Protein 5AWO (pdb70)

Solvent-accessible surface area: 20759 Å² total

Sequence (595 aa):
PVTAAPPLRLASRNSVFTRSGAGPRYWNIYGYSFPHNAPIPENEWKVNIDWLAGNNFADFGYDIACTDGWIEGSSRTTGNGYITSYNDSWQHDWAYWANNYLAARKMKLGVYYNPLWVHRAAVEDASKTVLGRPDVKIADLVVPGDFFARDIGGNQLYWLDVTKSGAKEYVQGYVRYFKDLGVPYLRIDFLSWYEDGRDANIGQVNAPHGRANYELALSWINEAAGEDMEVSLVPHMFQDGSAELANGDLVRINADADKGGWDRLSGMRQNWQDAWPNWANPFCGFTGWSHRNGRGQLILDGDFMRASSTFASDEERKTMMNLMVAAGSPLAIADTYQQIGNNAWVYTNKEVLQLNADGLVGKPLYRSATPFSKDPGSRDTERWAGQLPDGSWGVALFNRSDDTETVTKTIDFAKDLGLATGGNVRDLWEHRNLGMDSRATAALAPHASAIFRVTPPKMHGTTRYPAAFAAWGGGAGFNYNHPGYDGNGFVDGLQAGSGSADPLVTFAVQVPHRGSYAIRYRYANATGDTSTMTVTAEKKADRSTVDGPVHVSFPGLATWDTWGVADGTITLDAGLNLVTIGRGATDKGAINLNWIELDM

Radius of gyration: 24.17 Å; Cα contacts (8 Å, |Δi|>4): 1587; chains: 1; bounding box: 58×46×74 Å

Organism: Arthrobacter globiformis (NCBI:txid1665)

Foldseek 3Di:
DWDFDDDFFAQFLQFLLQQVFFAAAEAEQCLPCQVVVAFDDPVLLVVQLVVCLVFPVVLRHFEYEYEDNQLQQQDDDLAQAGQDRHPNDPHGLLVVQVVSVVSVHGYHYEDALQKGFVNQLVDQSRAFVVCNVGRSVQFADPQQFFQSVVPGDTIHGGQCVTPRNLSSSLVNLLVCLVSVHQEYAHAPLQCAAPQADPVPGRRGHHRHDVSSLVSLQSNQVSNHRRHAFHYNDLCPPLNRSCRHRHAEYEQAAECRLHEDCQAPNDDQAADNGPNRGHHVLNRLQQSVLQGARSGYHYARHEQQQLSYDDPQLLLLVLLLCLLQSYHHYYHQGPVRCPVPSVSRRLSLSVVSRVQRHHKHFQAQFFDRCNVPVVGGHSFWIKAAGQAQKMKIKGWAQDQADFDKDKDFCWAAVQDPFFFFKAWSVVRDTPGGDRMDMDRGDHSGMTMIITGGDDDLQKHKDFQQTFHKGQQKHWHAPAPDFTHNTFIFPQFEGPDSGWIKTKDKHAAAFWFKWKKKWKKAAQQVAKWWKFKFKADSNRHTSDHRIIFIDGHDNDRNDIDMGIDMTGDGHTIIMIMITHHPPIGGTMITTIMIIND

Nearest PDB structures (foldseek):
  5awq-assembly1_A  TM=1.001E+00  e=0.000E+00  Arthrobacter globiformis
  4kwu-assembly1_A  TM=3.418E-01  e=4.778E-23  Listeria monocytogenes EGD-e
  5f7u-assembly1_A  TM=3.257E-01  e=1.105E-23  Listeria monocytogenes EGD-e
  4xuo-assembly2_B  TM=6.019E-01  e=1.504E-04  Paenibacillus barcinonensis
  2wze-assembly1_A  TM=3.594E-01  e=2.998E-03  Acetivibrio thermocellus

Secondary structure (DSSP, 8-state):
--EE-PPPPP-S---HHHHH-SPPEEEETHHHHHHHTSPPPHHHHHHHHHHHHHTGGGGT--EEE--S--TT---B-TTS-B-SS-TT-SS-HHHHHHHHHHTT-EEEEE--TTEEEHHHHT-TT-EETTEEEEEGGGGEEEEEETTGGGT--SEEEE-TTSTTHHHHHHHHHHHHHHTT-SEEEE--HHHHHHSEETTTEE-S----HHHHHHHHHHHHHHHTTTSEEEE----HHHHHHHHHH-SEEE-SS--TT-HHHHHH-S--S--SSSSSSSSHHHHHHHHGGGBSTTSBEEE---B-GGGSSSHHHHHHHHHHHHHHT--EEE---TTT-TT-GGGG--HHHHHHHHHT---EEEE--SS-TTT-GGGEEEEEEEEE-TTS-EEEEEE---SS--EEEEEETTTTT--SS-EEEEETTTTEEEEEESEEEEEEPTT-EEEEEEE---GGGEEEEEGGGSEEETT-EEE--STT-STT-EEEEESS-SSSS--EEEEEEEESSSEEEEEEEEEE--SSS-EEEEEEEE-TT--EEEEEEEEEE---SSTT--EEEEEEEEE-SEEEEEEEE--TTS-S-EEEEEEEEE-

InterPro domains:
  IPR000111 Glycoside hydrolase family 27/36, conserved site [PS00512] (220-237)
  IPR002241 Glycoside hydrolase, family 27 [PTHR11452] (67-493)
  IPR005084 Carbohydrate binding module family 6 [PS51175] (500-635)
  IPR006311 Twin-arginine translocation pathway, signal sequence [PS51318] (1-33)
  IPR008979 Galactose-binding-like domain superfamily [SSF49785] (499-634)
  IPR013780 Glycosyl hydrolase, all-beta [G3DSA:2.60.40.1180] (415-498)
  IPR013785 Aldolase-type TIM barrel [G3DSA:3.20.20.70] (54-398)
  IPR017853 Glycoside hydrolase superfamily [SSF51445] (62-396)
  IPR041233 Alpha galactosidase, C-terminal domain [PF17801] (418-491)

B-factor: mean 22.02, std 8.96, range [10.94, 72.91]

Structure (mmCIF, N/CA/C/O backbone):
data_5AWO
#
_entry.id   5AWO
#
_cell.length_a   123.600
_cell.length_b   123.600
_cell.length_c   84.720
_cell.angle_alpha   90.00
_cell.angle_beta   90.00
_cell.angle_gamma   90.00
#
_symmetry.space_group_name_H-M   'I 41'
#
loop_
_entity.id
_entity.type
_entity.pdbx_description
1 polymer Isomaltodextranase
2 non-polymer 'PHOSPHATE ION'
3 non-polymer 'ACETATE ION'
4 water water
#
loop_
_atom_site.group_PDB
_atom_site.id
_atom_site.type_symbol
_atom_site.label_atom_id
_atom_site.label_alt_id
_atom_site.label_comp_id
_atom_site.label_asym_id
_atom_site.label_entity_id
_atom_site.label_seq_id
_atom_site.pdbx_PDB_ins_code
_atom_site.Cartn_x
_atom_site.Cartn_y
_atom_site.Cartn_z
_atom_site.occupancy
_atom_site.B_iso_or_equiv
_atom_site.auth_seq_id
_atom_site.auth_comp_id
_atom_site.auth_asym_id
_atom_site.auth_atom_id
_atom_site.pdbx_PDB_model_num
ATOM 1 N N . PRO A 1 15 ? 8.865 -3.702 -20.310 1.00 57.45 11 PRO A N 1
ATOM 2 C CA . PRO A 1 15 ? 8.650 -2.826 -19.157 1.00 56.64 11 PRO A CA 1
ATOM 3 C C . PRO A 1 15 ? 9.147 -3.454 -17.859 1.00 54.46 11 PRO A C 1
ATOM 4 O O . PRO A 1 15 ? 9.145 -4.678 -17.728 1.00 53.33 11 PRO A O 1
ATOM 8 N N . VAL A 1 16 ? 9.580 -2.624 -16.915 1.00 51.13 12 VAL A N 1
ATOM 9 C CA . VAL A 1 16 ? 10.084 -3.136 -15.642 1.00 49.14 12 VAL A CA 1
ATOM 10 C C . VAL A 1 16 ? 8.927 -3.649 -14.784 1.00 45.95 12 VAL A C 1
ATOM 11 O O . VAL A 1 16 ? 7.788 -3.210 -14.935 1.00 47.40 12 VAL A O 1
ATOM 15 N N . THR A 1 17 ? 9.239 -4.591 -13.899 1.00 43.82 13 THR A N 1
ATOM 16 C CA . THR A 1 17 ? 8.270 -5.206 -13.000 1.00 41.48 13 THR A CA 1
ATOM 17 C C . THR A 1 17 ? 8.787 -5.102 -11.571 1.00 41.40 13 THR A C 1
ATOM 18 O O . THR A 1 17 ? 9.995 -4.954 -11.355 1.00 39.26 13 THR A O 1
ATOM 22 N N . ALA A 1 18 ? 7.878 -5.168 -10.603 1.00 38.71 14 ALA A N 1
ATOM 23 C CA . ALA A 1 18 ? 8.240 -5.099 -9.196 1.00 37.31 14 ALA A CA 1
ATOM 24 C C . ALA A 1 18 ? 9.118 -6.293 -8.836 1.00 35.76 14 ALA A C 1
ATOM 25 O O . ALA A 1 18 ? 8.929 -7.395 -9.346 1.00 32.97 14 ALA A O 1
ATOM 27 N N . ALA A 1 19 ? 10.097 -6.057 -7.963 1.00 32.45 15 ALA A N 1
ATOM 28 C CA . ALA A 1 19 ? 11.010 -7.106 -7.531 1.00 31.63 15 ALA A CA 1
ATOM 29 C C . ALA A 1 19 ? 11.106 -7.092 -6.015 1.00 28.63 15 ALA A C 1
ATOM 30 O O . ALA A 1 19 ? 10.938 -6.047 -5.397 1.00 29.32 15 ALA A O 1
ATOM 32 N N . PRO A 1 20 ? 11.388 -8.248 -5.407 1.00 28.89 16 PRO A N 1
ATOM 33 C CA . PRO A 1 20 ? 11.674 -8.237 -3.980 1.00 28.10 16 PRO A CA 1
ATOM 34 C C . PRO A 1 20 ? 13.050 -7.612 -3.681 1.00 26.15 16 PRO A C 1
ATOM 35 O O . PRO A 1 20 ? 13.869 -7.486 -4.594 1.00 25.89 16 PRO A O 1
ATOM 39 N N . PRO A 1 21 ? 13.282 -7.217 -2.420 1.00 24.35 17 PRO A N 1
ATOM 40 C CA . PRO A 1 21 ? 14.609 -6.675 -2.076 1.00 24.34 17 PRO A CA 1
ATOM 41 C C . PRO A 1 21 ? 15.709 -7.712 -2.247 1.00 24.62 17 PRO A C 1
ATOM 42 O O . PRO A 1 21 ? 15.489 -8.910 -2.085 1.00 25.75 17 PRO A O 1
ATOM 46 N N . LEU A 1 22 ? 16.909 -7.240 -2.589 1.00 22.65 18 LEU A N 1
ATOM 47 C CA . LEU A 1 22 ? 18.097 -8.088 -2.588 1.00 22.99 18 LEU A CA 1
ATOM 48 C C . LEU A 1 22 ? 18.443 -8.477 -1.146 1.00 20.39 18 LEU A C 1
ATOM 49 O O . LEU A 1 22 ? 18.201 -7.700 -0.223 1.00 22.74 18 LEU A O 1
ATOM 54 N N . ARG A 1 23 ? 18.964 -9.680 -0.966 1.00 21.88 19 ARG A N 1
ATOM 55 C CA . ARG A 1 23 ? 19.509 -10.132 0.303 1.00 21.95 19 ARG A CA 1
ATOM 56 C C . ARG A 1 23 ? 20.923 -9.563 0.487 1.00 21.55 19 ARG A C 1
ATOM 57 O O . ARG A 1 23 ? 21.789 -9.772 -0.374 1.00 21.96 19 ARG A O 1
ATOM 65 N N . LEU A 1 24 ? 21.125 -8.898 1.614 1.00 20.92 20 LEU A N 1
ATOM 66 C CA . LEU A 1 24 ? 22.412 -8.243 1.909 1.00 20.43 20 LEU A CA 1
ATOM 67 C C . LEU A 1 24 ? 23.253 -9.034 2.893 1.00 21.43 20 LEU A C 1
ATOM 68 O O . LEU A 1 24 ? 22.735 -9.810 3.689 1.00 23.02 20 LEU A O 1
ATOM 73 N N . ALA A 1 25 ? 24.569 -8.803 2.838 1.00 20.13 21 ALA A N 1
ATOM 74 C CA . ALA A 1 25 ? 25.521 -9.422 3.733 1.00 19.98 21 ALA A CA 1
ATOM 75 C C . ALA A 1 25 ? 26.427 -8.387 4.433 1.00 17.95 21 ALA A C 1
ATOM 76 O O . ALA A 1 25 ? 27.458 -8.757 4.990 1.00 18.55 21 ALA A O 1
ATOM 78 N N . SER A 1 26 ? 26.041 -7.115 4.401 1.00 16.91 22 SER A N 1
ATOM 79 C CA . SER A 1 26 ? 26.790 -6.076 5.107 1.00 16.84 22 SER A CA 1
ATOM 80 C C . SER A 1 26 ? 25.904 -5.307 6.061 1.00 16.84 22 SER A C 1
ATOM 81 O O . SER A 1 26 ? 24.675 -5.270 5.897 1.00 17.48 22 SER A O 1
ATOM 84 N N . ARG A 1 27 ? 26.510 -4.704 7.074 1.00 16.01 23 ARG A N 1
ATOM 85 C CA . ARG A 1 27 ? 25.785 -3.857 8.009 1.00 16.20 23 ARG A CA 1
ATOM 86 C C . ARG A 1 27 ? 25.103 -2.701 7.312 1.00 17.08 23 ARG A C 1
ATOM 87 O O . ARG A 1 27 ? 24.018 -2.278 7.719 1.00 18.43 23 ARG A O 1
ATOM 95 N N . ASN A 1 28 ? 25.738 -2.155 6.275 1.00 16.47 24 ASN A N 1
ATOM 96 C CA . ASN A 1 28 ? 25.056 -1.219 5.375 1.00 16.28 24 ASN A CA 1
ATOM 97 C C . ASN A 1 28 ? 24.504 -0.008 6.095 1.00 16.45 24 ASN A C 1
ATOM 98 O O . ASN A 1 28 ? 23.360 0.452 5.826 1.00 16.74 24 ASN A O 1
ATOM 103 N N . SER A 1 29 ? 25.296 0.548 7.006 1.00 15.03 25 SER A N 1
ATOM 104 C CA . SER A 1 29 ? 24.863 1.677 7.816 1.00 15.08 25 SER A CA 1
ATOM 105 C C . SER A 1 29 ? 24.998 3.014 7.067 1.00 14.95 25 SER A C 1
ATOM 106 O O . SER A 1 29 ? 25.670 3.119 6.056 1.00 15.67 25 SER A O 1
ATOM 109 N N . VAL A 1 30 ? 24.383 4.056 7.634 1.00 15.92 26 VAL A N 1
ATOM 110 C CA . VAL A 1 30 ? 24.506 5.391 7.105 1.00 16.31 26 VAL A CA 1
ATOM 111 C C . VAL A 1 30 ? 25.984 5.821 7.032 1.00 15.60 26 VAL A C 1
ATOM 112 O O . VAL A 1 30 ? 26.361 6.614 6.171 1.00 16.44 26 VAL A O 1
ATOM 116 N N . PHE A 1 31 ? 26.816 5.310 7.941 1.00 14.71 27 PHE A N 1
ATOM 117 C CA . PHE A 1 31 ? 28.232 5.684 7.915 1.00 15.51 27 PHE A CA 1
ATOM 118 C C . PHE A 1 31 ? 28.936 5.207 6.653 1.00 14.84 27 PHE A C 1
ATOM 119 O O . PHE A 1 31 ? 29.596 6.009 5.963 1.00 14.55 27 PHE A O 1
ATOM 127 N N . THR A 1 32 ? 28.825 3.938 6.316 1.00 14.27 28 THR A N 1
ATOM 128 C CA . THR A 1 32 ? 29.507 3.458 5.131 1.00 14.87 28 THR A CA 1
ATOM 129 C C . THR A 1 32 ? 28.810 3.892 3.847 1.00 15.08 28 THR A C 1
ATOM 130 O O . THR A 1 32 ? 29.431 3.964 2.789 1.00 15.89 28 THR A O 1
ATOM 134 N N . ARG A 1 33 ? 27.499 4.146 3.915 1.00 15.26 29 ARG A N 1
ATOM 135 C CA . ARG A 1 33 ? 26.791 4.615 2.729 1.00 15.99 29 ARG A CA 1
ATOM 136 C C . ARG A 1 33 ? 27.026 6.070 2.389 1.00 15.74 29 ARG A C 1
ATOM 137 O O . ARG A 1 33 ? 26.892 6.465 1.232 1.00 15.95 29 ARG A O 1
ATOM 145 N N . SER A 1 34 ? 27.357 6.882 3.397 1.00 16.19 30 SER A N 1
ATOM 146 C CA . SER A 1 34 ? 27.431 8.334 3.221 1.00 17.17 30 SER A CA 1
ATOM 147 C C . SER A 1 34 ? 28.784 8.850 2.747 1.00 17.51 30 SER A C 1
ATOM 148 O O . SER A 1 34 ? 28.867 10.019 2.362 1.00 18.83 30 SER A O 1
ATOM 151 N N . GLY A 1 35 ? 29.816 8.024 2.756 1.00 16.65 31 GLY A N 1
ATOM 152 C CA . GLY A 1 35 ? 31.136 8.522 2.374 1.00 18.32 31 GLY A CA 1
ATOM 153 C C . GLY A 1 35 ? 32.276 7.745 2.964 1.00 16.58 31 GLY A C 1
ATOM 154 O O . GLY A 1 35 ? 32.196 6.539 3.232 1.00 16.99 31 GLY A O 1
ATOM 155 N N . ALA A 1 36 ? 33.339 8.516 3.201 1.00 16.16 32 ALA A N 1
ATOM 156 C CA . ALA A 1 36 ? 34.612 8.007 3.667 1.00 16.46 32 ALA A CA 1
ATOM 157 C C . ALA A 1 36 ? 34.684 8.005 5.184 1.00 15.51 32 ALA A C 1
ATOM 158 O O . ALA A 1 36 ? 33.736 8.358 5.897 1.00 15.58 32 ALA A O 1
ATOM 160 N N . GLY A 1 37 ? 35.813 7.540 5.709 1.00 14.29 33 GLY A N 1
ATOM 161 C CA . GLY A 1 37 ? 36.000 7.487 7.143 1.00 14.42 33 GLY A CA 1
ATOM 162 C C . GLY A 1 37 ? 35.993 8.863 7.799 1.00 13.73 33 GLY A C 1
ATOM 163 O O . GLY A 1 37 ? 36.144 9.894 7.137 1.00 14.05 33 GLY A O 1
ATOM 164 N N . PRO A 1 38 ? 35.847 8.886 9.103 1.00 13.95 34 PRO A N 1
ATOM 165 C CA . PRO A 1 38 ? 35.804 10.134 9.847 1.00 14.36 34 PRO A CA 1
ATOM 166 C C . PRO A 1 38 ? 37.185 10.757 10.102 1.00 14.71 34 PRO A C 1
ATOM 167 O O . PRO A 1 38 ? 38.208 10.065 10.086 1.00 14.24 34 PRO A O 1
ATOM 171 N N . ARG A 1 39 ? 37.181 12.043 10.398 1.00 14.20 35 ARG A N 1
ATOM 172 C CA . ARG A 1 39 ? 38.346 12.785 10.800 1.00 14.06 35 ARG A CA 1
ATOM 173 C C . ARG A 1 39 ? 38.381 12.802 12.295 1.00 14.45 35 ARG A C 1
ATOM 174 O O . ARG A 1 39 ? 37.416 13.223 12.943 1.00 14.62 35 ARG A O 1
ATOM 182 N N . TYR A 1 40 ? 39.507 12.429 12.889 1.00 13.24 36 TYR A N 1
ATOM 183 C CA . TYR A 1 40 ? 39.638 12.431 14.328 1.00 13.39 36 TYR A CA 1
ATOM 184 C C . TYR A 1 40 ? 41.062 12.526 14.811 1.00 12.77 36 TYR A C 1
ATOM 185 O O . TYR A 1 40 ? 42.005 12.453 13.987 1.00 13.47 36 TYR A O 1
ATOM 194 N N . TRP A 1 41 ? 41.228 12.707 16.114 1.00 13.02 37 TRP A N 1
ATOM 195 C CA . TRP A 1 41 ? 42.501 12.620 16.798 1.00 13.36 37 TRP A CA 1
ATOM 196 C C . TRP A 1 41 ? 42.445 11.519 17.808 1.00 13.48 37 TRP A C 1
ATOM 197 O O . TRP A 1 41 ? 41.376 11.253 18.402 1.00 13.62 37 TRP A O 1
ATOM 208 N N . ASN A 1 42 ? 43.562 10.842 17.989 1.00 13.56 38 ASN A N 1
ATOM 209 C CA . ASN A 1 42 ? 43.667 9.747 18.945 1.00 13.63 38 ASN A CA 1
ATOM 210 C C . ASN A 1 42 ? 44.887 9.901 19.835 1.00 13.76 38 ASN A C 1
ATOM 211 O O . ASN A 1 42 ? 45.911 10.396 19.391 1.00 13.69 38 ASN A O 1
ATOM 216 N N . ILE A 1 43 ? 44.767 9.461 21.085 1.00 12.73 39 ILE A N 1
ATOM 217 C CA . ILE A 1 43 ? 45.806 9.584 22.095 1.00 13.80 39 ILE A CA 1
ATOM 218 C C . ILE A 1 43 ? 47.033 8.692 21.859 1.00 13.91 39 ILE A C 1
ATOM 219 O O . ILE A 1 43 ? 47.960 8.732 22.635 1.00 14.17 39 ILE A O 1
ATOM 224 N N . TYR A 1 44 ? 47.048 7.894 20.790 1.00 13.44 40 TYR A N 1
ATOM 225 C CA . TYR A 1 44 ? 48.128 6.914 20.585 1.00 13.68 40 TYR A CA 1
ATOM 226 C C . TYR A 1 44 ? 49.515 7.557 20.505 1.00 13.58 40 TYR A C 1
ATOM 227 O O . TYR A 1 44 ? 50.475 6.946 20.933 1.00 14.33 40 TYR A O 1
ATOM 236 N N . GLY A 1 45 ? 49.623 8.787 19.992 1.00 14.75 41 GLY A N 1
ATOM 237 C CA . GLY A 1 45 ? 50.911 9.461 19.914 1.00 14.91 41 GLY A CA 1
ATOM 238 C C . GLY A 1 45 ? 51.499 9.753 21.268 1.00 15.27 41 GLY A C 1
ATOM 239 O O . GLY A 1 45 ? 52.717 9.873 21.399 1.00 15.51 41 GLY A O 1
ATOM 240 N N . TYR A 1 46 ? 50.644 9.883 22.278 1.00 14.80 42 TYR A N 1
ATOM 241 C CA . TYR A 1 46 ? 51.099 9.942 23.654 1.00 15.26 42 TYR A CA 1
ATOM 242 C C . TYR A 1 46 ? 51.339 8.541 24.201 1.00 15.41 42 TYR A C 1
ATOM 243 O O . TYR A 1 46 ? 52.421 8.212 24.692 1.00 15.83 42 TYR A O 1
ATOM 252 N N . SER A 1 47 ? 50.322 7.684 24.148 1.00 15.05 43 SER A N 1
ATOM 253 C CA . SER A 1 47 ? 50.352 6.490 24.952 1.00 15.09 43 SER A CA 1
ATOM 254 C C . SER A 1 47 ? 51.296 5.427 24.428 1.00 14.79 43 SER A C 1
ATOM 255 O O . SER A 1 47 ? 51.860 4.658 25.207 1.00 15.86 43 SER A O 1
ATOM 258 N N . PHE A 1 48 ? 51.429 5.320 23.105 1.00 14.73 44 PHE A N 1
ATOM 259 C CA . PHE A 1 48 ? 52.338 4.325 22.560 1.00 15.04 44 PHE A CA 1
ATOM 260 C C . PHE A 1 48 ? 53.824 4.582 22.953 1.00 15.51 44 PHE A C 1
ATOM 261 O O . PHE A 1 48 ? 54.470 3.695 23.527 1.00 15.67 44 PHE A O 1
ATOM 269 N N . PRO A 1 49 ? 54.367 5.775 22.667 1.00 16.09 45 PRO A N 1
ATOM 270 C CA . PRO A 1 49 ? 55.769 5.939 23.090 1.00 16.96 45 PRO A CA 1
ATOM 271 C C . PRO A 1 49 ? 55.968 5.936 24.618 1.00 18.34 45 PRO A C 1
ATOM 272 O O . PRO A 1 49 ? 57.037 5.514 25.094 1.00 20.43 45 PRO A O 1
ATOM 276 N N . HIS A 1 50 ? 54.955 6.383 25.366 1.00 18.05 46 HIS A N 1
ATOM 277 C CA . HIS A 1 50 ? 55.037 6.338 26.844 1.00 18.22 46 HIS A CA 1
ATOM 278 C C . HIS A 1 50 ? 54.744 4.961 27.413 1.00 18.29 46 HIS A C 1
ATOM 279 O O . HIS A 1 50 ? 55.020 4.699 28.583 1.00 19.00 46 HIS A O 1
ATOM 286 N N . ASN A 1 51 ? 54.181 4.074 26.607 1.00 17.62 47 ASN A N 1
ATOM 287 C CA . ASN A 1 51 ? 53.625 2.821 27.072 1.00 18.01 47 ASN A CA 1
ATOM 288 C C . ASN A 1 51 ? 52.810 3.024 28.345 1.00 17.63 47 ASN A C 1
ATOM 289 O O . ASN A 1 51 ? 53.012 2.331 29.338 1.00 17.97 47 ASN A O 1
ATOM 294 N N . ALA A 1 52 ? 51.900 3.990 28.303 1.00 16.06 48 ALA A N 1
ATOM 295 C CA . ALA A 1 52 ? 51.166 4.415 29.494 1.00 16.95 48 ALA A CA 1
ATOM 296 C C . ALA A 1 52 ? 49.854 5.050 29.109 1.00 16.84 48 ALA A C 1
ATOM 297 O O . ALA A 1 52 ? 49.767 5.673 28.056 1.00 16.16 48 ALA A O 1
ATOM 299 N N . PRO A 1 53 ? 48.831 4.966 29.991 1.00 16.39 49 PRO A N 1
ATOM 300 C CA . PRO A 1 53 ? 47.612 5.726 29.770 1.00 15.90 49 PRO A CA 1
ATOM 301 C C . PRO A 1 53 ? 47.852 7.235 29.758 1.00 15.97 49 PRO A C 1
ATOM 302 O O . PRO A 1 53 ? 48.716 7.764 30.481 1.00 17.08 49 PRO A O 1
ATOM 306 N N . ILE A 1 54 ? 47.120 7.950 28.923 1.00 16.21 50 ILE A N 1
ATOM 307 C CA . ILE A 1 54 ? 47.317 9.399 28.842 1.00 16.29 50 ILE A CA 1
ATOM 308 C C . ILE A 1 54 ? 46.831 10.046 30.150 1.00 16.51 50 ILE A C 1
ATOM 309 O O . ILE A 1 54 ? 45.696 9.804 30.579 1.00 17.15 50 ILE A O 1
ATOM 314 N N . PRO A 1 55 ? 47.682 10.873 30.780 1.00 17.17 51 PRO A N 1
ATOM 315 C CA . PRO A 1 55 ? 47.156 11.667 31.894 1.00 18.02 51 PRO A CA 1
ATOM 316 C C . PRO A 1 55 ? 46.032 12.603 31.508 1.00 18.81 51 PRO A C 1
ATOM 317 O O . PRO A 1 55 ? 45.980 13.114 30.397 1.00 18.43 51 PRO A O 1
ATOM 321 N N . GLU A 1 56 ? 45.125 12.858 32.450 1.00 18.68 52 GLU A N 1
ATOM 322 C CA . GLU A 1 56 ? 43.986 13.674 32.167 1.00 19.52 52 GLU A CA 1
ATOM 323 C C . GLU A 1 56 ? 44.381 15.075 31.710 1.00 17.94 52 GLU A C 1
ATOM 324 O O . GLU A 1 56 ? 43.729 15.623 30.845 1.00 18.52 52 GLU A O 1
ATOM 330 N N . ASN A 1 57 ? 45.415 15.674 32.325 1.00 19.39 53 ASN A N 1
ATOM 331 C CA . ASN A 1 57 ? 45.825 17.005 31.870 1.00 20.63 53 ASN A CA 1
ATOM 332 C C . ASN A 1 57 ? 46.392 17.017 30.454 1.00 19.88 53 ASN A C 1
ATOM 333 O O . ASN A 1 57 ? 46.185 17.992 29.711 1.00 20.55 53 ASN A O 1
ATOM 338 N N . GLU A 1 58 ? 47.074 15.936 30.075 1.00 18.67 54 GLU A N 1
ATOM 339 C CA . GLU A 1 58 ? 47.574 15.821 28.693 1.00 18.63 54 GLU A CA 1
ATOM 340 C C . GLU A 1 58 ? 46.432 15.662 27.704 1.00 17.86 54 GLU A C 1
ATOM 341 O O . GLU A 1 58 ? 46.444 16.257 26.627 1.00 17.72 54 GLU A O 1
ATOM 347 N N . TRP A 1 59 ? 45.408 14.900 28.085 1.00 18.05 55 TRP A N 1
ATOM 348 C CA . TRP A 1 59 ? 44.181 14.831 27.307 1.00 17.43 55 TRP A CA 1
ATOM 349 C C . TRP A 1 59 ? 43.545 16.217 27.118 1.00 17.66 55 TRP A C 1
ATOM 350 O O . TRP A 1 59 ? 43.176 16.602 26.011 1.00 17.89 55 TRP A O 1
ATOM 361 N N . LYS A 1 60 ? 43.451 16.978 28.222 1.00 18.29 56 LYS A N 1
ATOM 362 C CA . LYS A 1 60 ? 42.859 18.316 28.154 1.00 20.03 56 LYS A CA 1
ATOM 363 C C . LYS A 1 60 ? 43.660 19.247 27.233 1.00 17.67 56 LYS A C 1
ATOM 364 O O . LYS A 1 60 ? 43.084 19.926 26.392 1.00 19.35 56 LYS A O 1
ATOM 370 N N . VAL A 1 61 ? 44.975 19.267 27.399 1.00 18.92 57 VAL A N 1
ATOM 371 C CA . VAL A 1 61 ? 45.802 20.191 26.623 1.00 19.02 57 VAL A CA 1
ATOM 372 C C . VAL A 1 61 ? 45.737 19.820 25.133 1.00 19.47 57 VAL A C 1
ATOM 373 O O . VAL A 1 61 ? 45.617 20.687 24.272 1.00 19.89 57 VAL A O 1
ATOM 377 N N . ASN A 1 62 ? 45.746 18.528 24.829 1.00 19.52 58 ASN A N 1
ATOM 378 C CA . ASN A 1 62 ? 45.532 18.127 23.429 1.00 18.87 58 ASN A CA 1
ATOM 379 C C . ASN A 1 62 ? 44.186 18.551 22.878 1.00 18.18 58 ASN A C 1
ATOM 380 O O . ASN A 1 62 ? 44.096 19.061 21.756 1.00 19.73 58 ASN A O 1
ATOM 385 N N . ILE A 1 63 ? 43.116 18.376 23.666 1.00 17.91 59 ILE A N 1
ATOM 386 C CA . ILE A 1 63 ? 41.805 18.805 23.230 1.00 18.98 59 ILE A CA 1
ATOM 387 C C . ILE A 1 63 ? 41.784 20.325 22.940 1.00 18.42 59 ILE A C 1
ATOM 388 O O . ILE A 1 63 ? 41.217 20.763 21.940 1.00 19.12 59 ILE A O 1
ATOM 393 N N . ASP A 1 64 ? 42.367 21.101 23.848 1.00 20.21 60 ASP A N 1
ATOM 394 C CA . ASP A 1 64 ? 42.372 22.563 23.680 1.00 21.47 60 ASP A CA 1
ATOM 395 C C . ASP A 1 64 ? 43.151 22.961 22.420 1.00 20.69 60 ASP A C 1
ATOM 396 O O . ASP A 1 64 ? 42.733 23.847 21.680 1.00 23.08 60 ASP A O 1
ATOM 401 N N . TRP A 1 65 ? 44.241 22.251 22.161 1.00 19.90 61 TRP A N 1
ATOM 402 C CA . TRP A 1 65 ? 45.027 22.444 20.942 1.00 19.95 61 TRP A CA 1
ATOM 403 C C . TRP A 1 65 ? 44.206 22.070 19.710 1.00 19.14 61 TRP A C 1
ATOM 404 O O . TRP A 1 65 ? 44.162 22.818 18.751 1.00 19.47 61 TRP A O 1
ATOM 415 N N . LEU A 1 66 ? 43.500 20.938 19.748 1.00 18.79 62 LEU A N 1
ATOM 416 C CA . LEU A 1 66 ? 42.664 20.558 18.632 1.00 19.24 62 LEU A CA 1
ATOM 417 C C . LEU A 1 66 ? 41.574 21.583 18.398 1.00 19.11 62 LEU A C 1
ATOM 418 O O . LEU A 1 66 ? 41.269 21.944 17.270 1.00 19.18 62 LEU A O 1
ATOM 423 N N . ALA A 1 67 ? 40.944 22.054 19.478 1.00 20.35 63 ALA A N 1
ATOM 424 C CA . ALA A 1 67 ? 39.825 22.951 19.310 1.00 21.51 63 ALA A CA 1
ATOM 425 C C . ALA A 1 67 ? 40.238 24.256 18.602 1.00 22.03 63 ALA A C 1
ATOM 426 O O . ALA A 1 67 ? 39.425 24.837 17.901 1.00 24.79 63 ALA A O 1
ATOM 428 N N . GLY A 1 68 ? 41.484 24.680 18.809 1.00 22.02 64 GLY A N 1
ATOM 429 C CA . GLY A 1 68 ? 41.992 25.911 18.204 1.00 22.46 64 GLY A CA 1
ATOM 430 C C . GLY A 1 68 ? 42.639 25.786 16.838 1.00 24.46 64 GLY A C 1
ATOM 431 O O . GLY A 1 68 ? 42.867 26.791 16.168 1.00 26.68 64 GLY A O 1
ATOM 432 N N A ASN A 1 69 ? 42.939 24.574 16.418 0.50 22.12 65 ASN A N 1
ATOM 433 N N B ASN A 1 69 ? 42.937 24.551 16.409 0.50 23.12 65 ASN A N 1
ATOM 434 C CA A ASN A 1 69 ? 43.573 24.405 15.140 0.50 22.03 65 ASN A CA 1
ATOM 435 C CA B ASN A 1 69 ? 43.810 24.321 15.236 0.50 23.50 65 ASN A CA 1
ATOM 436 C C A ASN A 1 69 ? 42.676 23.429 14.341 0.50 21.55 65 ASN A C 1
ATOM 437 C C B ASN A 1 69 ? 43.384 23.217 14.240 0.50 21.25 65 ASN A C 1
ATOM 438 O O A ASN A 1 69 ? 41.832 23.836 13.532 0.50 22.00 65 ASN A O 1
ATOM 439 O O B ASN A 1 69 ? 43.763 23.286 13.075 0.50 19.54 65 ASN A O 1
ATOM 448 N N . PHE A 1 70 ? 42.695 22.164 14.688 1.00 19.75 66 PHE A N 1
ATOM 449 C CA . PHE A 1 70 ? 42.170 21.152 13.768 1.00 19.31 66 PHE A CA 1
ATOM 450 C C . PHE A 1 70 ? 40.671 20.922 13.722 1.00 19.57 66 PHE A C 1
ATOM 451 O O . PHE A 1 70 ? 40.161 20.430 12.733 1.00 18.27 66 PHE A O 1
ATOM 459 N N . ALA A 1 71 ? 39.956 21.260 14.792 1.00 19.55 67 ALA A N 1
ATOM 460 C CA . ALA A 1 71 ? 38.504 21.100 14.777 1.00 20.41 67 ALA A CA 1
ATOM 461 C C . ALA A 1 71 ? 37.862 21.892 13.660 1.00 20.50 67 ALA A C 1
ATOM 462 O O . ALA A 1 71 ? 36.905 21.441 13.054 1.00 20.51 67 ALA A O 1
ATOM 464 N N . ASP A 1 72 ? 38.446 23.047 13.332 1.00 21.92 68 ASP A N 1
ATOM 465 C CA . ASP A 1 72 ? 37.902 23.866 12.244 1.00 24.66 68 ASP A CA 1
ATOM 466 C C . ASP A 1 72 ? 38.094 23.238 10.858 1.00 22.40 68 ASP A C 1
ATOM 467 O O . ASP A 1 72 ? 37.397 23.604 9.912 1.00 24.45 68 ASP A O 1
ATOM 472 N N . PHE A 1 73 ? 39.004 22.254 10.756 1.00 18.61 69 PHE A N 1
ATOM 473 C CA . PHE A 1 73 ? 39.212 21.475 9.546 1.00 18.33 69 PHE A CA 1
ATOM 474 C C . PHE A 1 73 ? 38.512 20.124 9.603 1.00 17.37 69 PHE A C 1
ATOM 475 O O . PHE A 1 73 ? 38.753 19.264 8.789 1.00 16.98 69 PHE A O 1
ATOM 483 N N . GLY A 1 74 ? 37.606 19.965 10.553 1.00 16.75 70 GLY A N 1
ATOM 484 C CA . GLY A 1 74 ? 36.760 18.789 10.614 1.00 16.46 70 GLY A CA 1
ATOM 485 C C . GLY A 1 74 ? 37.258 17.700 11.534 1.00 15.88 70 GLY A C 1
ATOM 486 O O . GLY A 1 74 ? 36.568 16.697 11.711 1.00 16.32 70 GLY A O 1
ATOM 487 N N . TYR A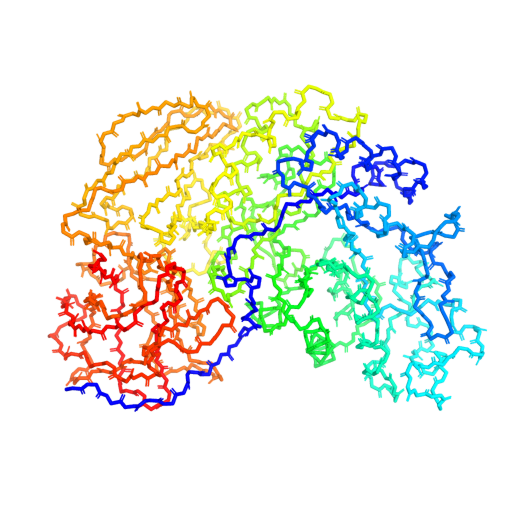 1 75 ? 38.432 17.872 12.148 1.00 15.01 71 TYR A N 1
ATOM 488 C CA . TYR A 1 75 ? 38.954 16.845 13.060 1.00 15.45 71 TYR A CA 1
ATOM 489 C C . TYR A 1 75 ? 38.315 17.142 14.415 1.00 15.75 71 TYR A C 1
ATOM 490 O O . TYR A 1 75 ? 38.956 17.687 15.301 1.00 17.50 71 TYR A O 1
ATOM 499 N N . ASP A 1 76 ? 37.054 16.755 14.551 1.00 16.82 72 ASP A N 1
ATOM 500 C CA . ASP A 1 76 ? 36.280 17.212 15.718 1.00 18.01 72 ASP A CA 1
ATOM 501 C C . ASP A 1 76 ? 35.904 16.116 16.665 1.00 18.05 72 ASP A C 1
ATOM 502 O O . ASP A 1 76 ? 35.135 16.350 17.568 1.00 20.41 72 ASP A O 1
ATOM 507 N N . ILE A 1 77 ? 36.444 14.916 16.460 1.00 16.13 73 ILE A N 1
ATOM 508 C CA . ILE A 1 77 ? 36.382 13.832 17.451 1.00 16.10 73 ILE A CA 1
ATOM 509 C C . ILE A 1 77 ? 37.740 13.669 18.137 1.00 16.13 73 ILE A C 1
ATOM 510 O O . ILE A 1 77 ? 38.750 13.553 17.449 1.00 16.25 73 ILE A O 1
ATOM 515 N N . ALA A 1 78 ? 37.770 13.684 19.473 1.00 15.48 74 ALA A N 1
ATOM 516 C CA . ALA A 1 78 ? 38.942 13.347 20.263 1.00 15.61 74 ALA A CA 1
ATOM 517 C C . ALA A 1 78 ? 38.710 11.960 20.820 1.00 15.31 74 ALA A C 1
ATOM 518 O O . ALA A 1 78 ? 37.732 11.729 21.563 1.00 15.69 74 ALA A O 1
ATOM 520 N N . CYS A 1 79 ? 39.545 11.011 20.415 1.00 14.32 75 CYS A N 1
ATOM 521 C CA . CYS A 1 79 ? 39.315 9.592 20.688 1.00 14.03 75 CYS A CA 1
ATOM 522 C C . CYS A 1 79 ? 40.343 9.013 21.634 1.00 14.51 75 CYS A C 1
ATOM 523 O O . CYS A 1 79 ? 41.554 9.206 21.451 1.00 14.36 75 CYS A O 1
ATOM 526 N N . THR A 1 80 ? 39.888 8.313 22.661 1.00 14.39 76 THR A N 1
ATOM 527 C CA . THR A 1 80 ? 40.781 7.584 23.527 1.00 14.44 76 THR A CA 1
ATOM 528 C C . THR A 1 80 ? 41.318 6.329 22.829 1.00 14.18 76 THR A C 1
ATOM 529 O O . THR A 1 80 ? 40.996 6.022 21.686 1.00 14.33 76 THR A O 1
ATOM 533 N N . ASP A 1 81 ? 42.187 5.627 23.547 1.00 14.50 77 ASP A N 1
ATOM 534 C CA . ASP A 1 81 ? 42.788 4.408 23.038 1.00 14.00 77 ASP A CA 1
ATOM 535 C C . ASP A 1 81 ? 42.968 3.393 24.165 1.00 14.26 77 ASP A C 1
ATOM 536 O O . ASP A 1 81 ? 42.148 3.367 25.105 1.00 13.59 77 ASP A O 1
ATOM 541 N N . GLY A 1 82 ? 43.940 2.496 24.065 1.00 14.09 78 GLY A N 1
ATOM 542 C CA . GLY A 1 82 ? 44.148 1.442 25.016 1.00 14.33 78 GLY A CA 1
ATOM 543 C C . GLY A 1 82 ? 44.835 1.887 26.289 1.00 14.54 78 GLY A C 1
ATOM 544 O O . GLY A 1 82 ? 44.655 3.020 26.721 1.00 14.73 78 GLY A O 1
ATOM 545 N N . TRP A 1 83 ? 45.584 0.971 26.894 1.00 15.00 79 TRP A N 1
ATOM 546 C CA . TRP A 1 83 ? 46.154 1.158 28.213 1.00 15.49 79 TRP A CA 1
ATOM 547 C C . TRP A 1 83 ? 45.008 1.409 29.196 1.00 15.53 79 TRP A C 1
ATOM 548 O O . TRP A 1 83 ? 45.071 2.345 29.988 1.00 16.33 79 TRP A O 1
ATOM 559 N N . ILE A 1 84 ? 43.977 0.562 29.112 1.00 15.26 80 ILE A N 1
ATOM 560 C CA . ILE A 1 84 ? 42.756 0.686 29.935 1.00 15.48 80 ILE A CA 1
ATOM 561 C C . ILE A 1 84 ? 42.606 -0.320 31.059 1.00 15.96 80 ILE A C 1
ATOM 562 O O . ILE A 1 84 ? 41.561 -0.344 31.736 1.00 15.82 80 ILE A O 1
ATOM 567 N N . GLU A 1 85 ? 43.619 -1.129 31.321 1.00 16.43 81 GLU A N 1
ATOM 568 C CA . GLU A 1 85 ? 43.497 -2.053 32.465 1.00 18.55 81 GLU A CA 1
ATOM 569 C C . GLU A 1 85 ? 43.335 -1.267 33.775 1.00 18.22 81 GLU A C 1
ATOM 570 O O . GLU A 1 85 ? 42.663 -1.749 34.710 1.00 18.22 81 GLU A O 1
ATOM 576 N N . GLY A 1 86 ? 43.861 -0.056 33.827 1.00 17.66 82 GLY A N 1
ATOM 577 C CA . GLY A 1 86 ? 43.725 0.832 34.980 1.00 17.48 82 GLY A CA 1
ATOM 578 C C . GLY A 1 86 ? 42.463 1.683 34.988 1.00 17.70 82 GLY A C 1
ATOM 579 O O . GLY A 1 86 ? 42.345 2.627 35.769 1.00 17.99 82 GLY A O 1
ATOM 580 N N . SER A 1 87 ? 41.514 1.362 34.103 1.00 16.83 83 SER A N 1
ATOM 581 C CA . SER A 1 87 ? 40.165 1.932 34.195 1.00 17.12 83 SER A CA 1
ATOM 582 C C . SER A 1 87 ? 39.270 0.894 34.872 1.00 16.36 83 SER A C 1
ATOM 583 O O . SER A 1 87 ? 38.682 0.053 34.195 1.00 16.01 83 SER A O 1
ATOM 586 N N . SER A 1 88 ? 39.191 0.947 36.210 1.00 17.27 84 SER A N 1
ATOM 587 C CA . SER A 1 88 ? 38.486 -0.073 36.984 1.00 17.51 84 SER A CA 1
ATOM 588 C C . SER A 1 88 ? 37.181 0.395 37.574 1.00 18.36 84 SER A C 1
ATOM 589 O O . SER A 1 88 ? 36.344 -0.444 37.898 1.00 18.81 84 SER A O 1
ATOM 592 N N . ARG A 1 89 ? 37.015 1.698 37.756 1.00 18.41 85 ARG A N 1
ATOM 593 C CA . ARG A 1 89 ? 35.767 2.208 38.338 1.00 18.57 85 ARG A CA 1
ATOM 594 C C . ARG A 1 89 ? 34.634 1.980 37.354 1.00 18.45 85 ARG A C 1
ATOM 595 O O . ARG A 1 89 ? 34.795 2.273 36.155 1.00 18.06 85 ARG A O 1
ATOM 603 N N . THR A 1 90 ? 33.489 1.460 37.831 1.00 18.15 86 THR A N 1
ATOM 604 C CA . THR A 1 90 ? 32.356 1.233 36.953 1.00 18.33 86 THR A CA 1
ATOM 605 C C . THR A 1 90 ? 31.040 1.695 37.580 1.00 17.83 86 THR A C 1
ATOM 606 O O . THR A 1 90 ? 30.954 1.919 38.799 1.00 19.33 86 THR A O 1
ATOM 610 N N . THR A 1 91 ? 30.037 1.844 36.727 1.00 17.55 87 THR A N 1
ATOM 611 C CA . THR A 1 91 ? 28.671 2.082 37.184 1.00 17.32 87 THR A CA 1
ATOM 612 C C . THR A 1 91 ? 28.177 0.851 37.928 1.00 17.93 87 THR A C 1
ATOM 613 O O . THR A 1 91 ? 28.823 -0.217 37.985 1.00 17.57 87 THR A O 1
ATOM 617 N N . GLY A 1 92 ? 26.965 0.983 38.449 1.00 18.01 88 GLY A N 1
ATOM 618 C CA . GLY A 1 92 ? 26.311 -0.145 39.089 1.00 18.00 88 GLY A CA 1
ATOM 619 C C . GLY A 1 92 ? 26.063 -1.319 38.164 1.00 18.06 88 GLY A C 1
ATOM 620 O O . GLY A 1 92 ? 25.761 -2.401 38.622 1.00 18.98 88 GLY A O 1
ATOM 621 N N . ASN A 1 93 ? 26.243 -1.120 36.853 1.00 16.49 89 ASN A N 1
ATOM 622 C CA . ASN A 1 93 ? 26.065 -2.184 35.872 1.00 16.64 89 ASN A CA 1
ATOM 623 C C . ASN A 1 93 ? 27.374 -2.611 35.197 1.00 15.93 89 ASN A C 1
ATOM 624 O O . ASN A 1 93 ? 27.356 -3.307 34.201 1.00 15.87 89 ASN A O 1
ATOM 629 N N . GLY A 1 94 ? 28.492 -2.190 35.762 1.00 16.24 90 GLY A N 1
ATOM 630 C CA . GLY A 1 94 ? 29.805 -2.657 35.302 1.00 16.87 90 GLY A CA 1
ATOM 631 C C . GLY A 1 94 ? 30.426 -1.912 34.158 1.00 16.70 90 GLY A C 1
ATOM 632 O O . GLY A 1 94 ? 31.379 -2.424 33.568 1.00 18.63 90 GLY A O 1
ATOM 633 N N . TYR A 1 95 ? 29.941 -0.713 33.846 1.00 15.93 91 TYR A N 1
ATOM 634 C CA . TYR A 1 95 ? 30.466 0.034 32.703 1.00 15.45 91 TYR A CA 1
ATOM 635 C C . TYR A 1 95 ? 31.420 1.089 33.191 1.00 15.48 91 TYR A C 1
ATOM 636 O O . TYR A 1 95 ? 31.126 1.820 34.141 1.00 16.42 91 TYR A O 1
ATOM 645 N N . ILE A 1 96 ? 32.578 1.206 32.534 1.00 15.43 92 ILE A N 1
ATOM 646 C CA . ILE A 1 96 ? 33.621 2.097 33.030 1.00 16.32 92 ILE A CA 1
ATOM 647 C C . ILE A 1 96 ? 33.163 3.546 33.031 1.00 15.69 92 ILE A C 1
ATOM 648 O O . ILE A 1 96 ? 32.588 4.036 32.061 1.00 16.69 92 ILE A O 1
ATOM 653 N N . THR A 1 97 ? 33.456 4.247 34.132 1.00 16.34 93 THR A N 1
ATOM 654 C CA . THR A 1 97 ? 33.023 5.632 34.272 1.00 16.77 93 THR A CA 1
ATOM 655 C C . THR A 1 97 ? 33.990 6.677 33.717 1.00 16.77 93 THR A C 1
ATOM 656 O O . THR A 1 97 ? 33.597 7.810 33.498 1.00 17.65 93 THR A O 1
ATOM 660 N N . SER A 1 98 ? 35.242 6.304 33.469 1.00 17.03 94 SER A N 1
ATOM 661 C CA . SER A 1 98 ? 36.200 7.256 32.907 1.00 17.00 94 SER A CA 1
ATOM 662 C C . SER A 1 98 ? 37.277 6.509 32.136 1.00 16.52 94 SER A C 1
ATOM 663 O O . SER A 1 98 ? 37.251 5.286 32.063 1.00 16.43 94 SER A O 1
ATOM 666 N N . TYR A 1 99 ? 38.249 7.253 31.593 1.00 16.34 95 TYR A N 1
ATOM 667 C CA . TYR A 1 99 ? 39.335 6.622 30.841 1.00 16.00 95 TYR A CA 1
ATOM 668 C C . TYR A 1 99 ? 40.358 5.908 31.736 1.00 15.63 95 TYR A C 1
ATOM 669 O O . TYR A 1 99 ? 40.902 4.870 31.369 1.00 16.14 95 TYR A O 1
ATOM 678 N N . ASN A 1 100 ? 40.609 6.465 32.925 1.00 15.57 96 ASN A N 1
ATOM 679 C CA . ASN A 1 100 ? 41.590 5.914 33.847 1.00 16.25 96 ASN A CA 1
ATOM 680 C C . ASN A 1 100 ? 41.215 6.305 35.278 1.00 17.33 96 ASN A C 1
ATOM 681 O O . ASN A 1 100 ? 40.648 7.356 35.483 1.00 18.13 96 ASN A O 1
ATOM 686 N N . ASP A 1 101 ? 41.536 5.443 36.235 1.00 18.27 97 ASP A N 1
ATOM 687 C CA . ASP A 1 101 ? 41.215 5.709 37.650 1.00 19.50 97 ASP A CA 1
ATOM 688 C C . ASP A 1 101 ? 41.847 7.006 38.195 1.00 20.55 97 ASP A C 1
ATOM 689 O O . ASP A 1 101 ? 41.372 7.515 39.210 1.00 21.50 97 ASP A O 1
ATOM 694 N N . SER A 1 102 ? 42.916 7.517 37.553 1.00 20.70 98 SER A N 1
ATOM 695 C CA . SER A 1 102 ? 43.546 8.795 37.958 1.00 20.82 98 SER A CA 1
ATOM 696 C C . SER A 1 102 ? 42.746 10.025 37.563 1.00 20.84 98 SER A C 1
ATOM 697 O O . SER A 1 102 ? 43.007 11.138 38.054 1.00 22.88 98 SER A O 1
ATOM 700 N N . TRP A 1 103 ? 41.802 9.861 36.644 1.00 20.32 99 TRP A N 1
ATOM 701 C CA . TRP A 1 103 ? 41.040 10.972 36.087 1.00 20.64 99 TRP A CA 1
ATOM 702 C C . TRP A 1 103 ? 40.066 11.474 37.157 1.00 22.14 99 TRP A C 1
ATOM 703 O O . TRP A 1 103 ? 39.457 10.673 37.869 1.00 21.89 99 TRP A O 1
ATOM 714 N N . GLN A 1 104 ? 39.937 12.792 37.251 1.00 22.57 100 GLN A N 1
ATOM 715 C CA . GLN A 1 104 ? 38.998 13.430 38.173 1.00 24.97 100 GLN A CA 1
ATOM 716 C C . GLN A 1 104 ? 37.605 13.581 37.595 1.00 24.43 100 GLN A C 1
ATOM 717 O O . GLN A 1 104 ? 36.644 13.842 38.339 1.00 27.36 100 GLN A O 1
ATOM 723 N N . HIS A 1 105 ? 37.465 13.438 36.276 1.00 22.47 101 HIS A N 1
ATOM 724 C CA . HIS A 1 105 ? 36.195 13.651 35.622 1.00 21.02 101 HIS A CA 1
ATOM 725 C C . HIS A 1 105 ? 35.808 12.425 34.830 1.00 20.81 101 HIS A C 1
ATOM 726 O O . HIS A 1 105 ? 36.691 11.728 34.325 1.00 20.95 101 HIS A O 1
ATOM 733 N N . ASP A 1 106 ? 34.502 12.203 34.698 1.00 18.65 102 ASP A N 1
ATOM 734 C CA . ASP A 1 106 ? 33.935 11.056 34.019 1.00 19.63 102 ASP A CA 1
ATOM 735 C C . ASP A 1 106 ? 33.727 11.314 32.515 1.00 19.52 102 ASP A C 1
ATOM 736 O O . ASP A 1 106 ? 34.049 12.395 31.991 1.00 18.92 102 ASP A O 1
ATOM 741 N N . TRP A 1 107 ? 33.221 10.313 31.810 1.00 18.94 103 TRP A N 1
ATOM 742 C CA . TRP A 1 107 ? 33.048 10.432 30.368 1.00 19.27 103 TRP A CA 1
ATOM 743 C C . TRP A 1 107 ? 32.104 11.581 30.016 1.00 20.41 103 TRP A C 1
ATOM 744 O O . TRP A 1 107 ? 32.326 12.291 29.041 1.00 20.61 103 TRP A O 1
ATOM 755 N N . ALA A 1 108 ? 31.046 11.767 30.815 1.00 20.12 104 ALA A N 1
ATOM 756 C CA . ALA A 1 108 ? 30.052 12.804 30.498 1.00 20.49 104 ALA A CA 1
ATOM 757 C C . ALA A 1 108 ? 30.665 14.184 30.604 1.00 20.38 104 ALA A C 1
ATOM 758 O O . ALA A 1 108 ? 30.403 15.048 29.768 1.00 22.29 104 ALA A O 1
ATOM 760 N N . TYR A 1 109 ? 31.470 14.406 31.627 1.00 21.02 105 TYR A N 1
ATOM 761 C CA . TYR A 1 109 ? 32.172 15.666 31.766 1.00 21.69 105 TYR A CA 1
ATOM 762 C C . TYR A 1 109 ? 32.986 15.958 30.509 1.00 22.55 105 TYR A C 1
ATOM 763 O O . TYR A 1 109 ? 32.934 17.068 29.964 1.00 22.35 105 TYR A O 1
ATOM 772 N N . TRP A 1 110 ? 33.723 14.956 30.038 1.00 21.81 106 TRP A N 1
ATOM 773 C CA . TRP A 1 110 ? 34.582 15.201 28.880 1.00 21.31 106 TRP A CA 1
ATOM 774 C C . TRP A 1 110 ? 33.786 15.356 27.597 1.00 21.30 106 TRP A C 1
ATOM 775 O O . TRP A 1 110 ? 34.166 16.156 26.737 1.00 21.20 106 TRP A O 1
ATOM 786 N N . ALA A 1 111 ? 32.687 14.620 27.448 1.00 20.93 107 ALA A N 1
ATOM 787 C CA . ALA A 1 111 ? 31.822 14.804 26.294 1.00 21.26 107 ALA A CA 1
ATOM 788 C C . ALA A 1 111 ? 31.236 16.229 26.271 1.00 21.25 107 ALA A C 1
ATOM 789 O O . ALA A 1 111 ? 31.119 16.837 25.216 1.00 22.78 107 ALA A O 1
ATOM 791 N N . ASN A 1 112 ? 30.871 16.767 27.433 1.00 22.83 108 ASN A N 1
ATOM 792 C CA A ASN A 1 112 ? 30.397 18.149 27.476 0.50 23.25 108 ASN A CA 1
ATOM 793 C CA B ASN A 1 112 ? 30.404 18.159 27.523 0.50 22.85 108 ASN A CA 1
ATOM 794 C C . ASN A 1 112 ? 31.495 19.189 27.222 1.00 23.19 108 ASN A C 1
ATOM 795 O O . ASN A 1 112 ? 31.246 20.204 26.543 1.00 23.61 108 ASN A O 1
ATOM 804 N N . TYR A 1 113 ? 32.695 18.961 27.761 1.00 22.94 109 TYR A N 1
ATOM 805 C CA . TYR A 1 113 ? 33.843 19.840 27.556 1.00 22.66 109 TYR A CA 1
ATOM 806 C C . TYR A 1 113 ? 34.125 19.898 26.048 1.00 22.79 109 TYR A C 1
ATOM 807 O O . TYR A 1 113 ? 34.325 20.974 25.476 1.00 23.70 109 TYR A O 1
ATOM 816 N N . LEU A 1 114 ? 34.124 18.730 25.404 1.00 21.80 110 LEU A N 1
ATOM 817 C CA . LEU A 1 114 ? 34.275 18.662 23.940 1.00 20.95 110 LEU A CA 1
ATOM 818 C C . LEU A 1 114 ? 33.141 19.398 23.207 1.00 22.60 110 LEU A C 1
ATOM 819 O O . LEU A 1 114 ? 33.381 20.181 22.282 1.00 21.83 110 LEU A O 1
ATOM 824 N N . ALA A 1 115 ? 31.903 19.190 23.632 1.00 23.56 111 ALA A N 1
ATOM 825 C CA . ALA A 1 115 ? 30.750 19.874 23.033 1.00 24.57 111 ALA A CA 1
ATOM 826 C C . ALA A 1 115 ? 30.899 21.398 23.072 1.00 24.59 111 ALA A C 1
ATOM 827 O O . ALA A 1 115 ? 30.598 22.079 22.079 1.00 24.66 111 ALA A O 1
ATOM 829 N N . ALA A 1 116 ? 31.436 21.920 24.170 1.00 24.55 112 ALA A N 1
ATOM 830 C CA . ALA A 1 116 ? 31.613 23.391 24.292 1.00 26.68 112 ALA A CA 1
ATOM 831 C C . ALA A 1 116 ? 32.615 23.910 23.268 1.00 27.97 112 ALA A C 1
ATOM 832 O O . ALA A 1 116 ? 32.639 25.111 22.929 1.00 27.37 112 ALA A O 1
ATOM 834 N N . ARG A 1 117 ? 33.451 22.994 22.771 1.00 25.60 113 ARG A N 1
ATOM 835 C CA . ARG A 1 117 ? 34.473 23.314 21.783 1.00 26.29 113 ARG A CA 1
ATOM 836 C C . ARG A 1 117 ? 34.122 22.788 20.377 1.00 25.26 113 ARG A C 1
ATOM 837 O O . ARG A 1 117 ? 35.009 22.676 19.532 1.00 25.07 113 ARG A O 1
ATOM 845 N N . LYS A 1 118 ? 32.838 22.523 20.128 1.00 25.38 114 LYS A N 1
ATOM 846 C CA . LYS A 1 118 ? 32.333 22.024 18.841 1.00 25.62 114 LYS A CA 1
ATOM 847 C C . LYS A 1 118 ? 32.962 20.662 18.455 1.00 23.69 114 LYS A C 1
ATOM 848 O O . LYS A 1 118 ? 33.181 20.370 17.279 1.00 23.81 114 LYS A O 1
ATOM 854 N N . MET A 1 119 ? 33.199 19.833 19.468 1.00 20.92 115 MET A N 1
ATOM 855 C CA . MET A 1 119 ? 33.863 18.539 19.281 1.00 19.38 115 MET A CA 1
ATOM 856 C C . MET A 1 119 ? 33.052 17.442 19.969 1.00 20.33 115 MET A C 1
ATOM 857 O O . MET A 1 119 ? 32.127 17.718 20.759 1.00 20.90 115 MET A O 1
ATOM 862 N N . LYS A 1 120 ? 33.430 16.196 19.676 1.00 19.39 116 LYS A N 1
ATOM 863 C CA . LYS A 1 120 ? 32.754 15.000 20.166 1.00 20.00 116 LYS A CA 1
ATOM 864 C C . LYS A 1 120 ? 33.777 14.024 20.735 1.00 19.55 116 LYS A C 1
ATOM 865 O O . LYS A 1 120 ? 34.972 14.060 20.392 1.00 17.97 116 LYS A O 1
ATOM 871 N N . LEU A 1 121 ? 33.306 13.163 21.625 1.00 17.87 117 LEU A N 1
ATOM 872 C CA . LEU A 1 121 ? 34.106 12.111 22.229 1.00 16.57 117 LEU A CA 1
ATOM 873 C C . LEU A 1 121 ? 34.088 10.828 21.427 1.00 16.18 117 LEU A C 1
ATOM 874 O O . LEU A 1 121 ? 33.038 10.293 21.112 1.00 15.90 117 LEU A O 1
ATOM 879 N N . GLY A 1 122 ? 35.282 10.301 21.126 1.00 14.99 118 GLY A N 1
ATOM 880 C CA . GLY A 1 122 ? 35.433 8.959 20.589 1.00 15.09 118 GLY A CA 1
ATOM 881 C C . GLY A 1 122 ? 35.990 8.051 21.652 1.00 13.65 118 GLY A C 1
ATOM 882 O O . GLY A 1 122 ? 36.858 8.444 22.428 1.00 14.62 118 GLY A O 1
ATOM 883 N N . VAL A 1 123 ? 35.429 6.837 21.747 1.00 14.28 119 VAL A N 1
ATOM 884 C CA . VAL A 1 123 ? 35.834 5.906 22.778 1.00 14.12 119 VAL A CA 1
ATOM 885 C C . VAL A 1 123 ? 36.425 4.616 22.213 1.00 13.72 119 VAL A C 1
ATOM 886 O O . VAL A 1 123 ? 35.825 3.983 21.358 1.00 13.82 119 VAL A O 1
ATOM 890 N N . TYR A 1 124 ? 37.582 4.262 22.753 1.00 13.69 120 TYR A N 1
ATOM 891 C CA . TYR A 1 124 ? 38.175 2.928 22.559 1.00 13.27 120 TYR A CA 1
ATOM 892 C C . TYR A 1 124 ? 37.709 2.021 23.693 1.00 13.33 120 TYR A C 1
ATOM 893 O O . TYR A 1 124 ? 38.017 2.253 24.858 1.00 14.55 120 TYR A O 1
ATOM 902 N N . TYR A 1 125 ? 36.885 1.046 23.369 1.00 13.07 121 TYR A N 1
ATOM 903 C CA . TYR A 1 125 ? 36.593 -0.031 24.314 1.00 12.90 121 TYR A CA 1
ATOM 904 C C . TYR A 1 125 ? 35.995 -1.212 23.586 1.00 13.16 121 TYR A C 1
ATOM 905 O O . TYR A 1 125 ? 35.373 -1.072 22.556 1.00 14.08 121 TYR A O 1
ATOM 914 N N . ASN A 1 126 ? 36.186 -2.387 24.181 1.00 13.49 122 ASN A N 1
ATOM 915 C CA . ASN A 1 126 ? 35.609 -3.615 23.662 1.00 13.71 122 ASN A CA 1
ATOM 916 C C . ASN A 1 126 ? 34.545 -4.047 24.663 1.00 13.12 122 ASN A C 1
ATOM 917 O O . ASN A 1 126 ? 34.872 -4.341 25.803 1.00 13.33 122 ASN A O 1
ATOM 922 N N . PRO A 1 127 ? 33.270 -4.081 24.234 1.00 12.95 123 PRO A N 1
ATOM 923 C CA . PRO A 1 127 ? 32.196 -4.360 25.206 1.00 14.18 123 PRO A CA 1
ATOM 924 C C . PRO A 1 127 ? 32.096 -5.816 25.621 1.00 14.70 123 PRO A C 1
ATOM 925 O O . PRO A 1 127 ? 31.189 -6.155 26.412 1.00 15.17 123 PRO A O 1
ATOM 929 N N . LEU A 1 128 ? 33.006 -6.670 25.145 1.00 14.66 124 LEU A N 1
ATOM 930 C CA . LEU A 1 128 ? 33.160 -8.005 25.695 1.00 16.15 124 LEU A CA 1
ATOM 931 C C . LEU A 1 128 ? 34.203 -8.088 26.801 1.00 15.84 124 LEU A C 1
ATOM 932 O O . LEU A 1 128 ? 34.474 -9.181 27.327 1.00 16.80 124 LEU A O 1
ATOM 937 N N . TRP A 1 129 ? 34.807 -6.962 27.160 1.00 14.54 125 TRP A N 1
ATOM 938 C CA . TRP A 1 129 ? 35.662 -6.897 28.322 1.00 15.21 125 TRP A CA 1
ATOM 939 C C . TRP A 1 129 ? 34.784 -6.725 29.548 1.00 16.59 125 TRP A C 1
ATOM 940 O O . TRP A 1 129 ? 33.850 -5.893 29.536 1.00 17.65 125 TRP A O 1
ATOM 951 N N . VAL A 1 130 ? 35.113 -7.469 30.597 1.00 16.07 126 VAL A N 1
ATOM 952 C CA . VAL A 1 130 ? 34.471 -7.311 31.892 1.00 17.05 126 VAL A CA 1
ATOM 953 C C . VAL A 1 130 ? 35.574 -7.094 32.919 1.00 15.71 126 VAL A C 1
ATOM 954 O O . VAL A 1 130 ? 36.443 -7.977 33.093 1.00 16.09 126 VAL A O 1
ATOM 958 N N . HIS A 1 131 ? 35.578 -5.964 33.599 1.00 16.08 127 HIS A N 1
ATOM 959 C CA . HIS A 1 131 ? 36.694 -5.682 34.497 1.00 16.15 127 HIS A CA 1
ATOM 960 C C . HIS A 1 131 ? 36.646 -6.569 35.735 1.00 18.06 127 HIS A C 1
ATOM 961 O O . HIS A 1 131 ? 35.584 -6.751 36.327 1.00 17.62 127 HIS A O 1
ATOM 968 N N . ARG A 1 132 ? 37.797 -7.072 36.158 1.00 17.00 128 ARG A N 1
ATOM 969 C CA . ARG A 1 132 ? 37.878 -7.896 37.355 1.00 18.93 128 ARG A CA 1
ATOM 970 C C . ARG A 1 132 ? 37.295 -7.171 38.581 1.00 18.82 128 ARG A C 1
ATOM 971 O O . ARG A 1 132 ? 36.665 -7.807 39.428 1.00 18.77 128 ARG A O 1
ATOM 979 N N . ALA A 1 133 ? 37.460 -5.866 38.677 1.00 18.15 129 ALA A N 1
ATOM 980 C CA . ALA A 1 133 ? 36.920 -5.107 39.824 1.00 18.50 129 ALA A CA 1
ATOM 981 C C . ALA A 1 133 ? 35.392 -5.154 39.849 1.00 19.46 129 ALA A C 1
ATOM 982 O O . ALA A 1 133 ? 34.758 -5.093 40.921 1.00 20.24 129 ALA A O 1
ATOM 984 N N . ALA A 1 134 ? 34.779 -5.207 38.674 1.00 18.48 130 ALA A N 1
ATOM 985 C CA . ALA A 1 134 ? 33.325 -5.280 38.627 1.00 18.21 130 ALA A CA 1
ATOM 986 C C . ALA A 1 134 ? 32.857 -6.688 38.971 1.00 19.31 130 ALA A C 1
ATOM 987 O O . ALA A 1 134 ? 31.843 -6.859 39.660 1.00 19.48 130 ALA A O 1
ATOM 989 N N . VAL A 1 135 ? 33.557 -7.692 38.468 1.00 17.78 131 VAL A N 1
ATOM 990 C CA . VAL A 1 135 ? 33.315 -9.088 38.839 1.00 19.44 131 VAL A CA 1
ATOM 991 C C . VAL A 1 135 ? 33.378 -9.288 40.353 1.00 21.33 131 VAL A C 1
ATOM 992 O O . VAL A 1 135 ? 32.547 -10.007 40.921 1.00 21.96 131 VAL A O 1
ATOM 996 N N . GLU A 1 136 ? 34.332 -8.627 40.990 1.00 21.04 132 GLU A N 1
ATOM 997 C CA . GLU A 1 136 ? 34.610 -8.806 42.418 1.00 22.62 132 GLU A CA 1
ATOM 998 C C . GLU A 1 136 ? 33.663 -8.020 43.317 1.00 23.28 132 GLU A C 1
ATOM 999 O O . GLU A 1 136 ? 33.704 -8.181 44.534 1.00 24.29 132 GLU A O 1
ATOM 1005 N N . ASP A 1 137 ? 32.802 -7.197 42.735 1.00 22.19 133 ASP A N 1
ATOM 1006 C CA . ASP A 1 137 ? 31.820 -6.425 43.490 1.00 22.27 133 ASP A CA 1
ATOM 1007 C C . ASP A 1 137 ? 30.446 -7.037 43.235 1.00 21.56 133 ASP A C 1
ATOM 1008 O O . ASP A 1 137 ? 29.785 -6.787 42.220 1.00 20.95 133 ASP A O 1
ATOM 1013 N N . ALA A 1 138 ? 29.999 -7.830 44.209 1.00 22.87 134 ALA A N 1
ATOM 1014 C CA . ALA A 1 138 ? 28.753 -8.570 44.112 1.00 24.56 134 ALA A CA 1
ATOM 1015 C C . ALA A 1 138 ? 27.518 -7.685 43.948 1.00 22.35 134 ALA A C 1
ATOM 1016 O O . ALA A 1 138 ? 26.478 -8.176 43.522 1.00 25.94 134 ALA A O 1
ATOM 1018 N N . SER A 1 139 ? 27.621 -6.407 44.302 1.00 22.53 135 SER A N 1
ATOM 1019 C CA . SER A 1 139 ? 26.509 -5.461 44.186 1.00 23.76 135 SER A CA 1
ATOM 1020 C C . SER A 1 139 ? 26.207 -5.074 42.728 1.00 22.86 135 SER A C 1
ATOM 1021 O O . SER A 1 139 ? 25.125 -4.561 42.433 1.00 24.54 135 SER A O 1
ATOM 1024 N N . LYS A 1 140 ? 27.169 -5.302 41.831 1.00 20.24 136 LYS A N 1
ATOM 1025 C CA . LYS A 1 140 ? 26.981 -4.897 40.453 1.00 19.80 136 LYS A CA 1
ATOM 1026 C C . LYS A 1 140 ? 26.232 -5.963 39.683 1.00 18.30 136 LYS A C 1
ATOM 1027 O O . LYS A 1 140 ? 26.565 -7.136 39.745 1.00 18.76 136 LYS A O 1
ATOM 1033 N N . THR A 1 141 ? 25.242 -5.525 38.923 1.00 17.21 137 THR A N 1
ATOM 1034 C CA . THR A 1 141 ? 24.368 -6.415 38.181 1.00 17.23 137 THR A CA 1
ATOM 1035 C C . THR A 1 141 ? 24.150 -5.888 36.776 1.00 16.38 137 THR A C 1
ATOM 1036 O O . THR A 1 141 ? 24.328 -4.700 36.502 1.00 16.95 137 THR A O 1
ATOM 1040 N N . VAL A 1 142 ? 23.743 -6.779 35.896 1.00 15.96 138 VAL A N 1
ATOM 1041 C CA . VAL A 1 142 ? 23.555 -6.433 34.481 1.00 16.22 138 VAL A CA 1
ATOM 1042 C C . VAL A 1 142 ? 22.391 -5.450 34.331 1.00 16.42 138 VAL A C 1
ATOM 1043 O O . VAL A 1 142 ? 21.336 -5.623 34.964 1.00 16.00 138 VAL A O 1
ATOM 1047 N N . LEU A 1 143 ? 22.570 -4.429 33.483 1.00 16.30 139 LEU A N 1
ATOM 1048 C CA . LEU A 1 143 ? 21.524 -3.467 33.144 1.00 15.97 139 LEU A CA 1
ATOM 1049 C C . LEU A 1 143 ? 20.254 -4.195 32.701 1.00 16.32 139 LEU A C 1
ATOM 1050 O O . LEU A 1 143 ? 20.283 -5.007 31.790 1.00 16.20 139 LEU A O 1
ATOM 1055 N N . GLY A 1 144 ? 19.153 -3.908 33.399 1.00 16.55 140 GLY A N 1
ATOM 1056 C CA . GLY A 1 144 ? 17.862 -4.540 33.122 1.00 16.79 140 GLY A CA 1
ATOM 1057 C C . GLY A 1 144 ? 17.739 -5.999 33.541 1.00 17.35 140 GLY A C 1
ATOM 1058 O O . GLY A 1 144 ? 16.696 -6.628 33.296 1.00 18.74 140 GLY A O 1
ATOM 1059 N N . ARG A 1 145 ? 18.784 -6.540 34.181 1.00 15.99 141 ARG A N 1
ATOM 1060 C CA . ARG A 1 145 ? 18.822 -7.938 34.602 1.00 15.90 141 ARG A CA 1
ATOM 1061 C C . ARG A 1 145 ? 19.418 -8.019 36.007 1.00 16.26 141 ARG A C 1
ATOM 1062 O O . ARG A 1 145 ? 20.542 -8.506 36.197 1.00 16.42 141 ARG A O 1
ATOM 1070 N N . PRO A 1 146 ? 18.649 -7.542 37.005 1.00 16.16 142 PRO A N 1
ATOM 1071 C CA . PRO A 1 146 ? 19.124 -7.560 38.405 1.00 16.30 142 PRO A CA 1
ATOM 1072 C C . PRO A 1 146 ? 19.389 -8.967 38.934 1.00 17.22 142 PRO A C 1
ATOM 1073 O O . PRO A 1 146 ? 20.066 -9.115 39.949 1.00 18.29 142 PRO A O 1
ATOM 1077 N N . ASP A 1 147 ? 18.886 -9.979 38.228 1.00 16.07 143 ASP A N 1
ATOM 1078 C CA . ASP A 1 147 ? 19.156 -11.375 38.544 1.00 16.34 143 ASP A CA 1
ATOM 1079 C C . ASP A 1 147 ? 20.552 -11.865 38.141 1.00 16.95 143 ASP A C 1
ATOM 1080 O O . ASP A 1 147 ? 20.930 -12.979 38.483 1.00 16.94 143 ASP A O 1
ATOM 1085 N N . VAL A 1 148 ? 21.289 -11.079 37.355 1.00 16.48 144 VAL A N 1
ATOM 1086 C CA . VAL A 1 148 ? 22.612 -11.493 36.878 1.00 17.06 144 VAL A CA 1
ATOM 1087 C C . VAL A 1 148 ? 23.667 -10.547 37.446 1.00 16.68 144 VAL A C 1
ATOM 1088 O O . VAL A 1 148 ? 23.738 -9.379 37.068 1.00 17.00 144 VAL A O 1
ATOM 1092 N N . LYS A 1 149 ? 24.497 -11.033 38.361 1.00 16.75 145 LYS A N 1
ATOM 1093 C CA . LYS A 1 149 ? 25.642 -10.255 38.835 1.00 17.49 145 LYS A CA 1
ATOM 1094 C C . LYS A 1 149 ? 26.666 -10.180 37.705 1.00 17.04 145 LYS A C 1
ATOM 1095 O O . LYS A 1 149 ? 26.748 -11.085 36.882 1.00 16.91 145 LYS A O 1
ATOM 1101 N N . ILE A 1 150 ? 27.452 -9.119 37.686 1.00 16.85 146 ILE A N 1
ATOM 1102 C CA . ILE A 1 150 ? 28.555 -9.041 36.708 1.00 17.25 146 ILE A CA 1
ATOM 1103 C C . ILE A 1 150 ? 29.460 -10.263 36.846 1.00 17.25 146 ILE A C 1
ATOM 1104 O O . ILE A 1 150 ? 29.942 -10.813 35.861 1.00 17.27 146 ILE A O 1
ATOM 1109 N N . ALA A 1 151 ? 29.620 -10.744 38.093 1.00 18.37 147 ALA A N 1
ATOM 1110 C CA . ALA A 1 151 ? 30.367 -11.961 38.379 1.00 19.32 147 ALA A CA 1
ATOM 1111 C C . ALA A 1 151 ? 29.882 -13.203 37.629 1.00 19.80 147 ALA A C 1
ATOM 1112 O O . ALA A 1 151 ? 30.675 -14.116 37.385 1.00 21.64 147 ALA A O 1
ATOM 1114 N N . ASP A 1 152 ? 28.589 -13.231 37.281 1.00 18.59 148 ASP A N 1
ATOM 1115 C CA . ASP A 1 152 ? 27.936 -14.349 36.624 1.00 20.95 148 ASP A CA 1
ATOM 1116 C C . ASP A 1 152 ? 28.150 -14.364 35.089 1.00 20.00 148 ASP A C 1
ATOM 1117 O O . ASP A 1 152 ? 27.611 -15.209 34.397 1.00 21.23 148 ASP A O 1
ATOM 1122 N N . LEU A 1 153 ? 28.935 -13.421 34.568 1.00 18.19 149 LEU A N 1
ATOM 1123 C CA . LEU A 1 153 ? 29.161 -13.285 33.121 1.00 18.31 149 LEU A CA 1
ATOM 1124 C C . LEU A 1 153 ? 30.449 -13.906 32.597 1.00 19.06 149 LEU A C 1
ATOM 1125 O O . LEU A 1 153 ? 30.687 -13.890 31.391 1.00 19.33 149 LEU A O 1
ATOM 1130 N N . VAL A 1 154 ? 31.297 -14.408 33.486 1.00 18.73 150 VAL A N 1
ATOM 1131 C CA . VAL A 1 154 ? 32.639 -14.842 33.091 1.00 18.91 150 VAL A CA 1
ATOM 1132 C C . VAL A 1 154 ? 32.966 -16.283 33.482 1.00 20.03 150 VAL A C 1
ATOM 1133 O O . VAL A 1 154 ? 32.445 -16.818 34.462 1.00 21.95 150 VAL A O 1
ATOM 1137 N N . VAL A 1 155 ? 33.845 -16.898 32.708 1.00 19.87 151 VAL A N 1
ATOM 1138 C CA . VAL A 1 155 ? 34.440 -18.197 33.075 1.00 20.40 151 VAL A CA 1
ATOM 1139 C C . VAL A 1 155 ? 35.637 -17.930 33.970 1.00 20.36 151 VAL A C 1
ATOM 1140 O O . VAL A 1 155 ? 36.469 -17.085 33.669 1.00 20.41 151 VAL A O 1
ATOM 1144 N N . PRO A 1 156 ? 35.735 -18.631 35.116 1.00 21.36 152 PRO A N 1
ATOM 1145 C CA . PRO A 1 156 ? 36.894 -18.427 35.972 1.00 21.39 152 PRO A CA 1
ATOM 1146 C C . PRO A 1 156 ? 38.208 -18.578 35.205 1.00 20.79 152 PRO A C 1
ATOM 1147 O O . PRO A 1 156 ? 38.367 -19.522 34.442 1.00 20.91 152 PRO A O 1
ATOM 1151 N N . GLY A 1 157 ? 39.111 -17.621 35.391 1.00 20.31 153 GLY A N 1
ATOM 1152 C CA . GLY A 1 157 ? 40.404 -17.662 34.738 1.00 20.87 153 GLY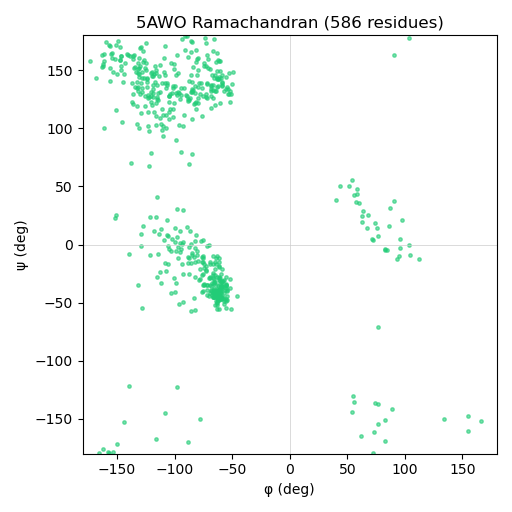 A CA 1
ATOM 1153 C C . GLY A 1 157 ? 40.467 -17.159 33.306 1.00 20.74 153 GLY A C 1
ATOM 1154 O O . GLY A 1 157 ? 41.552 -17.074 32.759 1.00 20.60 153 GLY A O 1
ATOM 1155 N N . ASP A 1 158 ? 39.326 -16.807 32.711 1.00 19.96 154 ASP A N 1
ATOM 1156 C CA . ASP A 1 158 ? 39.273 -16.495 31.265 1.00 18.25 154 ASP A CA 1
ATOM 1157 C C . ASP A 1 158 ? 39.591 -15.000 31.074 1.00 18.90 154 ASP A C 1
ATOM 1158 O O . ASP A 1 158 ? 38.720 -14.188 30.749 1.00 17.30 154 ASP A O 1
ATOM 1163 N N . PHE A 1 159 ? 40.851 -14.651 31.329 1.00 17.66 155 PHE A N 1
ATOM 1164 C CA . PHE A 1 159 ? 41.342 -13.285 31.244 1.00 17.22 155 PHE A CA 1
ATOM 1165 C C . PHE A 1 159 ? 41.808 -12.953 29.845 1.00 17.63 155 PHE A C 1
ATOM 1166 O O . PHE A 1 159 ? 42.399 -13.786 29.129 1.00 18.36 155 PHE A O 1
ATOM 1174 N N . PHE A 1 160 ? 41.492 -11.729 29.446 1.00 16.81 156 PHE A N 1
ATOM 1175 C CA . PHE A 1 160 ? 42.155 -11.122 28.303 1.00 16.76 156 PHE A CA 1
ATOM 1176 C C . PHE A 1 160 ? 43.663 -11.192 28.513 1.00 16.64 156 PHE A C 1
ATOM 1177 O O . PHE A 1 160 ? 44.171 -10.795 29.566 1.00 16.24 156 PHE A O 1
ATOM 1185 N N . ALA A 1 161 ? 44.371 -11.687 27.496 1.00 17.29 157 ALA A N 1
ATOM 1186 C CA . ALA A 1 161 ? 45.844 -11.773 27.519 1.00 18.21 157 ALA A CA 1
ATOM 1187 C C . ALA A 1 161 ? 46.384 -12.678 28.623 1.00 19.56 157 ALA A C 1
ATOM 1188 O O . ALA A 1 161 ? 47.518 -12.507 29.048 1.00 18.67 157 ALA A O 1
ATOM 1190 N N . ARG A 1 162 ? 45.566 -13.622 29.070 1.00 20.16 158 ARG A N 1
ATOM 1191 C CA . ARG A 1 162 ? 45.925 -14.536 30.162 1.00 21.68 158 ARG A CA 1
ATOM 1192 C C . ARG A 1 162 ? 47.328 -15.106 30.009 1.00 22.32 158 ARG A C 1
ATOM 1193 O O . ARG A 1 162 ? 48.095 -15.170 30.972 1.00 22.47 158 ARG A O 1
ATOM 1201 N N . ASP A 1 163 ? 47.671 -15.520 28.798 1.00 22.52 159 ASP A N 1
ATOM 1202 C CA . ASP A 1 163 ? 48.898 -16.289 28.628 1.00 23.95 159 ASP A CA 1
ATOM 1203 C C . ASP A 1 163 ? 50.150 -15.441 28.574 1.00 24.65 159 ASP A C 1
ATOM 1204 O O . ASP A 1 163 ? 51.253 -15.989 28.621 1.00 27.62 159 ASP A O 1
ATOM 1209 N N . ILE A 1 164 ? 50.003 -14.119 28.503 1.00 22.91 160 ILE A N 1
ATOM 1210 C CA . ILE A 1 164 ? 51.135 -13.208 28.583 1.00 22.77 160 ILE A CA 1
ATOM 1211 C C . ILE A 1 164 ? 51.037 -12.325 29.821 1.00 23.25 160 ILE A C 1
ATOM 1212 O O . ILE A 1 164 ? 51.592 -11.224 29.885 1.00 25.32 160 ILE A O 1
ATOM 1217 N N . GLY A 1 165 ? 50.296 -12.818 30.817 1.00 22.80 161 GLY A N 1
ATOM 1218 C CA . GLY A 1 165 ? 50.255 -12.160 32.113 1.00 22.55 161 GLY A CA 1
ATOM 1219 C C . GLY A 1 165 ? 49.010 -11.348 32.441 1.00 22.48 161 GLY A C 1
ATOM 1220 O O . GLY A 1 165 ? 48.924 -10.798 33.535 1.00 23.34 161 GLY A O 1
ATOM 1221 N N . GLY A 1 166 ? 48.048 -11.275 31.525 1.00 20.25 162 GLY A N 1
ATOM 1222 C CA . GLY A 1 166 ? 46.849 -10.460 31.765 1.00 19.69 162 GLY A CA 1
ATOM 1223 C C . GLY A 1 166 ? 45.974 -11.053 32.859 1.00 19.30 162 GLY A C 1
ATOM 1224 O O . GLY A 1 166 ? 45.688 -12.255 32.855 1.00 20.26 162 GLY A O 1
ATOM 1225 N N . ASN A 1 167 ? 45.560 -10.192 33.787 1.00 19.12 163 ASN A N 1
ATOM 1226 C CA . ASN A 1 167 ? 44.683 -10.643 34.856 1.00 20.83 163 ASN A CA 1
ATOM 1227 C C . ASN A 1 167 ? 43.750 -9.572 35.391 1.00 20.64 163 ASN A C 1
ATOM 1228 O O . ASN A 1 167 ? 43.272 -9.663 36.534 1.00 22.51 163 ASN A O 1
ATOM 1233 N N . GLN A 1 168 ? 43.443 -8.577 34.551 1.00 18.43 164 GLN A N 1
ATOM 1234 C CA . GLN A 1 168 ? 42.611 -7.458 34.963 1.00 18.75 164 GLN A CA 1
ATOM 1235 C C . GLN A 1 168 ? 41.282 -7.373 34.224 1.00 17.35 164 GLN A C 1
ATOM 1236 O O . GLN A 1 168 ? 40.320 -6.805 34.765 1.00 17.94 164 GLN A O 1
ATOM 1242 N N . LEU A 1 169 ? 41.221 -7.878 32.993 1.00 16.99 165 LEU A N 1
ATOM 1243 C CA . LEU A 1 169 ? 40.007 -7.867 32.203 1.00 17.46 165 LEU A CA 1
ATOM 1244 C C . LEU A 1 169 ? 39.635 -9.290 31.859 1.00 16.70 165 LEU A C 1
ATOM 1245 O O . LEU A 1 169 ? 40.482 -10.064 31.375 1.00 17.91 165 LEU A O 1
ATOM 1250 N N . TYR A 1 170 ? 38.395 -9.694 32.136 1.00 16.08 166 TYR A N 1
ATOM 1251 C CA . TYR A 1 170 ? 37.896 -10.943 31.626 1.00 16.97 166 TYR A CA 1
ATOM 1252 C C . TYR A 1 170 ? 37.376 -10.785 30.219 1.00 16.43 166 TYR A C 1
ATOM 1253 O O . TYR A 1 170 ? 36.893 -9.702 29.857 1.00 16.60 166 TYR A O 1
ATOM 1262 N N . TRP A 1 171 ? 37.398 -11.853 29.436 1.00 16.48 167 TRP A N 1
ATOM 1263 C CA . TRP A 1 171 ? 36.545 -11.926 28.278 1.00 16.58 167 TRP A CA 1
ATOM 1264 C C . TRP A 1 171 ? 35.174 -12.446 28.718 1.00 17.33 167 TRP A C 1
ATOM 1265 O O . TRP A 1 171 ? 35.071 -13.429 29.449 1.00 18.89 167 TRP A O 1
ATOM 1276 N N . LEU A 1 172 ? 34.132 -11.768 28.272 1.00 16.23 168 LEU A N 1
ATOM 1277 C CA . LEU A 1 172 ? 32.752 -12.175 28.512 1.00 17.06 168 LEU A CA 1
ATOM 1278 C C . LEU A 1 172 ? 32.468 -13.540 27.961 1.00 17.72 168 LEU A C 1
ATOM 1279 O O . LEU A 1 172 ? 32.918 -13.869 26.889 1.00 16.54 168 LEU A O 1
ATOM 1284 N N . ASP A 1 173 ? 31.703 -14.342 28.708 1.00 17.02 169 ASP A N 1
ATOM 1285 C CA . ASP A 1 173 ? 31.154 -15.588 28.196 1.00 17.21 169 ASP A CA 1
ATOM 1286 C C . ASP A 1 173 ? 29.766 -15.331 27.629 1.00 16.90 169 ASP A C 1
ATOM 1287 O O . ASP A 1 173 ? 28.784 -15.188 28.369 1.00 16.34 169 ASP A O 1
ATOM 1292 N N . VAL A 1 174 ? 29.680 -15.251 26.306 1.00 16.56 170 VAL A N 1
ATOM 1293 C CA . VAL A 1 174 ? 28.420 -14.923 25.630 1.00 17.96 170 VAL A CA 1
ATOM 1294 C C . VAL A 1 174 ? 27.332 -15.990 25.774 1.00 18.27 170 VAL A C 1
ATOM 1295 O O . VAL A 1 174 ? 26.174 -15.740 25.403 1.00 18.87 170 VAL A O 1
ATOM 1299 N N . THR A 1 175 ? 27.684 -17.159 26.297 1.00 18.00 171 THR A N 1
ATOM 1300 C CA . THR A 1 175 ? 26.683 -18.208 26.561 1.00 19.52 171 THR A CA 1
ATOM 1301 C C . THR A 1 175 ? 26.004 -18.026 27.927 1.00 20.18 171 THR A C 1
ATOM 1302 O O . THR A 1 175 ? 25.048 -18.751 28.232 1.00 20.58 171 THR A O 1
ATOM 1306 N N . LYS A 1 176 ? 26.470 -17.095 28.754 1.00 18.57 172 LYS A N 1
ATOM 1307 C CA . LYS A 1 176 ? 25.873 -16.885 30.082 1.00 19.15 172 LYS A CA 1
ATOM 1308 C C . LYS A 1 176 ? 24.609 -16.053 30.015 1.00 17.91 172 LYS A C 1
ATOM 1309 O O . LYS A 1 176 ? 24.497 -15.105 29.217 1.00 16.55 172 LYS A O 1
ATOM 1315 N N . SER A 1 177 ? 23.646 -16.346 30.884 1.00 17.55 173 SER A N 1
ATOM 1316 C CA . SER A 1 177 ? 22.461 -15.496 30.951 1.00 18.36 173 SER A CA 1
ATOM 1317 C C . SER A 1 177 ? 22.880 -14.075 31.292 1.00 17.38 173 SER A C 1
ATOM 1318 O O . SER A 1 177 ? 23.746 -13.859 32.137 1.00 18.33 173 SER A O 1
ATOM 1321 N N . GLY A 1 178 ? 22.276 -13.108 30.614 1.00 16.70 174 GLY A N 1
ATOM 1322 C CA . GLY A 1 178 ? 22.577 -11.698 30.832 1.00 17.92 174 GLY A CA 1
ATOM 1323 C C . GLY A 1 178 ? 23.620 -11.128 29.877 1.00 17.39 174 GLY A C 1
ATOM 1324 O O . GLY A 1 178 ? 23.799 -9.910 29.849 1.00 17.03 174 GLY A O 1
ATOM 1325 N N . ALA A 1 179 ? 24.279 -11.981 29.097 1.00 16.50 175 ALA A N 1
ATOM 1326 C CA . ALA A 1 179 ? 25.386 -11.518 28.247 1.00 15.90 175 ALA A CA 1
ATOM 1327 C C . ALA A 1 179 ? 24.927 -10.497 27.219 1.00 15.88 175 ALA A C 1
ATOM 1328 O O . ALA A 1 179 ? 25.576 -9.449 27.048 1.00 15.69 175 ALA A O 1
ATOM 1330 N N . LYS A 1 180 ? 23.838 -10.774 26.520 1.00 14.95 176 LYS A N 1
ATOM 1331 C CA . LYS A 1 180 ? 23.366 -9.832 25.501 1.00 15.14 176 LYS A CA 1
ATOM 1332 C C . LYS A 1 180 ? 23.050 -8.474 26.106 1.00 15.81 176 LYS A C 1
ATOM 1333 O O . LYS A 1 180 ? 23.418 -7.423 25.564 1.00 15.38 176 LYS A O 1
ATOM 1339 N N . GLU A 1 181 ? 22.328 -8.472 27.221 1.00 15.18 177 GLU A N 1
ATOM 1340 C CA . GLU A 1 181 ? 21.952 -7.235 27.864 1.00 14.57 177 GLU A CA 1
ATOM 1341 C C . GLU A 1 181 ? 23.196 -6.455 28.299 1.00 14.02 177 GLU A C 1
ATOM 1342 O O . GLU A 1 181 ? 23.228 -5.241 28.220 1.00 14.87 177 GLU A O 1
ATOM 1348 N N . TYR A 1 182 ? 24.198 -7.167 28.792 1.00 14.48 178 TYR A N 1
ATOM 1349 C CA . TYR A 1 182 ? 25.463 -6.518 29.198 1.00 14.89 178 TYR A CA 1
ATOM 1350 C C . TYR A 1 182 ? 26.147 -5.871 27.987 1.00 13.86 178 TYR A C 1
ATOM 1351 O O . TYR A 1 182 ? 26.450 -4.681 28.022 1.00 14.73 178 TYR A O 1
ATOM 1360 N N . VAL A 1 183 ? 26.332 -6.637 26.921 1.00 14.01 179 VAL A N 1
ATOM 1361 C CA . VAL A 1 183 ? 27.039 -6.128 25.732 1.00 13.85 179 VAL A CA 1
ATOM 1362 C C . VAL A 1 183 ? 26.280 -4.961 25.109 1.00 14.72 179 VAL A C 1
ATOM 1363 O O . VAL A 1 183 ? 26.848 -3.882 24.818 1.00 14.69 179 VAL A O 1
ATOM 1367 N N . GLN A 1 184 ? 24.980 -5.166 24.890 1.00 14.13 180 GLN A N 1
ATOM 1368 C CA . GLN A 1 184 ? 24.211 -4.115 24.256 1.00 14.30 180 GLN A CA 1
ATOM 1369 C C . GLN A 1 184 ? 24.093 -2.879 25.118 1.00 14.50 180 GLN A C 1
ATOM 1370 O O . GLN A 1 184 ? 24.145 -1.758 24.616 1.00 15.36 180 GLN A O 1
ATOM 1376 N N . GLY A 1 185 ? 23.915 -3.065 26.418 1.00 14.77 181 GLY A N 1
ATOM 1377 C CA . GLY A 1 185 ? 23.943 -1.956 27.344 1.00 14.80 181 GLY A CA 1
ATOM 1378 C C . GLY A 1 185 ? 25.256 -1.174 27.331 1.00 14.56 181 GLY A C 1
ATOM 1379 O O . GLY A 1 185 ? 25.247 0.039 27.516 1.00 15.45 181 GLY A O 1
ATOM 1380 N N . TYR A 1 186 ? 26.381 -1.879 27.153 1.00 14.77 182 TYR A N 1
ATOM 1381 C CA . TYR A 1 186 ? 27.709 -1.231 27.120 1.00 14.05 182 TYR A CA 1
ATOM 1382 C C . TYR A 1 186 ? 27.841 -0.329 25.890 1.00 13.92 182 TYR A C 1
ATOM 1383 O O . TYR A 1 186 ? 28.275 0.813 25.976 1.00 14.28 182 TYR A O 1
ATOM 1392 N N . VAL A 1 187 ? 27.404 -0.866 24.759 1.00 13.40 183 VAL A N 1
ATOM 1393 C CA . VAL A 1 187 ? 27.425 -0.149 23.492 1.00 13.68 183 VAL A CA 1
ATOM 1394 C C . VAL A 1 187 ? 26.505 1.083 23.588 1.00 14.78 183 VAL A C 1
ATOM 1395 O O . VAL A 1 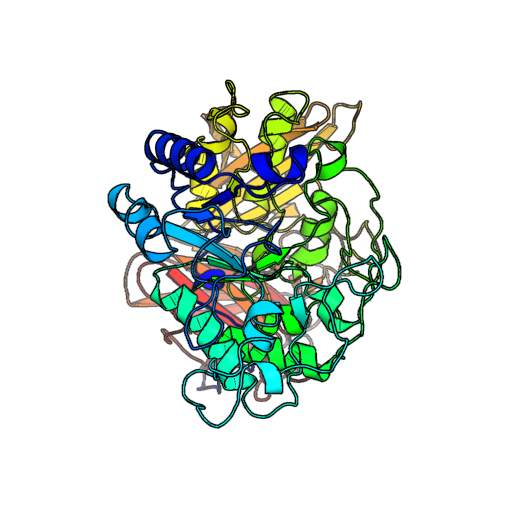187 ? 26.902 2.196 23.251 1.00 14.52 183 VAL A O 1
ATOM 1399 N N . ARG A 1 188 ? 25.276 0.868 24.061 1.00 14.83 184 ARG A N 1
ATOM 1400 C CA . ARG A 1 188 ? 24.364 2.015 24.239 1.00 14.60 184 ARG A CA 1
ATOM 1401 C C . ARG A 1 188 ? 24.800 3.020 25.291 1.00 14.62 184 ARG A C 1
ATOM 1402 O O . ARG A 1 188 ? 24.525 4.204 25.151 1.00 14.57 184 ARG A O 1
ATOM 1410 N N . TYR A 1 189 ? 25.505 2.580 26.313 1.00 14.26 185 TYR A N 1
ATOM 1411 C CA . TYR A 1 189 ? 26.081 3.470 27.299 1.00 14.95 185 TYR A CA 1
ATOM 1412 C C . TYR A 1 189 ? 26.958 4.539 26.649 1.00 15.80 185 TYR A C 1
ATOM 1413 O O . TYR A 1 189 ? 26.813 5.736 26.912 1.00 15.94 185 TYR A O 1
ATOM 1422 N N . PHE A 1 190 ? 27.842 4.121 25.751 1.00 15.45 186 PHE A N 1
ATOM 1423 C CA . PHE A 1 190 ? 28.660 5.111 25.053 1.00 15.59 186 PHE A CA 1
ATOM 1424 C C . PHE A 1 190 ? 27.871 5.913 24.040 1.00 15.83 186 PHE A C 1
ATOM 1425 O O . PHE A 1 190 ? 28.015 7.133 23.953 1.00 15.44 186 PHE A O 1
ATOM 1433 N N . LYS A 1 191 ? 27.016 5.247 23.269 1.00 15.42 187 LYS A N 1
ATOM 1434 C CA . LYS A 1 191 ? 26.196 5.951 22.287 1.00 16.30 187 LYS A CA 1
ATOM 1435 C C . LYS A 1 191 ? 25.407 7.077 22.968 1.00 17.59 187 LYS A C 1
ATOM 1436 O O . LYS A 1 191 ? 25.309 8.196 22.475 1.00 17.99 187 LYS A O 1
ATOM 1442 N N . ASP A 1 192 ? 24.828 6.758 24.115 1.00 17.13 188 ASP A N 1
ATOM 1443 C CA . ASP A 1 192 ? 23.971 7.703 24.832 1.00 18.99 188 ASP A CA 1
ATOM 1444 C C . ASP A 1 192 ? 24.753 8.887 25.386 1.00 20.37 188 ASP A C 1
ATOM 1445 O O . ASP A 1 192 ? 24.200 10.007 25.478 1.00 21.90 188 ASP A O 1
ATOM 1450 N N . LEU A 1 193 ? 26.002 8.655 25.786 1.00 21.45 189 LEU A N 1
ATOM 1451 C CA . LEU A 1 193 ? 26.924 9.717 26.214 1.00 23.31 189 LEU A CA 1
ATOM 1452 C C . LEU A 1 193 ? 27.247 10.708 25.100 1.00 23.84 189 LEU A C 1
ATOM 1453 O O . LEU A 1 193 ? 27.830 11.772 25.376 1.00 27.98 189 LEU A O 1
ATOM 1458 N N . GLY A 1 194 ? 26.841 10.399 23.877 1.00 22.49 190 GLY A N 1
ATOM 1459 C CA . GLY A 1 194 ? 27.042 11.268 22.737 1.00 23.75 190 GLY A CA 1
ATOM 1460 C C . GLY A 1 194 ? 28.258 10.889 21.916 1.00 23.00 190 GLY A C 1
ATOM 1461 O O . GLY A 1 194 ? 28.741 11.695 21.130 1.00 23.70 190 GLY A O 1
ATOM 1462 N N . VAL A 1 195 ? 28.707 9.650 22.050 1.00 20.18 191 VAL A N 1
ATOM 1463 C CA . VAL A 1 195 ? 29.865 9.142 21.288 1.00 18.34 191 VAL A CA 1
ATOM 1464 C C . VAL A 1 195 ? 29.466 8.709 19.873 1.00 17.17 191 VAL A C 1
ATOM 1465 O O . VAL A 1 195 ? 28.605 7.852 19.703 1.00 17.12 191 VAL A O 1
ATOM 1469 N N . PRO A 1 196 ? 30.089 9.287 18.818 1.00 17.92 192 PRO A N 1
ATOM 1470 C CA . PRO A 1 196 ? 29.763 8.876 17.476 1.00 16.74 192 PRO A CA 1
ATOM 1471 C C . PRO A 1 196 ? 30.664 7.773 16.904 1.00 15.18 192 PRO A C 1
ATOM 1472 O O . PRO A 1 196 ? 30.427 7.332 15.804 1.00 15.18 192 PRO A O 1
ATOM 1476 N N . TYR A 1 197 ? 31.633 7.315 17.687 1.00 15.07 193 TYR A N 1
ATOM 1477 C CA . TYR A 1 197 ? 32.685 6.452 17.181 1.00 14.39 193 TYR A CA 1
ATOM 1478 C C . TYR A 1 197 ? 33.162 5.550 18.320 1.00 13.43 193 TYR A C 1
ATOM 1479 O O . TYR A 1 197 ? 33.723 6.028 19.314 1.00 14.27 193 TYR A O 1
ATOM 1488 N N . LEU A 1 198 ? 32.947 4.241 18.156 1.00 14.09 194 LEU A N 1
ATOM 1489 C CA . LEU A 1 198 ? 33.393 3.241 19.131 1.00 13.56 194 LEU A CA 1
ATOM 1490 C C . LEU A 1 198 ? 34.436 2.330 18.477 1.00 13.78 194 LEU A C 1
ATOM 1491 O O . LEU A 1 198 ? 34.161 1.687 17.463 1.00 14.14 194 LEU A O 1
ATOM 1496 N N . ARG A 1 199 ? 35.620 2.302 19.074 1.00 12.62 195 ARG A N 1
ATOM 1497 C CA . ARG A 1 199 ? 36.789 1.598 18.515 1.00 12.50 195 ARG A CA 1
ATOM 1498 C C . ARG A 1 199 ? 37.068 0.346 19.331 1.00 12.20 195 ARG A C 1
ATOM 1499 O O . ARG A 1 199 ? 37.467 0.431 20.481 1.00 12.70 195 ARG A O 1
ATOM 1507 N N . ILE A 1 200 ? 36.833 -0.803 18.683 1.00 12.27 196 ILE A N 1
ATOM 1508 C CA . ILE A 1 200 ? 36.749 -2.092 19.375 1.00 12.95 196 ILE A CA 1
ATOM 1509 C C . ILE A 1 200 ? 37.945 -2.945 18.937 1.00 13.10 196 ILE A C 1
ATOM 1510 O O . ILE A 1 200 ? 37.970 -3.446 17.815 1.00 13.31 196 ILE A O 1
ATOM 1515 N N . ASP A 1 201 ? 38.900 -3.146 19.857 1.00 13.57 197 ASP A N 1
ATOM 1516 C CA . ASP A 1 201 ? 40.181 -3.775 19.536 1.00 13.52 197 ASP A CA 1
ATOM 1517 C C . ASP A 1 201 ? 40.282 -5.180 20.124 1.00 13.90 197 ASP A C 1
ATOM 1518 O O . ASP A 1 201 ? 39.416 -5.610 20.888 1.00 14.09 197 ASP A O 1
ATOM 1523 N N . PHE A 1 202 ? 41.337 -5.907 19.727 1.00 13.99 198 PHE A N 1
ATOM 1524 C CA . PHE A 1 202 ? 41.637 -7.249 20.244 1.00 14.23 198 PHE A CA 1
ATOM 1525 C C . PHE A 1 202 ? 40.562 -8.275 19.904 1.00 15.39 198 PHE A C 1
ATOM 1526 O O . PHE A 1 202 ? 40.424 -9.313 20.560 1.00 15.28 198 PHE A O 1
ATOM 1534 N N . LEU A 1 203 ? 39.907 -8.028 18.778 1.00 15.39 199 LEU A N 1
ATOM 1535 C CA . LEU A 1 203 ? 38.872 -8.938 18.304 1.00 15.80 199 LEU A CA 1
ATOM 1536 C C . LEU A 1 203 ? 39.389 -10.357 18.073 1.00 15.58 199 LEU A C 1
ATOM 1537 O O . LEU A 1 203 ? 38.766 -11.340 18.481 1.00 15.74 199 LEU A O 1
ATOM 1542 N N . SER A 1 204 ? 40.529 -10.461 17.413 1.00 15.36 200 SER A N 1
ATOM 1543 C CA . SER A 1 204 ? 41.114 -11.744 17.063 1.00 14.70 200 SER A CA 1
ATOM 1544 C C . SER A 1 204 ? 41.530 -12.506 18.306 1.00 14.80 200 SER A C 1
ATOM 1545 O O . SER A 1 204 ? 41.423 -13.737 18.370 1.00 15.19 200 SER A O 1
ATOM 1548 N N . TRP A 1 205 ? 41.978 -11.776 19.323 1.00 14.24 201 TRP A N 1
ATOM 1549 C CA . TRP A 1 205 ? 42.338 -12.425 20.589 1.00 14.47 201 TRP A CA 1
ATOM 1550 C C . TRP A 1 205 ? 41.118 -13.033 21.292 1.00 15.45 201 TRP A C 1
ATOM 1551 O O . TRP A 1 205 ? 41.206 -14.162 21.792 1.00 15.63 201 TRP A O 1
ATOM 1562 N N . TYR A 1 206 ? 39.997 -12.326 21.300 1.00 15.71 202 TYR A N 1
ATOM 1563 C CA . TYR A 1 206 ? 38.713 -12.958 21.714 1.00 15.12 202 TYR A CA 1
ATOM 1564 C C . TYR A 1 206 ? 38.383 -14.196 20.864 1.00 16.27 202 TYR A C 1
ATOM 1565 O O . TYR A 1 206 ? 38.089 -15.270 21.394 1.00 17.58 202 TYR A O 1
ATOM 1574 N N . GLU A 1 207 ? 38.418 -14.051 19.554 1.00 15.88 203 GLU A N 1
ATOM 1575 C CA . GLU A 1 207 ? 37.907 -15.098 18.649 1.00 16.43 203 GLU A CA 1
ATOM 1576 C C . GLU A 1 207 ? 38.642 -16.429 18.778 1.00 17.10 203 GLU A C 1
ATOM 1577 O O . GLU A 1 207 ? 37.994 -17.483 19.000 1.00 18.65 203 GLU A O 1
ATOM 1583 N N . ASP A 1 208 ? 39.961 -16.411 18.620 1.00 15.98 204 ASP A N 1
ATOM 1584 C CA . ASP A 1 208 ? 40.693 -17.685 18.727 1.00 17.06 204 ASP A CA 1
ATOM 1585 C C . ASP A 1 208 ? 41.890 -17.678 19.679 1.00 17.19 204 ASP A C 1
ATOM 1586 O O . ASP A 1 208 ? 42.600 -18.665 19.773 1.00 18.23 204 ASP A O 1
ATOM 1591 N N . GLY A 1 209 ? 42.067 -16.620 20.454 1.00 16.13 205 GLY A N 1
ATOM 1592 C CA . GLY A 1 209 ? 43.121 -16.585 21.435 1.00 17.24 205 GLY A CA 1
ATOM 1593 C C . GLY A 1 209 ? 44.546 -16.662 20.905 1.00 18.24 205 GLY A C 1
ATOM 1594 O O . GLY A 1 209 ? 45.462 -16.995 21.686 1.00 20.04 205 GLY A O 1
ATOM 1595 N N . ARG A 1 210 ? 44.710 -16.357 19.610 1.00 18.72 206 ARG A N 1
ATOM 1596 C CA . ARG A 1 210 ? 45.979 -16.495 18.895 1.00 19.62 206 ARG A CA 1
ATOM 1597 C C . ARG A 1 210 ? 46.435 -15.152 18.365 1.00 18.32 206 ARG A C 1
ATOM 1598 O O . ARG A 1 210 ? 45.615 -14.360 17.911 1.00 18.12 206 ARG A O 1
ATOM 1606 N N . ASP A 1 211 ? 47.751 -14.921 18.350 1.00 17.08 207 ASP A N 1
ATOM 1607 C CA . ASP A 1 211 ? 48.354 -13.804 17.627 1.00 16.79 207 ASP A CA 1
ATOM 1608 C C . ASP A 1 211 ? 49.606 -14.315 16.918 1.00 16.98 207 ASP A C 1
ATOM 1609 O O . ASP A 1 211 ? 50.504 -14.855 17.549 1.00 16.59 207 ASP A O 1
ATOM 1614 N N . ALA A 1 212 ? 49.636 -14.150 15.607 1.00 16.29 208 ALA A N 1
ATOM 1615 C CA . ALA A 1 212 ? 50.719 -14.687 14.794 1.00 17.75 208 ALA A CA 1
ATOM 1616 C C . ALA A 1 212 ? 52.066 -14.065 15.080 1.00 18.98 208 ALA A C 1
ATOM 1617 O O . ALA A 1 212 ? 53.069 -14.627 14.638 1.00 20.15 208 ALA A O 1
ATOM 1619 N N . ASN A 1 213 ? 52.109 -12.928 15.784 1.00 18.92 209 ASN A N 1
ATOM 1620 C CA . ASN A 1 213 ? 53.361 -12.312 16.184 1.00 21.58 209 ASN A CA 1
ATOM 1621 C C . ASN A 1 213 ? 53.816 -12.669 17.595 1.00 21.99 209 ASN A C 1
ATOM 1622 O O . ASN A 1 213 ? 54.894 -12.273 18.018 1.00 23.75 209 ASN A O 1
ATOM 1627 N N . ILE A 1 214 ? 52.978 -13.374 18.355 1.00 20.55 210 ILE A N 1
ATOM 1628 C CA . ILE A 1 214 ? 53.247 -13.652 19.782 1.00 20.71 210 ILE A CA 1
ATOM 1629 C C . ILE A 1 214 ? 53.138 -15.134 20.111 1.00 19.89 210 ILE A C 1
ATOM 1630 O O . ILE A 1 214 ? 54.068 -15.732 20.684 1.00 22.96 210 ILE A O 1
ATOM 1635 N N . GLY A 1 215 ? 51.999 -15.732 19.772 1.00 18.03 211 GLY A N 1
ATOM 1636 C CA . GLY A 1 215 ? 51.682 -17.081 20.165 1.00 18.88 211 GLY A CA 1
ATOM 1637 C C . GLY A 1 215 ? 50.257 -17.186 20.690 1.00 19.31 211 GLY A C 1
ATOM 1638 O O . GLY A 1 215 ? 49.390 -16.435 20.255 1.00 19.13 211 GLY A O 1
ATOM 1639 N N . GLN A 1 216 ? 50.018 -18.122 21.603 1.00 21.50 212 GLN A N 1
ATOM 1640 C CA . GLN A 1 216 ? 48.756 -18.203 22.321 1.00 22.65 212 GLN A CA 1
ATOM 1641 C C . GLN A 1 216 ? 48.712 -17.075 23.318 1.00 22.33 212 GLN A C 1
ATOM 1642 O O . GLN A 1 216 ? 49.642 -16.873 24.121 1.00 23.43 212 GLN A O 1
ATOM 1648 N N . VAL A 1 217 ? 47.642 -16.294 23.276 1.00 19.56 213 VAL A N 1
ATOM 1649 C CA . VAL A 1 217 ? 47.536 -15.163 24.187 1.00 19.41 213 VAL A CA 1
ATOM 1650 C C . VAL A 1 217 ? 46.445 -15.321 25.247 1.00 17.60 213 VAL A C 1
ATOM 1651 O O . VAL A 1 217 ? 46.574 -14.789 26.339 1.00 18.25 213 VAL A O 1
ATOM 1655 N N . ASN A 1 218 ? 45.349 -15.995 24.896 1.00 17.18 214 ASN A N 1
ATOM 1656 C CA . ASN A 1 218 ? 44.298 -16.313 25.873 1.00 17.20 214 ASN A CA 1
ATOM 1657 C C . ASN A 1 218 ? 43.398 -17.431 25.360 1.00 17.11 214 ASN A C 1
ATOM 1658 O O . ASN A 1 218 ? 43.675 -18.016 24.310 1.00 18.33 214 ASN A O 1
ATOM 1663 N N . ALA A 1 219 ? 42.349 -17.761 26.112 1.00 18.21 215 ALA A N 1
ATOM 1664 C CA . ALA A 1 219 ? 41.395 -18.762 25.658 1.00 18.41 215 ALA A CA 1
ATOM 1665 C C . ALA A 1 219 ? 40.705 -18.345 24.368 1.00 18.53 215 ALA A C 1
ATOM 1666 O O . ALA A 1 219 ? 40.370 -17.168 24.208 1.00 18.76 215 ALA A O 1
ATOM 1668 N N . PRO A 1 220 ? 40.453 -19.294 23.449 1.00 18.12 216 PRO A N 1
ATOM 1669 C CA . PRO A 1 220 ? 39.607 -19.027 22.306 1.00 18.03 216 PRO A CA 1
ATOM 1670 C C . PRO A 1 220 ? 38.128 -18.967 22.716 1.00 18.24 216 PRO A C 1
ATOM 1671 O O . PRO A 1 220 ? 37.741 -19.602 23.707 1.00 18.97 216 PRO A O 1
ATOM 1675 N N . HIS A 1 221 ? 37.309 -18.285 21.938 1.00 16.85 217 HIS A N 1
ATOM 1676 C CA . HIS A 1 221 ? 35.853 -18.280 22.177 1.00 17.68 217 HIS A CA 1
ATOM 1677 C C . HIS A 1 221 ? 35.013 -18.784 21.035 1.00 19.93 217 HIS A C 1
ATOM 1678 O O . HIS A 1 221 ? 33.810 -19.005 21.212 1.00 20.28 217 HIS A O 1
ATOM 1685 N N . GLY A 1 222 ? 35.646 -19.008 19.872 1.00 18.50 218 GLY A N 1
ATOM 1686 C CA . GLY A 1 222 ? 35.005 -19.687 18.756 1.00 19.97 218 GLY A CA 1
ATOM 1687 C C . GLY A 1 222 ? 34.279 -18.779 17.786 1.00 18.77 218 GLY A C 1
ATOM 1688 O O . GLY A 1 222 ? 33.901 -17.641 18.108 1.00 17.92 218 GLY A O 1
ATOM 1689 N N . ARG A 1 223 ? 34.008 -19.342 16.620 1.00 20.71 219 ARG A N 1
ATOM 1690 C CA . ARG A 1 223 ? 33.455 -18.597 15.508 1.00 20.25 219 ARG A CA 1
ATOM 1691 C C . ARG A 1 223 ? 32.007 -18.177 15.733 1.00 20.61 219 ARG A C 1
ATOM 1692 O O . ARG A 1 223 ? 31.619 -17.045 15.449 1.00 20.43 219 ARG A O 1
ATOM 1700 N N . ALA A 1 224 ? 31.181 -19.086 16.243 1.00 21.47 220 ALA A N 1
ATOM 1701 C CA . ALA A 1 224 ? 29.778 -18.764 16.414 1.00 19.97 220 ALA A CA 1
ATOM 1702 C C . ALA A 1 224 ? 29.614 -17.661 17.459 1.00 18.44 220 ALA A C 1
ATOM 1703 O O . ALA A 1 224 ? 28.819 -16.741 17.288 1.00 18.49 220 ALA A O 1
ATOM 1705 N N . ASN A 1 225 ? 30.401 -17.734 18.524 1.00 18.20 221 ASN A N 1
ATOM 1706 C CA . ASN A 1 225 ? 30.336 -16.731 19.579 1.00 17.91 221 ASN A CA 1
ATOM 1707 C C . ASN A 1 225 ? 30.799 -15.358 19.090 1.00 17.37 221 ASN A C 1
ATOM 1708 O O . ASN A 1 225 ? 30.215 -14.345 19.436 1.00 18.05 221 ASN A O 1
ATOM 1713 N N . TYR A 1 226 ? 31.836 -15.344 18.269 1.00 18.14 222 TYR A N 1
ATOM 1714 C CA . TYR A 1 226 ? 32.312 -14.105 17.645 1.00 17.27 222 TYR A CA 1
ATOM 1715 C C . TYR A 1 226 ? 31.254 -13.478 16.757 1.00 16.86 222 TYR A C 1
ATOM 1716 O O . TYR A 1 226 ? 30.978 -12.272 16.844 1.00 17.04 222 TYR A O 1
ATOM 1725 N N . GLU A 1 227 ? 30.639 -14.288 15.901 1.00 17.60 223 GLU A N 1
ATOM 1726 C CA . GLU A 1 227 ? 29.539 -13.799 15.074 1.00 18.56 223 GLU A CA 1
ATOM 1727 C C . GLU A 1 227 ? 28.361 -13.271 15.882 1.00 17.64 223 GLU A C 1
ATOM 1728 O O . GLU A 1 227 ? 27.766 -12.248 15.566 1.00 17.70 223 GLU A O 1
ATOM 1734 N N . LEU A 1 228 ? 28.019 -13.990 16.944 1.00 17.18 224 LEU A N 1
ATOM 1735 C CA . LEU A 1 228 ? 26.928 -13.568 17.799 1.00 18.17 224 LEU A CA 1
ATOM 1736 C C . LEU A 1 228 ? 27.241 -12.226 18.482 1.00 16.25 224 LEU A C 1
ATOM 1737 O O . LEU A 1 228 ? 26.429 -11.295 18.464 1.00 16.19 224 LEU A O 1
ATOM 1742 N N . ALA A 1 229 ? 28.424 -12.132 19.071 1.00 16.25 225 ALA A N 1
ATOM 1743 C CA . ALA A 1 229 ? 28.868 -10.907 19.743 1.00 16.09 225 ALA A CA 1
ATOM 1744 C C . ALA A 1 229 ? 28.840 -9.704 18.798 1.00 15.43 225 ALA A C 1
ATOM 1745 O O . ALA A 1 229 ? 28.335 -8.644 19.147 1.00 14.94 225 ALA A O 1
ATOM 1747 N N . LEU A 1 230 ? 29.405 -9.878 17.611 1.00 14.79 226 LEU A N 1
ATOM 1748 C CA . LEU A 1 230 ? 29.360 -8.802 16.614 1.00 15.36 226 LEU A CA 1
ATOM 1749 C C . LEU A 1 230 ? 27.952 -8.385 16.252 1.00 14.80 226 LEU A C 1
ATOM 1750 O O . LEU A 1 230 ? 27.688 -7.196 16.094 1.00 14.62 226 LEU A O 1
ATOM 1755 N N . SER A 1 231 ? 27.031 -9.366 16.169 1.00 15.43 227 SER A N 1
ATOM 1756 C CA . SER A 1 231 ? 25.640 -9.016 15.832 1.00 16.33 227 SER A CA 1
ATOM 1757 C C . SER A 1 231 ? 24.993 -8.169 16.921 1.00 15.36 227 SER A C 1
ATOM 1758 O O . SER A 1 231 ? 24.290 -7.197 16.650 1.00 15.80 227 SER A O 1
ATOM 1761 N N . TRP A 1 232 ? 25.317 -8.479 18.173 1.00 15.70 228 TRP A N 1
ATOM 1762 C CA . TRP A 1 232 ? 24.782 -7.697 19.274 1.00 16.24 228 TRP A CA 1
ATOM 1763 C C . TRP A 1 232 ? 25.272 -6.249 19.246 1.00 15.35 228 TRP A C 1
ATOM 1764 O O . TRP A 1 232 ? 24.534 -5.294 19.492 1.00 15.02 228 TRP A O 1
ATOM 1775 N N . ILE A 1 233 ? 26.571 -6.097 18.984 1.00 15.31 229 ILE A N 1
ATOM 1776 C CA . ILE A 1 233 ? 27.211 -4.770 18.923 1.00 15.08 229 ILE A CA 1
ATOM 1777 C C . ILE A 1 233 ? 26.602 -3.901 17.794 1.00 14.13 229 ILE A C 1
ATOM 1778 O O . ILE A 1 233 ? 26.259 -2.744 18.000 1.00 13.67 229 ILE A O 1
ATOM 1783 N N . ASN A 1 234 ? 26.470 -4.518 16.625 1.00 15.11 230 ASN A N 1
ATOM 1784 C CA . ASN A 1 234 ? 25.861 -3.874 15.462 1.00 15.69 230 ASN A CA 1
ATOM 1785 C C . ASN A 1 234 ? 24.461 -3.362 15.808 1.00 15.71 230 ASN A C 1
ATOM 1786 O O . ASN A 1 234 ? 24.165 -2.191 15.659 1.00 17.03 230 ASN A O 1
ATOM 1791 N N . GLU A 1 235 ? 23.618 -4.254 16.318 1.00 17.40 231 GLU A N 1
ATOM 1792 C CA . GLU A 1 235 ? 22.267 -3.854 16.663 1.00 18.16 231 GLU A CA 1
ATOM 1793 C C . GLU A 1 235 ? 22.232 -2.703 17.676 1.00 16.95 231 GLU A C 1
ATOM 1794 O O . GLU A 1 235 ? 21.464 -1.749 17.538 1.00 16.86 231 GLU A O 1
ATOM 1800 N N . ALA A 1 236 ? 23.052 -2.790 18.719 1.00 15.19 232 ALA A N 1
ATOM 1801 C CA . ALA A 1 236 ? 23.077 -1.773 19.738 1.00 15.57 232 ALA A CA 1
ATOM 1802 C C . ALA A 1 236 ? 23.654 -0.431 19.269 1.00 15.56 232 ALA A C 1
ATOM 1803 O O . ALA A 1 236 ? 23.263 0.632 19.759 1.00 16.29 232 ALA A O 1
ATOM 1805 N N . ALA A 1 237 ? 24.647 -0.471 18.373 1.00 15.97 233 ALA A N 1
ATOM 1806 C CA . ALA A 1 237 ? 25.202 0.773 17.835 1.00 16.66 233 ALA A CA 1
ATOM 1807 C C . ALA A 1 237 ? 24.177 1.480 16.946 1.00 17.01 233 ALA A C 1
ATOM 1808 O O . ALA A 1 237 ? 24.130 2.713 16.869 1.00 17.71 233 ALA A O 1
ATOM 1810 N N . GLY A 1 238 ? 23.397 0.682 16.238 1.00 17.80 234 GLY A N 1
ATOM 1811 C CA . GLY A 1 238 ? 22.417 1.249 15.311 1.00 17.48 234 GLY A CA 1
ATOM 1812 C C . GLY A 1 238 ? 23.042 2.214 14.319 1.00 17.21 234 GLY A C 1
ATOM 1813 O O . GLY A 1 238 ? 24.171 2.009 13.885 1.00 16.27 234 GLY A O 1
ATOM 1814 N N . GLU A 1 239 ? 22.310 3.262 13.967 1.00 16.35 235 GLU A N 1
ATOM 1815 C CA . GLU A 1 239 ? 22.741 4.250 12.991 1.00 17.47 235 GLU A CA 1
ATOM 1816 C C . GLU A 1 239 ? 23.413 5.454 13.629 1.00 17.92 235 GLU A C 1
ATOM 1817 O O . GLU A 1 239 ? 23.844 6.359 12.918 1.00 19.05 235 GLU A O 1
ATOM 1823 N N . ASP A 1 240 ? 23.467 5.522 14.951 1.00 17.46 236 ASP A N 1
ATOM 1824 C CA . ASP A 1 240 ? 23.942 6.715 15.617 1.00 19.00 236 ASP A CA 1
ATOM 1825 C C . ASP A 1 240 ? 25.432 6.681 15.928 1.00 18.00 236 ASP A C 1
ATOM 1826 O O . ASP A 1 240 ? 26.052 7.721 16.064 1.00 19.29 236 ASP A O 1
ATOM 1831 N N . MET A 1 241 ? 25.985 5.478 16.059 1.00 17.05 237 MET A N 1
ATOM 1832 C CA . MET A 1 241 ? 27.377 5.303 16.483 1.00 16.92 237 MET A CA 1
ATOM 1833 C C . MET A 1 241 ? 28.085 4.370 15.520 1.00 17.59 237 MET A C 1
ATOM 1834 O O . MET A 1 241 ? 27.614 3.299 15.164 1.00 16.82 237 MET A O 1
ATOM 1839 N N . GLU A 1 242 ? 29.247 4.845 15.056 1.00 15.06 238 GLU A N 1
ATOM 1840 C CA . GLU A 1 242 ? 30.065 4.129 14.085 1.00 14.93 238 GLU A CA 1
ATOM 1841 C C . GLU A 1 242 ? 30.887 3.032 14.757 1.00 13.31 238 GLU A C 1
ATOM 1842 O O . GLU A 1 242 ? 31.475 3.243 15.810 1.00 14.75 238 GLU A O 1
ATOM 1848 N N . VAL A 1 243 ? 30.912 1.865 14.126 1.00 13.48 239 VAL A N 1
ATOM 1849 C CA . VAL A 1 243 ? 31.541 0.676 14.697 1.00 13.26 239 VAL A CA 1
ATOM 1850 C C . VAL A 1 243 ? 32.879 0.426 13.982 1.00 13.14 239 VAL A C 1
ATOM 1851 O O . VAL A 1 243 ? 32.890 0.017 12.813 1.00 14.21 239 VAL A O 1
ATOM 1855 N N . SER A 1 244 ? 33.970 0.682 14.703 1.00 13.04 240 SER A N 1
ATOM 1856 C CA . SER A 1 244 ? 35.344 0.440 14.222 1.00 13.51 240 SER A CA 1
ATOM 1857 C C . SER A 1 244 ? 35.889 -0.845 14.800 1.00 12.35 240 SER A C 1
ATOM 1858 O O . SER A 1 244 ? 35.935 -1.031 16.020 1.00 12.94 240 SER A O 1
ATOM 1861 N N . LEU A 1 245 ? 36.264 -1.757 13.903 1.00 12.86 241 LEU A N 1
ATOM 1862 C CA . LEU A 1 245 ? 36.762 -3.063 14.297 1.00 13.00 241 LEU A CA 1
ATOM 1863 C C . LEU A 1 245 ? 38.282 -3.113 14.110 1.00 13.94 241 LEU A C 1
ATOM 1864 O O . LEU A 1 245 ? 38.809 -2.860 13.021 1.00 13.86 241 LEU A O 1
ATOM 1869 N N . VAL A 1 246 ? 38.975 -3.408 15.188 1.00 13.29 242 VAL A N 1
ATOM 1870 C CA . VAL A 1 246 ? 40.436 -3.319 15.243 1.00 14.35 242 VAL A CA 1
ATOM 1871 C C . VAL A 1 246 ? 40.986 -4.707 15.638 1.00 14.29 242 VAL A C 1
ATOM 1872 O O . VAL A 1 246 ? 40.372 -5.437 16.432 1.00 14.78 242 VAL A O 1
ATOM 1885 N N . PRO A 1 248 ? 40.823 -7.426 13.720 1.00 13.47 244 PRO A N 1
ATOM 1886 C CA . PRO A 1 248 ? 40.011 -8.580 13.310 1.00 14.84 244 PRO A CA 1
ATOM 1887 C C . PRO A 1 248 ? 40.796 -9.617 12.506 1.00 15.19 244 PRO A C 1
ATOM 1888 O O . PRO A 1 248 ? 41.631 -9.231 11.704 1.00 14.50 244 PRO A O 1
ATOM 1892 N N . HIS A 1 249 ? 40.504 -10.908 12.701 1.00 15.65 245 HIS A N 1
ATOM 1893 C CA . HIS A 1 249 ? 41.081 -11.934 11.825 1.00 14.81 245 HIS A CA 1
ATOM 1894 C C . HIS A 1 249 ? 40.590 -11.866 10.373 1.00 15.12 245 HIS A C 1
ATOM 1895 O O . HIS A 1 249 ? 41.273 -12.342 9.488 1.00 15.33 245 HIS A O 1
ATOM 1902 N N . MET A 1 250 ? 39.392 -11.329 10.164 1.00 14.50 246 MET A N 1
ATOM 1903 C CA . MET A 1 250 ? 38.785 -11.228 8.845 1.00 15.05 246 MET A CA 1
ATOM 1904 C C . MET A 1 250 ? 38.633 -12.564 8.132 1.00 15.91 246 MET A C 1
ATOM 1905 O O . MET A 1 250 ? 38.780 -12.655 6.913 1.00 16.59 246 MET A O 1
ATOM 1910 N N . PHE A 1 251 ? 38.326 -13.615 8.888 1.00 15.84 247 PHE A N 1
ATOM 1911 C CA . PHE A 1 251 ? 38.157 -14.913 8.265 1.00 16.94 247 PHE A CA 1
ATOM 1912 C C . PHE A 1 251 ? 37.011 -14.897 7.225 1.00 16.55 247 PHE A C 1
ATOM 1913 O O . PHE A 1 251 ? 36.116 -14.044 7.243 1.00 17.06 247 PHE A O 1
ATOM 1921 N N . GLN A 1 252 ? 37.059 -15.849 6.305 1.00 17.06 248 GLN A N 1
ATOM 1922 C CA . GLN A 1 252 ? 36.053 -15.974 5.257 1.00 18.77 248 GLN A CA 1
ATOM 1923 C C . GLN A 1 252 ? 35.856 -14.641 4.520 1.00 17.09 248 GLN A C 1
ATOM 1924 O O . GLN A 1 252 ? 34.743 -14.157 4.345 1.00 17.57 248 GLN A O 1
ATOM 1930 N N . ASP A 1 253 ? 36.983 -14.064 4.098 1.00 16.39 249 ASP A N 1
ATOM 1931 C CA . ASP A 1 253 ? 36.996 -12.823 3.325 1.00 16.38 249 ASP A CA 1
ATOM 1932 C C . ASP A 1 253 ? 36.251 -11.719 4.071 1.00 15.52 249 ASP A C 1
ATOM 1933 O O . ASP A 1 253 ? 35.507 -10.945 3.495 1.00 15.69 249 ASP A O 1
ATOM 1938 N N . GLY A 1 254 ? 36.497 -11.643 5.368 1.00 14.50 250 GLY A N 1
ATOM 1939 C CA . GLY A 1 254 ? 35.915 -10.609 6.193 1.00 15.05 250 GLY A CA 1
ATOM 1940 C C . GLY A 1 254 ? 34.407 -10.661 6.425 1.00 15.27 250 GLY A C 1
ATOM 1941 O O . GLY A 1 254 ? 33.802 -9.634 6.741 1.00 14.87 250 GLY A O 1
ATOM 1942 N N . SER A 1 255 ? 33.799 -11.846 6.327 1.00 15.80 251 SER A N 1
ATOM 1943 C CA . SER A 1 255 ? 32.342 -11.906 6.314 1.00 16.97 251 SER A CA 1
ATOM 1944 C C . SER A 1 255 ? 31.659 -11.375 7.591 1.00 16.25 251 SER A C 1
ATOM 1945 O O . SER A 1 255 ? 30.681 -10.646 7.501 1.00 17.20 251 SER A O 1
ATOM 1948 N N . ALA A 1 256 ? 32.173 -11.753 8.751 1.00 15.96 252 ALA A N 1
ATOM 1949 C CA . ALA A 1 256 ? 31.556 -11.356 10.018 1.00 15.98 252 ALA A CA 1
ATOM 1950 C C . ALA A 1 256 ? 31.707 -9.861 10.260 1.00 16.14 252 ALA A C 1
ATOM 1951 O O . ALA A 1 256 ? 30.778 -9.172 10.747 1.00 15.47 252 ALA A O 1
ATOM 1953 N N . GLU A 1 257 ? 32.885 -9.343 9.922 1.00 14.59 253 GLU A N 1
ATOM 1954 C CA . GLU A 1 257 ? 33.164 -7.920 10.093 1.00 13.75 253 GLU A CA 1
ATOM 1955 C C . GLU A 1 257 ? 32.363 -7.046 9.141 1.00 13.39 253 GLU A C 1
ATOM 1956 O O . GLU A 1 257 ? 31.812 -6.009 9.515 1.00 14.24 253 GLU A O 1
ATOM 1962 N N . LEU A 1 258 ? 32.257 -7.489 7.893 1.00 14.01 254 LEU A N 1
ATOM 1963 C CA . LEU A 1 258 ? 31.446 -6.792 6.899 1.00 14.26 254 LEU A CA 1
ATOM 1964 C C . LEU A 1 258 ? 29.969 -6.742 7.333 1.00 14.07 254 LEU A C 1
ATOM 1965 O O . LEU A 1 258 ? 29.295 -5.715 7.194 1.00 14.65 254 LEU A O 1
ATOM 1970 N N . ALA A 1 259 ? 29.488 -7.867 7.866 1.00 15.02 255 ALA A N 1
ATOM 1971 C CA . ALA A 1 259 ? 28.063 -7.976 8.283 1.00 15.03 255 ALA A CA 1
ATOM 1972 C C . ALA A 1 259 ? 27.720 -7.085 9.460 1.00 16.37 255 ALA A C 1
ATOM 1973 O O . ALA A 1 259 ? 26.554 -6.717 9.627 1.00 17.58 255 ALA A O 1
ATOM 1975 N N . ASN A 1 260 ? 28.731 -6.739 10.281 1.00 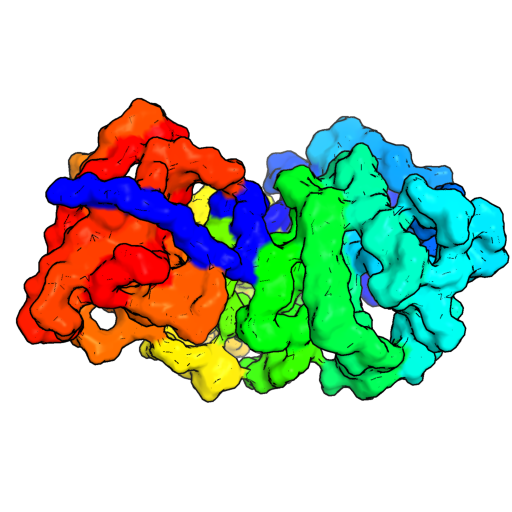14.94 256 ASN A N 1
ATOM 1976 C CA . ASN A 1 260 ? 28.480 -6.131 11.571 1.00 15.38 256 ASN A CA 1
ATOM 1977 C C . ASN A 1 260 ? 29.223 -4.851 11.931 1.00 15.09 256 ASN A C 1
ATOM 1978 O O . ASN A 1 260 ? 28.957 -4.266 12.971 1.00 15.52 256 ASN A O 1
ATOM 1983 N N . GLY A 1 261 ? 30.100 -4.376 11.038 1.00 14.85 257 GLY A N 1
ATOM 1984 C CA . GLY A 1 261 ? 30.916 -3.217 11.305 1.00 14.81 257 GLY A CA 1
ATOM 1985 C C . GLY A 1 261 ? 30.882 -2.156 10.240 1.00 14.31 257 GLY A C 1
ATOM 1986 O O . GLY A 1 261 ? 30.349 -2.385 9.147 1.00 14.55 257 GLY A O 1
ATOM 1987 N N . ASP A 1 262 ? 31.465 -1.009 10.572 1.00 14.20 258 ASP A N 1
ATOM 1988 C CA . ASP A 1 262 ? 31.658 0.093 9.605 1.00 13.67 258 ASP A CA 1
ATOM 1989 C C . ASP A 1 262 ? 33.100 0.191 9.103 1.00 13.77 258 ASP A C 1
ATOM 1990 O O . ASP A 1 262 ? 33.291 0.427 7.922 1.00 14.67 258 ASP A O 1
ATOM 1995 N N . LEU A 1 263 ? 34.066 0.034 10.012 1.00 13.03 259 LEU A N 1
ATOM 1996 C CA . LEU A 1 263 ? 35.493 0.154 9.667 1.00 13.69 259 LEU A CA 1
ATOM 1997 C C . LEU A 1 263 ? 36.192 -1.121 10.066 1.00 13.08 259 LEU A C 1
ATOM 1998 O O . LEU A 1 263 ? 35.868 -1.714 11.100 1.00 12.74 259 LEU A O 1
ATOM 2003 N N . VAL A 1 264 ? 37.176 -1.535 9.247 1.00 12.51 260 VAL A N 1
ATOM 2004 C CA . VAL A 1 264 ? 38.107 -2.601 9.614 1.00 12.60 260 VAL A CA 1
ATOM 2005 C C . VAL A 1 264 ? 39.560 -2.165 9.432 1.00 13.00 260 VAL A C 1
ATOM 2006 O O . VAL A 1 264 ? 39.935 -1.608 8.394 1.00 13.11 260 VAL A O 1
ATOM 2010 N N . ARG A 1 265 ? 40.378 -2.399 10.453 1.00 11.98 261 ARG A N 1
ATOM 2011 C CA . ARG A 1 265 ? 41.835 -2.200 10.267 1.00 12.04 261 ARG A CA 1
ATOM 2012 C C . ARG A 1 265 ? 42.389 -3.138 9.216 1.00 12.23 261 ARG A C 1
ATOM 2013 O O . ARG A 1 265 ? 42.120 -4.338 9.256 1.00 12.97 261 ARG A O 1
ATOM 2021 N N . ILE A 1 266 ? 43.240 -2.586 8.345 1.00 11.59 262 ILE A N 1
ATOM 2022 C CA . ILE A 1 266 ? 43.843 -3.353 7.264 1.00 11.84 262 ILE A CA 1
ATOM 2023 C C . ILE A 1 266 ? 45.363 -3.455 7.337 1.00 11.41 262 ILE A C 1
ATOM 2024 O O . ILE A 1 266 ? 45.987 -3.966 6.399 1.00 11.53 262 ILE A O 1
ATOM 2029 N N . ASN A 1 267 ? 45.945 -3.056 8.459 1.00 11.72 263 ASN A N 1
ATOM 2030 C CA . ASN A 1 267 ? 47.391 -3.008 8.642 1.00 11.88 263 ASN A CA 1
ATOM 2031 C C . ASN A 1 267 ? 47.783 -3.326 10.058 1.00 12.20 263 ASN A C 1
ATOM 2032 O O . ASN A 1 267 ? 46.948 -3.231 10.957 1.00 12.23 263 ASN A O 1
ATOM 2037 N N . ALA A 1 268 ? 49.053 -3.666 10.254 1.00 12.05 264 ALA A N 1
ATOM 2038 C CA . ALA A 1 268 ? 49.638 -3.701 11.583 1.00 12.99 264 ALA A CA 1
ATOM 2039 C C . ALA A 1 268 ? 49.602 -2.311 12.223 1.00 12.95 264 ALA A C 1
ATOM 2040 O O . ALA A 1 268 ? 49.531 -1.296 11.514 1.00 13.10 264 ALA A O 1
ATOM 2042 N N . ASP A 1 269 ? 49.668 -2.248 13.550 1.00 12.80 265 ASP A N 1
ATOM 2043 C CA . ASP A 1 269 ? 49.589 -0.979 14.252 1.00 13.25 265 ASP A CA 1
ATOM 2044 C C . ASP A 1 269 ? 50.616 0.028 13.716 1.00 13.20 265 ASP A C 1
ATOM 2045 O O . ASP A 1 269 ? 51.735 -0.329 13.374 1.00 13.67 265 ASP A O 1
ATOM 2050 N N . ALA A 1 270 ? 50.265 1.311 13.752 1.00 13.25 266 ALA A N 1
ATOM 2051 C CA . ALA A 1 270 ? 51.201 2.349 13.335 1.00 12.47 266 ALA A CA 1
ATOM 2052 C C . ALA A 1 270 ? 52.528 2.282 14.102 1.00 13.52 266 ALA A C 1
ATOM 2053 O O . ALA A 1 270 ? 53.584 2.587 13.540 1.00 13.15 266 ALA A O 1
ATOM 2055 N N . ASP A 1 271 ? 52.500 1.920 15.375 1.00 12.85 267 ASP A N 1
ATOM 2056 C CA . ASP A 1 271 ? 53.726 1.694 16.163 1.00 13.53 267 ASP A CA 1
ATOM 2057 C C . ASP A 1 271 ? 54.578 2.960 16.098 1.00 14.23 267 ASP A C 1
ATOM 2058 O O . ASP A 1 271 ? 54.036 4.071 16.239 1.00 13.01 267 ASP A O 1
ATOM 2063 N N . LYS A 1 272 ? 55.881 2.809 15.876 1.00 14.14 268 LYS A N 1
ATOM 2064 C CA . LYS A 1 272 ? 56.813 3.930 15.765 1.00 15.96 268 LYS A CA 1
ATOM 2065 C C . LYS A 1 272 ? 56.659 4.743 14.478 1.00 15.08 268 LYS A C 1
ATOM 2066 O O . LYS A 1 272 ? 57.339 5.742 14.299 1.00 15.85 268 LYS A O 1
ATOM 2072 N N . GLY A 1 273 ? 55.746 4.353 13.604 1.00 14.51 269 GLY A N 1
ATOM 2073 C CA . GLY A 1 273 ? 55.412 5.180 12.472 1.00 14.41 269 GLY A CA 1
ATOM 2074 C C . GLY A 1 273 ? 56.490 5.096 11.407 1.00 13.85 269 GLY A C 1
ATOM 2075 O O . GLY A 1 273 ? 57.208 4.088 11.250 1.00 14.92 269 GLY A O 1
ATOM 2076 N N . GLY A 1 274 ? 56.544 6.159 10.626 1.00 12.97 270 GLY A N 1
ATOM 2077 C CA . GLY A 1 274 ? 57.527 6.245 9.538 1.00 12.97 270 GLY A CA 1
ATOM 2078 C C . GLY A 1 274 ? 57.254 5.353 8.354 1.00 12.20 270 GLY A C 1
ATOM 2079 O O . GLY A 1 274 ? 56.254 4.620 8.307 1.00 12.50 270 GLY A O 1
ATOM 2080 N N . TRP A 1 275 ? 58.152 5.419 7.390 1.00 12.00 271 TRP A N 1
ATOM 2081 C CA . TRP A 1 275 ? 58.001 4.691 6.135 1.00 12.22 271 TRP A CA 1
ATOM 2082 C C . TRP A 1 275 ? 57.939 3.178 6.304 1.00 12.73 271 TRP A C 1
ATOM 2083 O O . TRP A 1 275 ? 57.136 2.535 5.625 1.00 13.03 271 TRP A O 1
ATOM 2094 N N . ASP A 1 276 ? 58.724 2.594 7.197 1.00 13.72 272 ASP A N 1
ATOM 2095 C CA . ASP A 1 276 ? 58.698 1.156 7.316 1.00 14.47 272 ASP A CA 1
ATOM 2096 C C . ASP A 1 276 ? 57.316 0.637 7.750 1.00 13.13 272 ASP A C 1
ATOM 2097 O O . ASP A 1 276 ? 56.867 -0.373 7.268 1.00 13.02 272 ASP A O 1
ATOM 2102 N N . ARG A 1 277 ? 56.612 1.387 8.599 1.00 12.63 273 ARG A N 1
ATOM 2103 C CA . ARG A 1 277 ? 55.266 0.988 8.987 1.00 12.29 273 ARG A CA 1
ATOM 2104 C C . ARG A 1 277 ? 54.231 1.310 7.896 1.00 12.24 273 ARG A C 1
ATOM 2105 O O . ARG A 1 277 ? 53.250 0.565 7.757 1.00 12.98 273 ARG A O 1
ATOM 2113 N N . LEU A 1 278 ? 54.466 2.345 7.104 1.00 11.93 274 LEU A N 1
ATOM 2114 C CA . LEU A 1 278 ? 53.547 2.682 6.026 1.00 12.23 274 LEU A CA 1
ATOM 2115 C C . LEU A 1 278 ? 53.639 1.747 4.826 1.00 12.78 274 LEU A C 1
ATOM 2116 O O . LEU A 1 278 ? 52.619 1.492 4.163 1.00 11.96 274 LEU A O 1
ATOM 2121 N N . SER A 1 279 ? 54.844 1.268 4.525 1.00 12.53 275 SER A N 1
ATOM 2122 C CA . SER A 1 279 ? 55.130 0.596 3.260 1.00 12.52 275 SER A CA 1
ATOM 2123 C C . SER A 1 279 ? 56.037 -0.621 3.357 1.00 12.92 275 SER A C 1
ATOM 2124 O O . SER A 1 279 ? 56.197 -1.332 2.374 1.00 14.13 275 SER A O 1
ATOM 2127 N N . GLY A 1 280 ? 56.616 -0.854 4.530 1.00 14.09 276 GLY A N 1
ATOM 2128 C CA . GLY A 1 280 ? 57.609 -1.922 4.717 1.00 14.25 276 GLY A CA 1
ATOM 2129 C C . GLY A 1 280 ? 57.105 -3.102 5.514 1.00 14.85 276 GLY A C 1
ATOM 2130 O O . GLY A 1 280 ? 55.950 -3.531 5.375 1.00 14.33 276 GLY A O 1
ATOM 2131 N N . MET A 1 281 ? 58.019 -3.669 6.302 1.00 15.06 277 MET A N 1
ATOM 2132 C CA . MET A 1 281 ? 57.816 -4.847 7.169 1.00 16.41 277 MET A CA 1
ATOM 2133 C C . MET A 1 281 ? 57.791 -6.146 6.404 1.00 16.21 277 MET A C 1
ATOM 2134 O O . MET A 1 281 ? 58.705 -6.976 6.536 1.00 17.76 277 MET A O 1
ATOM 2139 N N . ARG A 1 282 ? 56.733 -6.359 5.647 1.00 15.11 278 ARG A N 1
ATOM 2140 C CA . ARG A 1 282 ? 56.574 -7.521 4.764 1.00 15.35 278 ARG A CA 1
ATOM 2141 C C . ARG A 1 282 ? 55.467 -7.144 3.797 1.00 14.52 278 ARG A C 1
ATOM 2142 O O . ARG A 1 282 ? 54.580 -6.354 4.150 1.00 14.45 278 ARG A O 1
ATOM 2150 N N . GLN A 1 283 ? 55.493 -7.715 2.608 1.00 14.25 279 GLN A N 1
ATOM 2151 C CA . GLN A 1 283 ? 54.499 -7.458 1.605 1.00 13.63 279 GLN A CA 1
ATOM 2152 C C . GLN A 1 283 ? 53.531 -8.609 1.439 1.00 14.51 279 GLN A C 1
ATOM 2153 O O . GLN A 1 283 ? 52.475 -8.440 0.817 1.00 15.58 279 GLN A O 1
ATOM 2159 N N . ASN A 1 284 ? 53.896 -9.786 1.939 1.00 14.25 280 ASN A N 1
ATOM 2160 C CA . ASN A 1 284 ? 53.061 -10.963 1.742 1.00 14.11 280 ASN A CA 1
ATOM 2161 C C . ASN A 1 284 ? 51.810 -10.968 2.600 1.00 13.76 280 ASN A C 1
ATOM 2162 O O . ASN A 1 284 ? 51.777 -10.314 3.647 1.00 14.80 280 ASN A O 1
ATOM 2167 N N . TRP A 1 285 ? 50.785 -11.657 2.129 1.00 13.55 281 TRP A N 1
ATOM 2168 C CA . TRP A 1 285 ? 49.582 -11.954 2.885 1.00 13.16 281 TRP A CA 1
ATOM 2169 C C . TRP A 1 285 ? 49.816 -13.114 3.833 1.00 14.21 281 TRP A C 1
ATOM 2170 O O . TRP A 1 285 ? 50.594 -14.041 3.534 1.00 14.91 281 TRP A O 1
ATOM 2181 N N . GLN A 1 286 ? 49.102 -13.104 4.963 1.00 14.18 282 GLN A N 1
ATOM 2182 C CA . GLN A 1 286 ? 49.056 -14.258 5.855 1.00 14.56 282 GLN A CA 1
ATOM 2183 C C . GLN A 1 286 ? 47.606 -14.440 6.274 1.00 14.56 282 GLN A C 1
ATOM 2184 O O . GLN A 1 286 ? 46.800 -13.505 6.190 1.00 14.07 282 GLN A O 1
ATOM 2190 N N . ASP A 1 287 ? 47.280 -15.622 6.773 1.00 15.41 283 ASP A N 1
ATOM 2191 C CA . ASP A 1 287 ? 45.877 -16.003 7.034 1.00 16.83 283 ASP A CA 1
ATOM 2192 C C . ASP A 1 287 ? 45.399 -15.705 8.439 1.00 18.16 283 ASP A C 1
ATOM 2193 O O . ASP A 1 287 ? 44.562 -16.451 8.960 1.00 21.26 283 ASP A O 1
ATOM 2198 N N . ALA A 1 288 ? 45.959 -14.676 9.055 1.00 15.75 284 ALA A N 1
ATOM 2199 C CA . ALA A 1 288 ? 45.649 -14.267 10.435 1.00 16.70 284 ALA A CA 1
ATOM 2200 C C . ALA A 1 288 ? 45.942 -12.784 10.580 1.00 15.98 284 ALA A C 1
ATOM 2201 O O . ALA A 1 288 ? 46.720 -12.186 9.801 1.00 15.17 284 ALA A O 1
ATOM 2203 N N . TRP A 1 289 ? 45.349 -12.196 11.616 1.00 13.91 285 TRP A N 1
ATOM 2204 C CA . TRP A 1 289 ? 45.507 -10.781 11.884 1.00 14.17 285 TRP A CA 1
ATOM 2205 C C . TRP A 1 289 ? 46.984 -10.405 11.970 1.00 13.90 285 TRP A C 1
ATOM 2206 O O . TRP A 1 289 ? 47.748 -11.082 12.660 1.00 13.79 285 TRP A O 1
ATOM 2217 N N . PRO A 1 290 ? 47.401 -9.311 11.311 1.00 13.89 286 PRO A N 1
ATOM 2218 C CA . PRO A 1 290 ? 46.765 -8.608 10.225 1.00 13.61 286 PRO A CA 1
ATOM 2219 C C . PRO A 1 290 ? 47.155 -9.293 8.911 1.00 13.74 286 PRO A C 1
ATOM 2220 O O . PRO A 1 290 ? 48.323 -9.680 8.740 1.00 13.53 286 PRO A O 1
ATOM 2224 N N . ASN A 1 291 ? 46.219 -9.427 7.982 1.00 12.68 287 ASN A N 1
ATOM 2225 C CA . ASN A 1 291 ? 46.543 -10.226 6.794 1.00 12.58 287 ASN A CA 1
ATOM 2226 C C . ASN A 1 291 ? 47.748 -9.598 6.084 1.00 12.88 287 ASN A C 1
ATOM 2227 O O . ASN A 1 291 ? 48.660 -10.305 5.648 1.00 13.53 287 ASN A O 1
ATOM 2232 N N . TRP A 1 292 ? 47.679 -8.284 5.916 1.00 12.46 288 TRP A N 1
ATOM 2233 C CA . TRP A 1 292 ? 48.814 -7.514 5.398 1.00 12.30 288 TRP A CA 1
ATOM 2234 C C . TRP A 1 292 ? 49.360 -6.583 6.474 1.00 12.27 288 TRP A C 1
ATOM 2235 O O . TRP A 1 292 ? 48.601 -6.034 7.295 1.00 12.15 288 TRP A O 1
ATOM 2246 N N . ALA A 1 293 ? 50.684 -6.379 6.494 1.00 12.51 289 ALA A N 1
ATOM 2247 C CA . ALA A 1 293 ? 51.305 -5.583 7.542 1.00 12.40 289 ALA A CA 1
ATOM 2248 C C . ALA A 1 293 ? 51.246 -4.086 7.290 1.00 12.12 289 ALA A C 1
ATOM 2249 O O . ALA A 1 293 ? 50.943 -3.322 8.187 1.00 12.75 289 ALA A O 1
ATOM 2251 N N . ASN A 1 294 ? 51.566 -3.664 6.066 1.00 12.08 290 ASN A N 1
ATOM 2252 C CA . ASN A 1 294 ? 51.603 -2.236 5.749 1.00 12.24 290 ASN A CA 1
ATOM 2253 C C . ASN A 1 294 ? 50.327 -1.838 5.025 1.00 11.92 290 ASN A C 1
ATOM 2254 O O . ASN A 1 294 ? 49.685 -2.675 4.353 1.00 12.66 290 ASN A O 1
ATOM 2259 N N . PRO A 1 295 ? 49.902 -0.571 5.178 1.00 11.20 291 PRO A N 1
ATOM 2260 C CA . PRO A 1 295 ? 48.613 -0.157 4.600 1.00 11.80 291 PRO A CA 1
ATOM 2261 C C . PRO A 1 295 ? 48.605 -0.020 3.085 1.00 11.70 291 PRO A C 1
ATOM 2262 O O . PRO A 1 295 ? 47.541 -0.164 2.481 1.00 12.01 291 PRO A O 1
ATOM 2266 N N . PHE A 1 296 ? 49.757 0.192 2.431 1.00 11.44 292 PHE A N 1
ATOM 2267 C CA . PHE A 1 296 ? 49.721 0.123 0.984 1.00 12.17 292 PHE A CA 1
ATOM 2268 C C . PHE A 1 296 ? 49.160 -1.225 0.561 1.00 12.16 292 PHE A C 1
ATOM 2269 O O . PHE A 1 296 ? 48.259 -1.295 -0.290 1.00 13.06 292 PHE A O 1
ATOM 2277 N N . CYS A 1 297 ? 49.670 -2.305 1.143 1.00 12.18 293 CYS A N 1
ATOM 2278 C CA . CYS A 1 297 ? 49.223 -3.643 0.773 1.00 12.45 293 CYS A CA 1
ATOM 2279 C C . CYS A 1 297 ? 47.847 -3.945 1.361 1.00 11.97 293 CYS A C 1
ATOM 2280 O O . CYS A 1 297 ? 47.024 -4.591 0.696 1.00 12.71 293 CYS A O 1
ATOM 2283 N N . GLY A 1 298 ? 47.579 -3.533 2.596 1.00 10.94 294 GLY A N 1
ATOM 2284 C CA . GLY A 1 298 ? 46.290 -3.831 3.189 1.00 11.87 294 GLY A CA 1
ATOM 2285 C C . GLY A 1 298 ? 45.119 -3.117 2.529 1.00 11.82 294 GLY A C 1
ATOM 2286 O O . GLY A 1 298 ? 44.039 -3.708 2.330 1.00 12.67 294 GLY A O 1
ATOM 2287 N N . PHE A 1 299 ? 45.268 -1.834 2.218 1.00 11.21 295 PHE A N 1
ATOM 2288 C CA . PHE A 1 299 ? 44.222 -1.121 1.509 1.00 11.64 295 PHE A CA 1
ATOM 2289 C C . PHE A 1 299 ? 44.015 -1.790 0.156 1.00 11.78 295 PHE A C 1
ATOM 2290 O O . PHE A 1 299 ? 42.865 -2.009 -0.271 1.00 12.81 295 PHE A O 1
ATOM 2298 N N . THR A 1 300 ? 45.114 -2.082 -0.553 1.00 12.32 296 THR A N 1
ATOM 2299 C CA . THR A 1 300 ? 45.008 -2.713 -1.877 1.00 12.88 296 THR A CA 1
ATOM 2300 C C . THR A 1 300 ? 44.306 -4.074 -1.782 1.00 12.76 296 THR A C 1
ATOM 2301 O O . THR A 1 300 ? 43.398 -4.395 -2.560 1.00 12.96 296 THR A O 1
ATOM 2305 N N . GLY A 1 301 ? 44.719 -4.866 -0.816 1.00 12.14 297 GLY A N 1
ATOM 2306 C CA . GLY A 1 301 ? 44.232 -6.240 -0.635 1.00 12.55 297 GLY A CA 1
ATOM 2307 C C . GLY A 1 301 ? 42.805 -6.389 -0.173 1.00 12.89 297 GLY A C 1
ATOM 2308 O O . GLY A 1 301 ? 42.162 -7.384 -0.521 1.00 13.96 297 GLY A O 1
ATOM 2309 N N . TRP A 1 302 ? 42.298 -5.402 0.579 1.00 13.22 298 TRP A N 1
ATOM 2310 C CA . TRP A 1 302 ? 40.925 -5.437 1.085 1.00 13.00 298 TRP A CA 1
ATOM 2311 C C . TRP A 1 302 ? 40.011 -4.530 0.272 1.00 13.08 298 TRP A C 1
ATOM 2312 O O . TRP A 1 302 ? 38.829 -4.417 0.600 1.00 14.23 298 TRP A O 1
ATOM 2323 N N . SER A 1 303 ? 40.517 -3.929 -0.812 1.00 13.26 299 SER A N 1
ATOM 2324 C CA . SER A 1 303 ? 39.740 -2.972 -1.573 1.00 13.05 299 SER A CA 1
ATOM 2325 C C . SER A 1 303 ? 38.458 -3.525 -2.188 1.00 13.29 299 SER A C 1
ATOM 2326 O O . SER A 1 303 ? 37.523 -2.769 -2.394 1.00 14.21 299 SER A O 1
ATOM 2329 N N . HIS A 1 304 ? 38.446 -4.818 -2.488 1.00 13.92 300 HIS A N 1
ATOM 2330 C CA . HIS A 1 304 ? 37.225 -5.465 -3.017 1.00 14.10 300 HIS A CA 1
ATOM 2331 C C . HIS A 1 304 ? 36.061 -5.396 -2.018 1.00 15.00 300 HIS A C 1
ATOM 2332 O O . HIS A 1 304 ? 34.886 -5.577 -2.410 1.00 15.04 300 HIS A O 1
ATOM 2339 N N . ARG A 1 305 ? 36.358 -5.145 -0.738 1.00 13.89 301 ARG A N 1
ATOM 2340 C CA . ARG A 1 305 ? 35.349 -4.987 0.310 1.00 14.44 301 ARG A CA 1
ATOM 2341 C C . ARG A 1 305 ? 34.995 -3.543 0.655 1.00 13.57 301 ARG A C 1
ATOM 2342 O O . ARG A 1 305 ? 34.243 -3.310 1.625 1.00 14.14 301 ARG A O 1
ATOM 2350 N N . ASN A 1 306 ? 35.527 -2.580 -0.100 1.00 13.58 302 ASN A N 1
ATOM 2351 C CA . ASN A 1 306 ? 35.290 -1.179 0.245 1.00 13.83 302 ASN A CA 1
ATOM 2352 C C . ASN A 1 306 ? 34.080 -0.593 -0.490 1.00 14.93 302 ASN A C 1
ATOM 2353 O O . ASN A 1 306 ? 33.426 -1.289 -1.269 1.00 15.75 302 ASN A O 1
ATOM 2358 N N . GLY A 1 307 ? 33.751 0.652 -0.187 1.00 14.74 303 GLY A N 1
ATOM 2359 C CA . GLY A 1 307 ? 32.719 1.401 -0.910 1.00 15.61 303 GLY A CA 1
ATOM 2360 C C . GLY A 1 307 ? 31.390 1.539 -0.195 1.00 15.65 303 GLY A C 1
ATOM 2361 O O . GLY A 1 307 ? 31.182 1.014 0.890 1.00 14.87 303 GLY A O 1
ATOM 2362 N N . ARG A 1 308 ? 30.479 2.259 -0.827 1.00 15.97 304 ARG A N 1
ATOM 2363 C CA . ARG A 1 308 ? 29.248 2.634 -0.165 1.00 15.58 304 ARG A CA 1
ATOM 2364 C C . ARG A 1 308 ? 28.441 1.411 0.247 1.00 16.01 304 ARG A C 1
ATOM 2365 O O . ARG A 1 308 ? 28.087 0.575 -0.598 1.00 16.29 304 ARG A O 1
ATOM 2373 N N . GLY A 1 309 ? 28.183 1.330 1.551 1.00 15.62 305 GLY A N 1
ATOM 2374 C CA . GLY A 1 309 ? 27.423 0.260 2.178 1.00 15.71 305 GLY A CA 1
ATOM 2375 C C . GLY A 1 309 ? 28.181 -1.007 2.485 1.00 15.42 305 GLY A C 1
ATOM 2376 O O . GLY A 1 309 ? 27.616 -1.893 3.104 1.00 15.58 305 GLY A O 1
ATOM 2377 N N . GLN A 1 310 ? 29.460 -1.076 2.087 1.00 14.83 306 GLN A N 1
ATOM 2378 C CA . GLN A 1 310 ? 30.328 -2.218 2.399 1.00 14.47 306 GLN A CA 1
ATOM 2379 C C . GLN A 1 310 ? 31.178 -1.829 3.626 1.00 13.97 306 GLN A C 1
ATOM 2380 O O . GLN A 1 310 ? 30.608 -1.417 4.612 1.00 15.51 306 GLN A O 1
ATOM 2386 N N . LEU A 1 311 ? 32.512 -1.866 3.541 1.00 14.47 307 LEU A N 1
ATOM 2387 C CA . LEU A 1 311 ? 33.341 -1.465 4.669 1.00 13.98 307 LEU A CA 1
ATOM 2388 C C . LEU A 1 311 ? 34.175 -0.226 4.317 1.00 13.22 307 LEU A C 1
ATOM 2389 O O . LEU A 1 311 ? 34.596 -0.035 3.158 1.00 13.84 307 LEU A O 1
ATOM 2394 N N . ILE A 1 312 ? 34.409 0.596 5.319 1.00 13.22 308 ILE A N 1
ATOM 2395 C CA . ILE A 1 312 ? 35.472 1.601 5.271 1.00 12.96 308 ILE A CA 1
ATOM 2396 C C . ILE A 1 312 ? 36.779 0.964 5.755 1.00 13.04 308 ILE A C 1
ATOM 2397 O O . ILE A 1 312 ? 36.825 0.348 6.821 1.00 13.33 308 ILE A O 1
ATOM 2402 N N . LEU A 1 313 ? 37.820 1.036 4.936 1.00 12.95 309 LEU A N 1
ATOM 2403 C CA . LEU A 1 313 ? 39.125 0.490 5.312 1.00 12.64 309 LEU A CA 1
ATOM 2404 C C . LEU A 1 313 ? 39.914 1.481 6.155 1.00 12.42 309 LEU A C 1
ATOM 2405 O O . LEU A 1 313 ? 40.001 2.654 5.833 1.00 12.63 309 LEU A O 1
ATOM 2410 N N . ASP A 1 314 ? 40.464 0.972 7.250 1.00 11.52 310 ASP A N 1
ATOM 2411 C CA . ASP A 1 314 ? 41.104 1.775 8.276 1.00 11.79 310 ASP A CA 1
ATOM 2412 C C . ASP A 1 314 ? 42.600 1.545 8.258 1.00 11.87 310 ASP A C 1
ATOM 2413 O O . ASP A 1 314 ? 43.052 0.474 8.614 1.00 11.51 310 ASP A O 1
ATOM 2418 N N . GLY A 1 315 ? 43.350 2.573 7.846 1.00 12.48 311 GLY A N 1
ATOM 2419 C CA . GLY A 1 315 ? 44.806 2.526 7.838 1.00 12.02 311 GLY A CA 1
ATOM 2420 C C . GLY A 1 315 ? 45.474 2.977 9.110 1.00 11.78 311 GLY A C 1
ATOM 2421 O O . GLY A 1 315 ? 46.675 3.217 9.119 1.00 11.96 311 GLY A O 1
ATOM 2422 N N . ASP A 1 316 ? 44.711 3.078 10.196 1.00 11.88 312 ASP A N 1
ATOM 2423 C CA . ASP A 1 316 ? 45.221 3.357 11.539 1.00 12.59 312 ASP A CA 1
ATOM 2424 C C . ASP A 1 316 ? 45.578 4.820 11.719 1.00 12.55 312 ASP A C 1
ATOM 2425 O O . ASP A 1 316 ? 44.803 5.683 11.269 1.00 13.52 312 ASP A O 1
ATOM 2430 N N . PHE A 1 317 ? 46.706 5.130 12.356 1.00 12.38 313 PHE A N 1
ATOM 2431 C CA . PHE A 1 317 ? 46.989 6.477 12.808 1.00 11.91 313 PHE A CA 1
ATOM 2432 C C . PHE A 1 317 ? 48.107 7.111 12.024 1.00 12.20 313 PHE A C 1
ATOM 2433 O O . PHE A 1 317 ? 49.073 6.426 11.661 1.00 13.08 313 PHE A O 1
ATOM 2441 N N . MET A 1 318 ? 47.912 8.386 11.706 1.00 12.03 314 MET A N 1
ATOM 2442 C CA . MET A 1 318 ? 48.940 9.205 11.062 1.00 12.05 314 MET A CA 1
ATOM 2443 C C . MET A 1 318 ? 49.818 9.854 12.134 1.00 12.57 314 MET A C 1
ATOM 2444 O O . MET A 1 318 ? 49.327 10.573 13.004 1.00 13.32 314 MET A O 1
ATOM 2449 N N . ARG A 1 319 ? 51.120 9.589 12.032 1.00 12.39 315 ARG A N 1
ATOM 2450 C CA . ARG A 1 319 ? 52.106 10.099 12.987 1.00 12.83 315 ARG A CA 1
ATOM 2451 C C . ARG A 1 319 ? 53.107 10.957 12.161 1.00 13.12 315 ARG A C 1
ATOM 2452 O O . ARG A 1 319 ? 54.167 10.497 11.708 1.00 13.13 315 ARG A O 1
ATOM 2460 N N . ALA A 1 320 ? 52.684 12.167 11.845 1.00 13.17 316 ALA A N 1
ATOM 2461 C CA . ALA A 1 320 ? 53.418 12.958 10.822 1.00 14.24 316 ALA A CA 1
ATOM 2462 C C . ALA A 1 320 ? 54.879 13.159 11.172 1.00 14.42 316 ALA A C 1
ATOM 2463 O O . ALA A 1 320 ? 55.764 13.080 10.303 1.00 14.91 316 ALA A O 1
ATOM 2465 N N . SER A 1 321 ? 55.158 13.434 12.436 1.00 16.29 317 SER A N 1
ATOM 2466 C CA A SER A 1 321 ? 56.523 13.726 12.915 0.50 16.71 317 SER A CA 1
ATOM 2467 C CA B SER A 1 321 ? 56.533 13.770 12.778 0.50 16.85 317 SER A CA 1
ATOM 2468 C C . SER A 1 321 ? 57.447 12.526 12.873 1.00 17.02 317 SER A C 1
ATOM 2469 O O . SER A 1 321 ? 58.663 12.657 13.022 1.00 17.96 317 SER A O 1
ATOM 2474 N N . THR A 1 322 ? 56.889 11.329 12.692 1.00 14.86 318 THR A N 1
ATOM 2475 C CA . THR A 1 322 ? 57.717 10.123 12.632 1.00 14.31 318 THR A CA 1
ATOM 2476 C C . THR A 1 322 ? 58.337 9.846 11.267 1.00 14.63 318 THR A C 1
ATOM 2477 O O . THR A 1 322 ? 59.140 8.926 11.148 1.00 16.00 318 THR A O 1
ATOM 2481 N N . PHE A 1 323 ? 57.903 10.575 10.248 1.00 14.24 319 PHE A N 1
ATOM 2482 C CA . PHE A 1 323 ? 58.435 10.431 8.901 1.00 13.81 319 PHE A CA 1
ATOM 2483 C C . PHE A 1 323 ? 59.681 11.287 8.713 1.00 14.30 319 PHE A C 1
ATOM 2484 O O . PHE A 1 323 ? 59.941 12.205 9.489 1.00 15.47 319 PHE A O 1
ATOM 2492 N N . ALA A 1 324 ? 60.414 11.005 7.640 1.00 13.87 320 ALA A N 1
ATOM 2493 C CA . ALA A 1 324 ? 61.757 11.548 7.415 1.00 13.85 320 ALA A CA 1
ATOM 2494 C C . ALA A 1 324 ? 61.737 12.806 6.585 1.00 14.73 320 ALA A C 1
ATOM 2495 O O . ALA A 1 324 ? 62.735 13.521 6.544 1.00 16.62 320 ALA A O 1
ATOM 2497 N N . SER A 1 325 ? 60.640 13.077 5.887 1.00 13.39 321 SER A N 1
ATOM 2498 C CA . SER A 1 325 ? 60.558 14.225 5.012 1.00 14.88 321 SER A CA 1
ATOM 2499 C C . SER A 1 325 ? 59.124 14.646 4.817 1.00 13.79 321 SER A C 1
ATOM 2500 O O . SER A 1 325 ? 58.168 13.862 5.052 1.00 14.15 321 SER A O 1
ATOM 2503 N N . ASP A 1 326 ? 58.950 15.862 4.319 1.00 13.86 322 ASP A N 1
ATOM 2504 C CA . ASP A 1 326 ? 57.646 16.363 3.960 1.00 14.39 322 ASP A CA 1
ATOM 2505 C C . ASP A 1 326 ? 57.030 15.614 2.801 1.00 14.34 322 ASP A C 1
ATOM 2506 O O . ASP A 1 326 ? 55.812 15.452 2.800 1.00 14.48 322 ASP A O 1
ATOM 2511 N N . GLU A 1 327 ? 57.830 15.122 1.858 1.00 15.29 323 GLU A N 1
ATOM 2512 C CA . GLU A 1 327 ? 57.263 14.281 0.815 1.00 15.28 323 GLU A CA 1
ATOM 2513 C C . GLU A 1 327 ? 56.655 13.009 1.386 1.00 13.95 323 GLU A C 1
ATOM 2514 O O . GLU A 1 327 ? 55.590 12.580 0.942 1.00 14.89 323 GLU A O 1
ATOM 2520 N N . GLU A 1 328 ? 57.306 12.365 2.342 1.00 13.59 324 GLU A N 1
ATOM 2521 C CA . GLU A 1 328 ? 56.716 11.198 2.973 1.00 13.02 324 GLU A CA 1
ATOM 2522 C C . GLU A 1 328 ? 55.415 11.543 3.720 1.00 12.79 324 GLU A C 1
ATOM 2523 O O . GLU A 1 328 ? 54.456 10.786 3.691 1.00 12.63 324 GLU A O 1
ATOM 2529 N N . ARG A 1 329 ? 55.393 12.686 4.400 1.00 12.95 325 ARG A N 1
ATOM 2530 C CA . ARG A 1 329 ? 54.192 13.108 5.119 1.00 12.99 325 ARG A CA 1
ATOM 2531 C C . ARG A 1 329 ? 53.037 13.291 4.145 1.00 12.68 325 ARG A C 1
ATOM 2532 O O . ARG A 1 329 ? 51.912 12.842 4.422 1.00 13.08 325 ARG A O 1
ATOM 2540 N N . LYS A 1 330 ? 53.275 13.916 3.000 1.00 13.45 326 LYS A N 1
ATOM 2541 C CA . LYS A 1 330 ? 52.216 14.065 2.015 1.00 13.78 326 LYS A CA 1
ATOM 2542 C C . LYS A 1 330 ? 51.749 12.698 1.502 1.00 13.63 326 LYS A C 1
ATOM 2543 O O . LYS A 1 330 ? 50.545 12.466 1.314 1.00 13.19 326 LYS A O 1
ATOM 2549 N N . THR A 1 331 ? 52.676 11.780 1.295 1.00 12.48 327 THR A N 1
ATOM 2550 C CA . THR A 1 331 ? 52.307 10.424 0.872 1.00 12.62 327 THR A CA 1
ATOM 2551 C C . THR A 1 331 ? 51.432 9.672 1.870 1.00 12.45 327 THR A C 1
ATOM 2552 O O . THR A 1 331 ? 50.471 9.035 1.477 1.00 12.39 327 THR A O 1
ATOM 2556 N N . MET A 1 332 ? 51.779 9.767 3.136 1.00 12.14 328 MET A N 1
ATOM 2557 C CA . MET A 1 332 ? 50.953 9.229 4.221 1.00 12.32 328 MET A CA 1
ATOM 2558 C C . MET A 1 332 ? 49.505 9.715 4.079 1.00 12.40 328 MET A C 1
ATOM 2559 O O . MET A 1 332 ? 48.556 8.920 4.056 1.00 12.32 328 MET A O 1
ATOM 2564 N N . MET A 1 333 ? 49.347 11.040 4.016 1.00 12.33 329 MET A N 1
ATOM 2565 C CA . MET A 1 333 ? 48.009 11.619 3.973 1.00 13.14 329 MET A CA 1
ATOM 2566 C C . MET A 1 333 ? 47.303 11.223 2.678 1.00 12.96 329 MET A C 1
ATOM 2567 O O . MET A 1 333 ? 46.140 10.810 2.679 1.00 13.06 329 MET A O 1
ATOM 2572 N N . ASN A 1 334 ? 48.019 11.269 1.558 1.00 12.53 330 ASN A N 1
ATOM 2573 C CA . ASN A 1 334 ? 47.415 10.959 0.269 1.00 12.95 330 ASN A CA 1
ATOM 2574 C C . ASN A 1 334 ? 46.911 9.511 0.191 1.00 12.97 330 ASN A C 1
ATOM 2575 O O . ASN A 1 334 ? 45.861 9.228 -0.425 1.00 13.55 330 ASN A O 1
ATOM 2580 N N . LEU A 1 335 ? 47.621 8.578 0.811 1.00 12.53 331 LEU A N 1
ATOM 2581 C CA . LEU A 1 335 ? 47.169 7.193 0.814 1.00 12.09 331 LEU A CA 1
ATOM 2582 C C . LEU A 1 335 ? 45.875 7.033 1.598 1.00 12.43 331 LEU A C 1
ATOM 2583 O O . LEU A 1 335 ? 44.948 6.350 1.151 1.00 12.46 331 LEU A O 1
ATOM 2588 N N . MET A 1 336 ? 45.806 7.639 2.776 1.00 12.41 332 MET A N 1
ATOM 2589 C CA . MET A 1 336 ? 44.594 7.524 3.599 1.00 12.35 332 MET A CA 1
ATOM 2590 C C . MET A 1 336 ? 43.400 8.106 2.846 1.00 12.63 332 MET A C 1
ATOM 2591 O O . MET A 1 336 ? 42.311 7.510 2.814 1.00 12.52 332 MET A O 1
ATOM 2596 N N . VAL A 1 337 ? 43.605 9.268 2.243 1.00 12.53 333 VAL A N 1
ATOM 2597 C CA . VAL A 1 337 ? 42.517 9.909 1.507 1.00 12.64 333 VAL A CA 1
ATOM 2598 C C . VAL A 1 337 ? 42.127 9.084 0.271 1.00 13.05 333 VAL A C 1
ATOM 2599 O O . VAL A 1 337 ? 40.928 8.847 -0.007 1.00 13.71 333 VAL A O 1
ATOM 2603 N N . ALA A 1 338 ? 43.105 8.617 -0.496 1.00 12.80 334 ALA A N 1
ATOM 2604 C CA . ALA A 1 338 ? 42.823 7.816 -1.687 1.00 13.35 334 ALA A CA 1
ATOM 2605 C C . ALA A 1 338 ? 41.950 6.615 -1.351 1.00 13.47 334 ALA A C 1
ATOM 2606 O O . ALA A 1 338 ? 41.045 6.242 -2.121 1.00 14.13 334 ALA A O 1
ATOM 2608 N N . ALA A 1 339 ? 42.209 5.985 -0.208 1.00 12.91 335 ALA A N 1
ATOM 2609 C CA . ALA A 1 339 ? 41.530 4.763 0.142 1.00 13.58 335 ALA A CA 1
ATOM 2610 C C . ALA A 1 339 ? 40.197 4.979 0.873 1.00 13.35 335 ALA A C 1
ATOM 2611 O O . ALA A 1 339 ? 39.468 4.006 1.147 1.00 14.64 335 ALA A O 1
ATOM 2613 N N . GLY A 1 340 ? 39.826 6.231 1.140 1.00 13.09 336 GLY A N 1
ATOM 2614 C CA . GLY A 1 340 ? 38.598 6.513 1.879 1.00 14.25 336 GLY A CA 1
ATOM 2615 C C . GLY A 1 340 ? 38.674 6.221 3.352 1.00 14.11 336 GLY A C 1
ATOM 2616 O O . GLY A 1 340 ? 37.659 6.123 4.053 1.00 12.99 336 GLY A O 1
ATOM 2617 N N . SER A 1 341 ? 39.883 6.118 3.878 1.00 12.82 337 SER A N 1
ATOM 2618 C CA . SER A 1 341 ? 40.082 5.759 5.263 1.00 12.84 337 SER A CA 1
ATOM 2619 C C . SER A 1 341 ? 39.679 6.869 6.195 1.00 12.74 337 SER A C 1
ATOM 2620 O O . SER A 1 341 ? 39.687 8.038 5.829 1.00 13.13 337 SER A O 1
ATOM 2623 N N . PRO A 1 342 ? 39.420 6.530 7.464 1.00 12.58 338 PRO A N 1
ATOM 2624 C CA . PRO A 1 342 ? 39.513 7.570 8.496 1.00 12.88 338 PRO A CA 1
ATOM 2625 C C . PRO A 1 342 ? 40.818 8.360 8.403 1.00 12.72 338 PRO A C 1
ATOM 2626 O O . PRO A 1 342 ? 41.867 7.802 7.997 1.00 13.00 338 PRO A O 1
ATOM 2630 N N . LEU A 1 343 ? 40.739 9.627 8.773 1.00 12.45 339 LEU A N 1
ATOM 2631 C CA . LEU A 1 343 ? 41.903 10.513 8.817 1.00 12.01 339 LEU A CA 1
ATOM 2632 C C . LEU A 1 343 ? 42.138 10.762 10.282 1.00 12.08 339 LEU A C 1
ATOM 2633 O O . LEU A 1 343 ? 41.502 11.634 10.881 1.00 13.25 339 LEU A O 1
ATOM 2638 N N . ALA A 1 344 ? 43.011 9.960 10.892 1.00 12.36 340 ALA A N 1
ATOM 2639 C CA . ALA A 1 344 ? 43.216 9.895 12.317 1.00 12.77 340 ALA A CA 1
ATOM 2640 C C . ALA A 1 344 ? 44.596 10.436 12.665 1.00 12.58 340 ALA A C 1
ATOM 2641 O O . ALA A 1 344 ? 45.620 9.750 12.479 1.00 13.37 340 ALA A O 1
ATOM 2643 N N . ILE A 1 345 ? 44.612 11.655 13.177 1.00 13.00 341 ILE A N 1
ATOM 2644 C CA . ILE A 1 345 ? 45.858 12.283 13.621 1.00 12.94 341 ILE A CA 1
ATOM 2645 C C . ILE A 1 345 ? 46.247 11.710 14.973 1.00 13.43 341 ILE A C 1
ATOM 2646 O O . ILE A 1 345 ? 45.404 11.662 15.877 1.00 13.77 341 ILE A O 1
ATOM 2651 N N . ALA A 1 346 ? 47.502 11.267 15.118 1.00 13.68 342 ALA A N 1
ATOM 2652 C CA . ALA A 1 346 ? 48.042 10.854 16.411 1.00 13.57 342 ALA A CA 1
ATOM 2653 C C . ALA A 1 346 ? 49.173 11.747 16.912 1.00 13.84 342 ALA A C 1
ATOM 2654 O O . ALA A 1 346 ? 49.600 11.583 18.051 1.00 14.30 342 ALA A O 1
ATOM 2656 N N . ASP A 1 347 ? 49.675 12.679 16.106 1.00 14.56 343 ASP A N 1
ATOM 2657 C CA . ASP A 1 347 ? 50.604 13.669 16.667 1.00 15.17 343 ASP A CA 1
ATOM 2658 C C . ASP A 1 347 ? 49.936 14.355 17.852 1.00 15.75 343 ASP A C 1
ATOM 2659 O O . ASP A 1 347 ? 48.786 14.797 17.753 1.00 15.45 343 ASP A O 1
ATOM 2664 N N . THR A 1 348 ? 50.684 14.473 18.943 1.00 15.80 344 THR A N 1
ATOM 2665 C CA . THR A 1 348 ? 50.259 15.292 20.069 1.00 16.78 344 THR A CA 1
ATOM 2666 C C . THR A 1 348 ? 50.665 16.746 19.827 1.00 17.67 344 THR A C 1
ATOM 2667 O O . THR A 1 348 ? 51.386 17.064 18.873 1.00 16.49 344 THR A O 1
ATOM 2671 N N . TYR A 1 349 ? 50.241 17.642 20.721 1.00 18.12 345 TYR A N 1
ATOM 2672 C CA . TYR A 1 349 ? 50.591 19.061 20.642 1.00 18.43 345 TYR A CA 1
ATOM 2673 C C . TYR A 1 349 ? 52.105 19.237 20.732 1.00 18.48 345 TYR A C 1
ATOM 2674 O O . TYR A 1 349 ? 52.648 20.186 20.150 1.00 19.15 345 TYR A O 1
ATOM 2683 N N . GLN A 1 350 ? 52.809 18.338 21.410 1.00 18.02 346 GLN A N 1
ATOM 2684 C CA . GLN A 1 350 ? 54.280 18.427 21.468 1.00 18.71 346 GLN A CA 1
ATOM 2685 C C . GLN A 1 350 ? 54.955 17.914 20.213 1.00 18.69 346 GLN A C 1
ATOM 2686 O O . GLN A 1 350 ? 56.032 18.393 19.859 1.00 20.09 346 GLN A O 1
ATOM 2692 N N . GLN A 1 351 ? 54.339 16.948 19.543 1.00 17.39 347 GLN A N 1
ATOM 2693 C CA . GLN A 1 351 ? 54.962 16.295 18.393 1.00 17.40 347 GLN A CA 1
ATOM 2694 C C . GLN A 1 351 ? 54.695 17.009 17.095 1.00 17.57 347 GLN A C 1
ATOM 2695 O O . GLN A 1 351 ? 55.459 16.843 16.139 1.00 17.20 347 GLN A O 1
ATOM 2701 N N . ILE A 1 352 ? 53.603 17.753 17.017 1.00 17.23 348 ILE A N 1
ATOM 2702 C CA . ILE A 1 352 ? 53.130 18.282 15.735 1.00 17.95 348 ILE A CA 1
ATOM 2703 C C . ILE A 1 352 ? 54.189 19.167 15.051 1.00 19.04 348 ILE A C 1
ATOM 2704 O O . ILE A 1 352 ? 54.340 19.126 13.823 1.00 19.71 348 ILE A O 1
ATOM 2709 N N . GLY A 1 353 ? 54.947 19.930 15.835 1.00 18.66 349 GLY A N 1
ATOM 2710 C CA . GLY A 1 353 ? 56.007 20.766 15.252 1.00 19.35 349 GLY A CA 1
ATOM 2711 C C . GLY A 1 353 ? 55.444 21.678 14.179 1.00 19.99 349 GLY A C 1
ATOM 2712 O O . GLY A 1 353 ? 54.445 22.356 14.417 1.00 20.02 349 GLY A O 1
ATOM 2713 N N . ASN A 1 354 ? 56.082 21.699 12.998 1.00 22.56 350 ASN A N 1
ATOM 2714 C CA . ASN A 1 354 ? 55.571 22.497 11.871 1.00 24.42 350 ASN A CA 1
ATOM 2715 C C . ASN A 1 354 ? 54.767 21.635 10.912 1.00 24.37 350 ASN A C 1
ATOM 2716 O O . ASN A 1 354 ? 54.831 21.896 9.723 1.00 26.88 350 ASN A O 1
ATOM 2721 N N . ASN A 1 355 ? 54.090 20.579 11.368 1.00 20.39 351 ASN A N 1
ATOM 2722 C CA . ASN A 1 355 ? 53.441 19.649 10.430 1.00 19.99 351 ASN A CA 1
ATOM 2723 C C . ASN A 1 355 ? 51.938 19.717 10.347 1.00 19.48 351 ASN A C 1
ATOM 2724 O O . ASN A 1 355 ? 51.328 18.891 9.679 1.00 18.81 351 ASN A O 1
ATOM 2729 N N . ALA A 1 356 ? 51.304 20.695 10.982 1.00 19.07 352 ALA A N 1
ATOM 2730 C CA . ALA A 1 356 ? 49.841 20.842 10.863 1.00 19.66 352 ALA A CA 1
ATOM 2731 C C . ALA A 1 356 ? 49.345 20.877 9.433 1.00 19.41 352 ALA A C 1
ATOM 2732 O O . ALA A 1 356 ? 48.285 20.337 9.091 1.00 20.01 352 ALA A O 1
ATOM 2734 N N . TRP A 1 357 ? 50.129 21.523 8.568 1.00 18.99 353 TRP A N 1
ATOM 2735 C CA . TRP A 1 357 ? 49.770 21.637 7.164 1.00 17.29 353 TRP A CA 1
ATOM 2736 C C . TRP A 1 357 ? 49.417 20.301 6.456 1.00 16.50 353 TRP A C 1
ATOM 2737 O O . TRP A 1 357 ? 48.625 20.266 5.525 1.00 17.71 353 TRP A O 1
ATOM 2748 N N . VAL A 1 358 ? 50.023 19.197 6.907 1.00 15.55 354 VAL A N 1
ATOM 2749 C CA . VAL A 1 358 ? 49.816 17.862 6.306 1.00 16.31 354 VAL A CA 1
A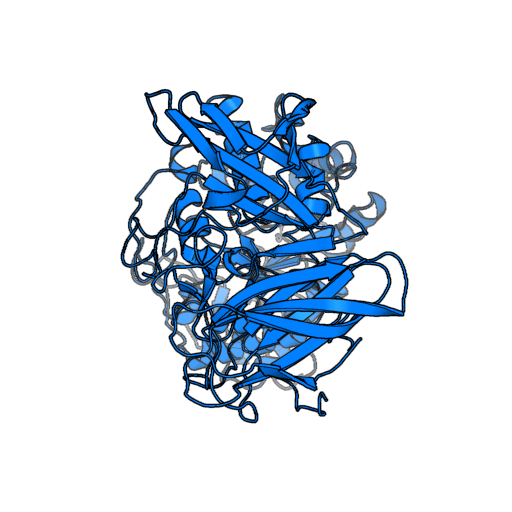TOM 2750 C C . VAL A 1 358 ? 48.320 17.519 6.280 1.00 15.25 354 VAL A C 1
ATOM 2751 O O . VAL A 1 358 ? 47.780 16.916 5.336 1.00 14.87 354 VAL A O 1
ATOM 2755 N N . TYR A 1 359 ? 47.663 17.937 7.349 1.00 14.53 355 TYR A N 1
ATOM 2756 C CA . TYR A 1 359 ? 46.306 17.511 7.660 1.00 14.58 355 TYR A CA 1
ATOM 2757 C C . TYR A 1 359 ? 45.249 18.515 7.196 1.00 15.28 355 TYR A C 1
ATOM 2758 O O . TYR A 1 359 ? 44.053 18.200 7.195 1.00 16.06 355 TYR A O 1
ATOM 2767 N N . THR A 1 360 ? 45.674 19.713 6.806 1.00 15.41 356 THR A N 1
ATOM 2768 C CA . THR A 1 360 ? 44.755 20.843 6.628 1.00 15.75 356 THR A CA 1
ATOM 2769 C C . THR A 1 360 ? 44.756 21.427 5.210 1.00 16.12 356 THR A C 1
ATOM 2770 O O . THR A 1 360 ? 44.379 22.592 5.015 1.00 17.88 356 THR A O 1
ATOM 2774 N N . ASN A 1 361 ? 45.146 20.648 4.207 1.00 14.42 357 ASN A N 1
ATOM 2775 C CA . ASN A 1 361 ? 44.984 21.068 2.816 1.00 14.88 357 ASN A CA 1
ATOM 2776 C C . ASN A 1 361 ? 43.506 20.910 2.445 1.00 15.95 357 ASN A C 1
ATOM 2777 O O . ASN A 1 361 ? 42.980 19.806 2.368 1.00 15.21 357 ASN A O 1
ATOM 2782 N N . LYS A 1 362 ? 42.833 22.041 2.266 1.00 16.91 358 LYS A N 1
ATOM 2783 C CA . LYS A 1 362 ? 41.389 22.040 2.055 1.00 18.73 358 LYS A CA 1
ATOM 2784 C C . LYS A 1 362 ? 40.983 21.245 0.825 1.00 16.22 358 LYS A C 1
ATOM 2785 O O . LYS A 1 362 ? 39.922 20.606 0.835 1.00 16.18 358 LYS A O 1
ATOM 2791 N N . GLU A 1 363 ? 41.788 21.267 -0.239 1.00 16.66 359 GLU A N 1
ATOM 2792 C CA . GLU A 1 363 ? 41.429 20.560 -1.454 1.00 15.93 359 GLU A CA 1
ATOM 2793 C C . GLU A 1 363 ? 41.547 19.043 -1.296 1.00 16.45 359 GLU A C 1
ATOM 2794 O O . GLU A 1 363 ? 40.754 18.293 -1.829 1.00 16.16 359 GLU A O 1
ATOM 2800 N N . VAL A 1 364 ? 42.577 18.596 -0.584 1.00 15.65 360 VAL A N 1
ATOM 2801 C CA . VAL A 1 364 ? 42.744 17.177 -0.265 1.00 15.02 360 VAL A CA 1
ATOM 2802 C C . VAL A 1 364 ? 41.617 16.743 0.664 1.00 14.80 360 VAL A C 1
ATOM 2803 O O . VAL A 1 364 ? 40.977 15.719 0.425 1.00 14.80 360 VAL A O 1
ATOM 2807 N N . LEU A 1 365 ? 41.331 17.552 1.678 1.00 14.83 361 LEU A N 1
ATOM 2808 C CA . LEU A 1 365 ? 40.211 17.247 2.575 1.00 14.76 361 LEU A CA 1
ATOM 2809 C C . LEU A 1 365 ? 38.888 17.174 1.815 1.00 14.47 361 LEU A C 1
ATOM 2810 O O . LEU A 1 365 ? 38.014 16.360 2.168 1.00 15.15 361 LEU A O 1
ATOM 2815 N N . GLN A 1 366 ? 38.721 18.019 0.805 1.00 14.79 362 GLN A N 1
ATOM 2816 C CA . GLN A 1 366 ? 37.460 18.040 0.095 1.00 15.83 362 GLN A CA 1
ATOM 2817 C C . GLN A 1 366 ? 37.171 16.684 -0.517 1.00 16.22 362 GLN A C 1
ATOM 2818 O O . GLN A 1 366 ? 36.009 16.292 -0.603 1.00 16.46 362 GLN A O 1
ATOM 2824 N N . LEU A 1 367 ? 38.197 15.933 -0.938 1.00 15.41 363 LEU A N 1
ATOM 2825 C CA . LEU A 1 367 ? 37.981 14.576 -1.453 1.00 14.95 363 LEU A CA 1
ATOM 2826 C C . LEU A 1 367 ? 37.326 13.682 -0.384 1.00 15.20 363 LEU A C 1
ATOM 2827 O O . LEU A 1 367 ? 36.372 12.942 -0.639 1.00 15.21 363 LEU A O 1
ATOM 2832 N N . ASN A 1 368 ? 37.837 13.780 0.829 1.00 14.43 364 ASN A N 1
ATOM 2833 C CA . ASN A 1 368 ? 37.238 13.071 1.961 1.00 15.51 364 ASN A CA 1
ATOM 2834 C C . ASN A 1 368 ? 35.814 13.526 2.267 1.00 16.48 364 ASN A C 1
ATOM 2835 O O . ASN A 1 368 ? 34.920 12.694 2.428 1.00 16.33 364 ASN A O 1
ATOM 2840 N N . ALA A 1 369 ? 35.588 14.839 2.287 1.00 16.05 365 ALA A N 1
ATOM 2841 C CA . ALA A 1 369 ? 34.235 15.366 2.525 1.00 16.95 365 ALA A CA 1
ATOM 2842 C C . ALA A 1 369 ? 33.265 14.896 1.467 1.00 16.57 365 ALA A C 1
ATOM 2843 O O . ALA A 1 369 ? 32.090 14.578 1.795 1.00 18.17 365 ALA A O 1
ATOM 2845 N N . ASP A 1 370 ? 33.719 14.865 0.216 1.00 16.25 366 ASP A N 1
ATOM 2846 C CA . ASP A 1 370 ? 32.837 14.468 -0.902 1.00 16.56 366 ASP A CA 1
ATOM 2847 C C . ASP A 1 370 ? 32.606 12.950 -0.951 1.00 17.07 366 ASP A C 1
ATOM 2848 O O . ASP A 1 370 ? 31.748 12.463 -1.706 1.00 17.90 366 ASP A O 1
ATOM 2853 N N . GLY A 1 371 ? 33.350 12.176 -0.170 1.00 16.69 367 GLY A N 1
ATOM 2854 C CA . GLY A 1 371 ? 33.136 10.721 -0.065 1.00 17.11 367 GLY A CA 1
ATOM 2855 C C . GLY A 1 371 ? 33.921 9.889 -1.053 1.00 15.79 367 GLY A C 1
ATOM 2856 O O . GLY A 1 371 ? 33.433 8.889 -1.578 1.00 16.57 367 GLY A O 1
ATOM 2857 N N . LEU A 1 372 ? 35.175 10.311 -1.321 1.00 14.65 368 LEU A N 1
ATOM 2858 C CA . LEU A 1 372 ? 36.043 9.510 -2.137 1.00 14.15 368 LEU A CA 1
ATOM 2859 C C . LEU A 1 372 ? 36.396 8.202 -1.444 1.00 14.36 368 LEU A C 1
ATOM 2860 O O . LEU A 1 372 ? 36.892 8.186 -0.314 1.00 14.11 368 LEU A O 1
ATOM 2865 N N . VAL A 1 373 ? 36.153 7.110 -2.153 1.00 14.09 369 VAL A N 1
ATOM 2866 C CA . VAL A 1 373 ? 36.649 5.780 -1.772 1.00 14.11 369 VAL A CA 1
ATOM 2867 C C . VAL A 1 373 ? 37.304 5.188 -3.017 1.00 15.49 369 VAL A C 1
ATOM 2868 O O . VAL A 1 373 ? 36.607 4.722 -3.932 1.00 15.72 369 VAL A O 1
ATOM 2872 N N . GLY A 1 374 ? 38.635 5.250 -3.087 1.00 14.83 370 GLY A N 1
ATOM 2873 C CA . GLY A 1 374 ? 39.369 4.751 -4.246 1.00 14.23 370 GLY A CA 1
ATOM 2874 C C . GLY A 1 374 ? 39.553 3.259 -4.204 1.00 14.45 370 GLY A C 1
ATOM 2875 O O . GLY A 1 374 ? 39.416 2.624 -3.135 1.00 14.35 370 GLY A O 1
ATOM 2876 N N . LYS A 1 375 ? 39.817 2.711 -5.385 1.00 14.09 371 LYS A N 1
ATOM 2877 C CA . LYS A 1 375 ? 40.355 1.381 -5.545 1.00 13.91 371 LYS A CA 1
ATOM 2878 C C . LYS A 1 375 ? 41.730 1.488 -6.178 1.00 13.79 371 LYS A C 1
ATOM 2879 O O . LYS A 1 375 ? 41.991 2.399 -6.948 1.00 13.98 371 LYS A O 1
ATOM 2885 N N . PRO A 1 376 ? 42.613 0.528 -5.862 1.00 13.64 372 PRO A N 1
ATOM 2886 C CA . PRO A 1 376 ? 43.848 0.400 -6.633 1.00 14.00 372 PRO A CA 1
ATOM 2887 C C . PRO A 1 376 ? 43.477 0.027 -8.056 1.00 14.47 372 PRO A C 1
ATOM 2888 O O . PRO A 1 376 ? 42.381 -0.536 -8.267 1.00 14.56 372 PRO A O 1
ATOM 2892 N N . LEU A 1 377 ? 44.335 0.296 -9.027 1.00 15.33 373 LEU A N 1
ATOM 2893 C CA . LEU A 1 377 ? 44.028 -0.184 -10.370 1.00 16.02 373 LEU A CA 1
ATOM 2894 C C . LEU A 1 377 ? 44.035 -1.717 -10.379 1.00 15.97 373 LEU A C 1
ATOM 2895 O O . LEU A 1 377 ? 45.030 -2.339 -10.072 1.00 17.22 373 LEU A O 1
ATOM 2900 N N . TYR A 1 378 ? 42.908 -2.324 -10.737 1.00 17.27 374 TYR A N 1
ATOM 2901 C CA . TYR A 1 378 ? 42.849 -3.780 -10.853 1.00 18.14 374 TYR A CA 1
ATOM 2902 C C . TYR A 1 378 ? 43.527 -4.234 -12.140 1.00 18.93 374 TYR A C 1
ATOM 2903 O O . TYR A 1 378 ? 43.323 -3.600 -13.188 1.00 20.85 374 TYR A O 1
ATOM 2912 N N . ARG A 1 379 ? 44.346 -5.264 -12.016 1.00 19.22 375 ARG A N 1
ATOM 2913 C CA . ARG A 1 379 ? 45.150 -5.835 -13.102 1.00 20.64 375 ARG A CA 1
ATOM 2914 C C . ARG A 1 379 ? 44.673 -7.255 -13.454 1.00 21.82 375 ARG A C 1
ATOM 2915 O O . ARG A 1 379 ? 44.898 -7.727 -14.578 1.00 24.87 375 ARG A O 1
ATOM 2923 N N . SER A 1 380 ? 44.017 -7.941 -12.518 1.00 19.60 376 SER A N 1
ATOM 2924 C CA . SER A 1 380 ? 43.401 -9.238 -12.793 1.00 19.36 376 SER A CA 1
ATOM 2925 C C . SER A 1 380 ? 42.340 -9.529 -11.745 1.00 19.77 376 SER A C 1
ATOM 2926 O O . SER A 1 380 ? 42.160 -8.751 -10.799 1.00 18.43 376 SER A O 1
ATOM 2929 N N . ALA A 1 381 ? 41.607 -10.627 -11.921 1.00 19.03 377 ALA A N 1
ATOM 2930 C CA . ALA A 1 381 ? 40.560 -11.037 -10.993 1.00 18.58 377 ALA A CA 1
ATOM 2931 C C . ALA A 1 381 ? 41.065 -11.791 -9.766 1.00 18.08 377 ALA A C 1
ATOM 2932 O O . ALA A 1 381 ? 40.324 -11.946 -8.795 1.00 19.98 377 ALA A O 1
ATOM 2934 N N . THR A 1 382 ? 42.301 -12.252 -9.799 1.00 18.25 378 THR A N 1
ATOM 2935 C CA . THR A 1 382 ? 42.862 -13.098 -8.740 1.00 18.40 378 THR A CA 1
ATOM 2936 C C . THR A 1 382 ? 42.911 -12.309 -7.440 1.00 17.37 378 THR A C 1
ATOM 2937 O O . THR A 1 382 ? 43.362 -11.160 -7.427 1.00 17.66 378 THR A O 1
ATOM 2941 N N . PRO A 1 383 ? 42.433 -12.899 -6.346 1.00 16.79 379 PRO A N 1
ATOM 2942 C CA . PRO A 1 383 ? 42.601 -12.206 -5.071 1.00 16.16 379 PRO A CA 1
ATOM 2943 C C . PRO A 1 383 ? 44.040 -11.772 -4.868 1.00 15.81 379 PRO A C 1
ATOM 2944 O O . PRO A 1 383 ? 44.964 -12.510 -5.142 1.00 16.23 379 PRO A O 1
ATOM 2948 N N . PHE A 1 384 ? 44.195 -10.555 -4.357 1.00 15.24 380 PHE A N 1
ATOM 2949 C CA . PHE A 1 384 ? 45.521 -9.987 -4.075 1.00 15.62 380 PHE A CA 1
ATOM 2950 C C . PHE A 1 384 ? 46.282 -10.841 -3.062 1.00 15.58 380 PHE A C 1
ATOM 2951 O O . PHE A 1 384 ? 47.510 -10.896 -3.105 1.00 16.14 380 PHE A O 1
ATOM 2959 N N . SER A 1 385 ? 45.538 -11.478 -2.156 1.00 15.56 381 SER A N 1
ATOM 2960 C CA . SER A 1 385 ? 46.137 -12.409 -1.206 1.00 17.51 381 SER A CA 1
ATOM 2961 C C . SER A 1 385 ? 46.860 -13.587 -1.868 1.00 18.96 381 SER A C 1
ATOM 2962 O O . SER A 1 385 ? 47.763 -14.174 -1.268 1.00 19.73 381 SER A O 1
ATOM 2965 N N . LYS A 1 386 ? 46.470 -13.945 -3.084 1.00 19.46 382 LYS A N 1
ATOM 2966 C CA . LYS A 1 386 ? 47.092 -15.042 -3.822 1.00 21.50 382 LYS A CA 1
ATOM 2967 C C . LYS A 1 386 ? 48.091 -14.581 -4.857 1.00 22.23 382 LYS A C 1
ATOM 2968 O O . LYS A 1 386 ? 49.015 -15.329 -5.212 1.00 25.32 382 LYS A O 1
ATOM 2974 N N . ASP A 1 387 ? 47.896 -13.387 -5.398 1.00 20.08 383 ASP A N 1
ATOM 2975 C CA . ASP A 1 387 ? 48.783 -12.873 -6.433 1.00 19.26 383 ASP A CA 1
ATOM 2976 C C . ASP A 1 387 ? 48.907 -11.361 -6.249 1.00 18.79 383 ASP A C 1
ATOM 2977 O O . ASP A 1 387 ? 47.979 -10.636 -6.587 1.00 18.13 383 ASP A O 1
ATOM 2982 N N . PRO A 1 388 ? 50.063 -10.889 -5.735 1.00 18.79 384 PRO A N 1
ATOM 2983 C CA . PRO A 1 388 ? 50.255 -9.447 -5.603 1.00 18.64 384 PRO A CA 1
ATOM 2984 C C . PRO A 1 388 ? 50.285 -8.668 -6.905 1.00 18.27 384 PRO A C 1
ATOM 2985 O O . PRO A 1 388 ? 50.202 -7.445 -6.895 1.00 19.00 384 PRO A O 1
ATOM 2989 N N . GLY A 1 389 ? 50.373 -9.354 -8.041 1.00 18.33 385 GLY A N 1
ATOM 2990 C CA . GLY A 1 389 ? 50.255 -8.672 -9.321 1.00 17.54 385 GLY A CA 1
ATOM 2991 C C . GLY A 1 389 ? 48.859 -8.257 -9.713 1.00 17.13 385 GLY A C 1
ATOM 2992 O O . GLY A 1 389 ? 48.677 -7.519 -10.676 1.00 19.55 385 GLY A O 1
ATOM 2993 N N . SER A 1 390 ? 47.843 -8.727 -8.973 1.00 16.60 386 SER A N 1
ATOM 2994 C CA . SER A 1 390 ? 46.472 -8.574 -9.435 1.00 16.60 386 SER A CA 1
ATOM 2995 C C . SER A 1 390 ? 45.925 -7.176 -9.262 1.00 15.40 386 SER A C 1
ATOM 2996 O O . SER A 1 390 ? 44.886 -6.835 -9.836 1.00 16.91 386 SER A O 1
ATOM 2999 N N . ARG A 1 391 ? 46.603 -6.345 -8.447 1.00 14.71 387 ARG A N 1
ATOM 3000 C CA . ARG A 1 391 ? 46.178 -4.978 -8.174 1.00 14.69 387 ARG A CA 1
ATOM 3001 C C . ARG A 1 391 ? 47.433 -4.133 -7.975 1.00 14.35 387 ARG A C 1
ATOM 3002 O O . ARG A 1 391 ? 48.465 -4.640 -7.551 1.00 15.49 387 ARG A O 1
ATOM 3010 N N . ASP A 1 392 ? 47.324 -2.846 -8.329 1.00 14.24 388 ASP A N 1
ATOM 3011 C CA . ASP A 1 392 ? 48.479 -1.935 -8.281 1.00 14.06 388 ASP A CA 1
ATOM 3012 C C . ASP A 1 392 ? 48.400 -1.070 -7.026 1.00 13.79 388 ASP A C 1
ATOM 3013 O O . ASP A 1 392 ? 47.595 -0.161 -6.946 1.00 14.37 388 ASP A O 1
ATOM 3018 N N . THR A 1 393 ? 49.302 -1.340 -6.078 1.00 13.51 389 THR A N 1
ATOM 3019 C CA . THR A 1 393 ? 49.343 -0.586 -4.827 1.00 13.39 389 THR A CA 1
ATOM 3020 C C . THR A 1 393 ? 49.677 0.896 -5.020 1.00 13.26 389 THR A C 1
ATOM 3021 O O . THR A 1 393 ? 49.412 1.680 -4.115 1.00 13.22 389 THR A O 1
ATOM 3025 N N . GLU A 1 394 ? 50.225 1.284 -6.179 1.00 13.31 390 GLU A N 1
ATOM 3026 C CA . GLU A 1 394 ? 50.781 2.602 -6.387 1.00 13.38 390 GLU A CA 1
ATOM 3027 C C . GLU A 1 394 ? 49.937 3.536 -7.252 1.00 13.67 390 GLU A C 1
ATOM 3028 O O . GLU A 1 394 ? 50.316 4.663 -7.476 1.00 13.83 390 GLU A O 1
ATOM 3034 N N . ARG A 1 395 ? 48.797 3.058 -7.760 1.00 13.24 391 ARG A N 1
ATOM 3035 C CA . ARG A 1 395 ? 47.908 3.894 -8.563 1.00 13.49 391 ARG A CA 1
ATOM 3036 C C . ARG A 1 395 ? 46.474 3.650 -8.127 1.00 13.56 391 ARG A C 1
ATOM 3037 O O . ARG A 1 395 ? 45.969 2.502 -8.227 1.00 14.28 391 ARG A O 1
ATOM 3045 N N . TRP A 1 396 ? 45.824 4.713 -7.685 1.00 13.11 392 TRP A N 1
ATOM 3046 C CA . TRP A 1 396 ? 44.486 4.657 -7.060 1.00 13.38 392 TRP A CA 1
ATOM 3047 C C . TRP A 1 396 ? 43.537 5.637 -7.730 1.00 13.71 392 TRP A C 1
ATOM 3048 O O . TRP A 1 396 ? 43.948 6.726 -8.126 1.00 13.78 392 TRP A O 1
ATOM 3059 N N . ALA A 1 397 ? 42.276 5.242 -7.859 1.00 13.20 393 ALA A N 1
ATOM 3060 C CA . ALA A 1 397 ? 41.252 6.181 -8.321 1.00 14.47 393 ALA A CA 1
ATOM 3061 C C . ALA A 1 397 ? 39.912 5.830 -7.722 1.00 13.98 393 ALA A C 1
ATOM 3062 O O . ALA A 1 397 ? 39.618 4.659 -7.474 1.00 14.79 393 ALA A O 1
ATOM 3064 N N . GLY A 1 398 ? 39.120 6.862 -7.462 1.00 14.45 394 GLY A N 1
ATOM 3065 C CA . GLY A 1 398 ? 37.748 6.671 -7.067 1.00 14.94 394 GLY A CA 1
ATOM 3066 C C . GLY A 1 398 ? 36.898 7.798 -7.589 1.00 15.76 394 GLY A C 1
ATOM 3067 O O . GLY A 1 398 ? 37.383 8.890 -7.862 1.00 16.55 394 GLY A O 1
ATOM 3068 N N . GLN A 1 399 ? 35.588 7.524 -7.686 1.00 15.48 395 GLN A N 1
ATOM 3069 C CA . GLN A 1 399 ? 34.654 8.478 -8.241 1.00 16.71 395 GLN A CA 1
ATOM 3070 C C . GLN A 1 399 ? 33.784 9.047 -7.182 1.00 15.94 395 GLN A C 1
ATOM 3071 O O . GLN A 1 399 ? 33.314 8.329 -6.284 1.00 16.72 395 GLN A O 1
ATOM 3077 N N . LEU A 1 400 ? 33.535 10.346 -7.267 1.00 16.44 396 LEU A N 1
ATOM 3078 C CA . LEU A 1 400 ? 32.644 11.025 -6.380 1.00 16.91 396 LEU A CA 1
ATOM 3079 C C . LEU A 1 400 ? 31.206 10.974 -6.926 1.00 16.34 396 LEU A C 1
ATOM 3080 O O . LEU A 1 400 ? 31.019 10.784 -8.132 1.00 18.04 396 LEU A O 1
ATOM 3085 N N . PRO A 1 401 ? 30.239 11.211 -6.041 1.00 18.50 397 PRO A N 1
ATOM 3086 C CA . PRO A 1 401 ? 28.830 11.182 -6.481 1.00 19.39 397 PRO A CA 1
ATOM 3087 C C . PRO A 1 401 ? 28.522 12.120 -7.640 1.00 21.53 397 PRO A C 1
ATOM 3088 O O . PRO A 1 401 ? 27.705 11.756 -8.498 1.00 21.30 397 PRO A O 1
ATOM 3092 N N . ASP A 1 402 ? 29.181 13.277 -7.714 1.00 21.37 398 ASP A N 1
ATOM 3093 C CA . ASP A 1 402 ? 28.951 14.202 -8.842 1.00 20.73 398 ASP A CA 1
ATOM 3094 C C . ASP A 1 402 ? 29.636 13.806 -10.152 1.00 20.59 398 ASP A C 1
ATOM 3095 O O . ASP A 1 402 ? 29.579 14.558 -11.151 1.00 22.41 398 ASP A O 1
ATOM 3100 N N . GLY A 1 403 ? 30.306 12.651 -10.178 1.00 19.55 399 GLY A N 1
ATOM 3101 C CA . GLY A 1 403 ? 30.953 12.148 -11.350 1.00 18.98 399 GLY A CA 1
ATOM 3102 C C . GLY A 1 403 ? 32.437 12.509 -11.508 1.00 17.65 399 GLY A C 1
ATOM 3103 O O . GLY A 1 403 ? 33.114 11.958 -12.368 1.00 19.28 399 GLY A O 1
ATOM 3104 N N . SER A 1 404 ? 32.916 13.447 -10.692 1.00 18.23 400 SER A N 1
ATOM 3105 C CA . SER A 1 404 ? 34.349 13.762 -10.678 1.00 18.04 400 SER A CA 1
ATOM 3106 C C . SER A 1 404 ? 35.111 12.631 -9.993 1.00 17.63 400 SER A C 1
ATOM 3107 O O . SER A 1 404 ? 34.503 11.728 -9.444 1.00 19.63 400 SER A O 1
ATOM 3110 N N . TRP A 1 405 ? 36.436 12.718 -10.032 1.00 16.48 401 TRP A N 1
ATOM 3111 C CA . TRP A 1 405 ? 37.295 11.665 -9.507 1.00 16.59 401 TRP A CA 1
ATOM 3112 C C . TRP A 1 405 ? 38.416 12.224 -8.650 1.00 17.08 401 TRP A C 1
ATOM 3113 O O . TRP A 1 405 ? 38.893 13.346 -8.853 1.00 16.77 401 TRP A O 1
ATOM 3124 N N . GLY A 1 406 ? 38.851 11.389 -7.719 1.00 16.12 402 GLY A N 1
ATOM 3125 C CA . GLY A 1 406 ? 40.143 11.549 -7.067 1.00 15.77 402 GLY A CA 1
ATOM 3126 C C . GLY A 1 406 ? 41.100 10.517 -7.650 1.00 15.73 402 GLY A C 1
ATOM 3127 O O . GLY A 1 406 ? 40.766 9.329 -7.717 1.00 16.91 402 GLY A O 1
ATOM 3128 N N . VAL A 1 407 ? 42.287 10.960 -8.085 1.00 14.46 403 VAL A N 1
ATOM 3129 C CA . VAL A 1 407 ? 43.299 10.078 -8.645 1.00 15.65 403 VAL A CA 1
ATOM 3130 C C . VAL A 1 407 ? 44.602 10.302 -7.873 1.00 15.02 403 VAL A C 1
ATOM 3131 O O . VAL A 1 407 ? 45.050 11.448 -7.746 1.00 15.08 403 VAL A O 1
ATOM 3135 N N . ALA A 1 408 ? 45.206 9.221 -7.367 1.00 13.77 404 ALA A N 1
ATOM 3136 C CA . ALA A 1 408 ? 46.456 9.323 -6.570 1.00 13.82 404 ALA A CA 1
ATOM 3137 C C . ALA A 1 408 ? 47.516 8.387 -7.106 1.00 13.98 404 ALA A C 1
ATOM 3138 O O . ALA A 1 408 ? 47.248 7.242 -7.455 1.00 14.57 404 ALA A O 1
ATOM 3140 N N . LEU A 1 409 ? 48.741 8.922 -7.219 1.00 13.44 405 LEU A N 1
ATOM 3141 C CA . LEU A 1 409 ? 49.864 8.225 -7.805 1.00 13.12 405 LEU A CA 1
ATOM 3142 C C . LEU A 1 409 ? 50.995 8.205 -6.760 1.00 12.36 405 LEU A C 1
ATOM 3143 O O . LEU A 1 409 ? 51.243 9.230 -6.118 1.00 13.78 405 LEU A O 1
ATOM 3148 N N . PHE A 1 410 ? 51.640 7.037 -6.597 1.00 12.24 406 PHE A N 1
ATOM 3149 C CA . PHE A 1 410 ? 52.612 6.826 -5.527 1.00 12.46 406 PHE A CA 1
ATOM 3150 C C . PHE A 1 410 ? 53.874 6.206 -6.093 1.00 12.65 406 PHE A C 1
ATOM 3151 O O . PHE A 1 410 ? 53.817 5.399 -6.999 1.00 12.65 406 PHE A O 1
ATOM 3159 N N . ASN A 1 411 ? 55.008 6.554 -5.494 1.00 12.10 407 ASN A N 1
ATOM 3160 C CA . ASN A 1 411 ? 56.289 5.885 -5.774 1.00 12.58 407 ASN A CA 1
ATOM 3161 C C . ASN A 1 411 ? 56.895 5.314 -4.515 1.00 12.55 407 ASN A C 1
ATOM 3162 O O . ASN A 1 411 ? 57.518 6.037 -3.737 1.00 12.23 407 ASN A O 1
ATOM 3167 N N . ARG A 1 412 ? 56.739 3.996 -4.354 1.00 12.29 408 ARG A N 1
ATOM 3168 C CA . ARG A 1 412 ? 57.244 3.285 -3.187 1.00 13.18 408 ARG A CA 1
ATOM 3169 C C . ARG A 1 412 ? 58.709 2.846 -3.314 1.00 14.38 408 ARG A C 1
ATOM 3170 O O . ARG A 1 412 ? 59.257 2.246 -2.369 1.00 15.47 408 ARG A O 1
ATOM 3178 N N . SER A 1 413 ? 59.384 3.140 -4.432 1.00 13.61 409 SER A N 1
ATOM 3179 C CA . SER A 1 413 ? 60.807 2.865 -4.505 1.00 14.27 409 SER A CA 1
ATOM 3180 C C . SER A 1 413 ? 61.544 3.698 -3.451 1.00 13.85 409 SER A C 1
ATOM 3181 O O . SER A 1 413 ? 61.210 4.875 -3.213 1.00 14.42 409 SER A O 1
ATOM 3184 N N . ASP A 1 414 ? 62.584 3.122 -2.833 1.00 14.69 410 ASP A N 1
ATOM 3185 C CA A ASP A 1 414 ? 63.414 3.890 -1.918 0.50 15.70 410 ASP A CA 1
ATOM 3186 C CA B ASP A 1 414 ? 63.477 3.844 -1.910 0.50 15.47 410 ASP A CA 1
ATOM 3187 C C . ASP A 1 414 ? 64.497 4.709 -2.635 1.00 15.77 410 ASP A C 1
ATOM 3188 O O . ASP A 1 414 ? 65.081 5.608 -2.056 1.00 17.14 410 ASP A O 1
ATOM 3197 N N . THR A 1 415 ? 64.729 4.432 -3.904 1.00 16.12 411 THR A N 1
ATOM 3198 C CA . THR A 1 415 ? 65.893 5.042 -4.583 1.00 17.48 411 THR A CA 1
ATOM 3199 C C . THR A 1 415 ? 65.606 5.682 -5.939 1.00 17.76 411 THR A C 1
ATOM 3200 O O . THR A 1 415 ? 66.195 6.730 -6.298 1.00 19.84 411 THR A O 1
ATOM 3204 N N . GLU A 1 416 ? 64.698 5.101 -6.705 1.00 14.97 412 GLU A N 1
ATOM 3205 C CA . GLU A 1 416 ? 64.515 5.537 -8.070 1.00 15.62 412 GLU A CA 1
ATOM 3206 C C . GLU A 1 416 ? 63.371 6.512 -8.208 1.00 14.83 412 GLU A C 1
ATOM 3207 O O . GLU A 1 416 ? 62.381 6.412 -7.498 1.00 14.82 412 GLU A O 1
ATOM 3213 N N . THR A 1 417 ? 63.508 7.437 -9.147 1.00 14.88 413 THR A N 1
ATOM 3214 C CA . THR A 1 417 ? 62.405 8.268 -9.600 1.00 14.68 413 THR A CA 1
ATOM 3215 C C . THR A 1 417 ? 61.613 7.482 -10.633 1.00 15.22 413 THR A C 1
ATOM 3216 O O . THR A 1 417 ? 62.203 6.839 -11.510 1.00 16.63 413 THR A O 1
ATOM 3220 N N . VAL A 1 418 ? 60.293 7.417 -10.474 1.00 14.20 414 VAL A N 1
ATOM 3221 C CA . VAL A 1 418 ? 59.452 6.546 -11.289 1.00 14.73 414 VAL A CA 1
ATOM 3222 C C . VAL A 1 418 ? 58.224 7.315 -11.765 1.00 15.38 414 VAL A C 1
ATOM 3223 O O . VAL A 1 418 ? 57.584 8.042 -10.988 1.00 15.87 414 VAL A O 1
ATOM 3227 N N . THR A 1 419 ? 57.904 7.153 -13.040 1.00 14.68 415 THR A N 1
ATOM 3228 C CA . THR A 1 419 ? 56.741 7.762 -13.632 1.00 14.99 415 THR A CA 1
ATOM 3229 C C . THR A 1 419 ? 55.521 6.864 -13.400 1.00 14.69 415 THR A C 1
ATOM 3230 O O . THR A 1 419 ? 55.583 5.650 -13.658 1.00 16.18 415 THR A O 1
ATOM 3234 N N . LYS A 1 420 ? 54.436 7.463 -12.931 1.00 14.02 416 LYS A N 1
ATOM 3235 C CA . LYS A 1 420 ? 53.165 6.791 -12.762 1.00 14.25 416 LYS A CA 1
ATOM 3236 C C . LYS A 1 420 ? 52.100 7.548 -13.524 1.00 14.26 416 LYS A C 1
ATOM 3237 O O . LYS A 1 420 ? 52.102 8.785 -13.521 1.00 14.45 416 LYS A O 1
ATOM 3243 N N . THR A 1 421 ? 51.167 6.809 -14.128 1.00 14.92 417 THR A N 1
ATOM 3244 C CA . THR A 1 421 ? 50.152 7.408 -15.003 1.00 15.32 417 THR A CA 1
ATOM 3245 C C . THR A 1 421 ? 48.833 6.664 -14.855 1.00 16.29 417 THR A C 1
ATOM 3246 O O . THR A 1 421 ? 48.815 5.427 -14.746 1.00 15.57 417 THR A O 1
ATOM 3250 N N . ILE A 1 422 ? 47.753 7.430 -14.842 1.00 16.16 418 ILE A N 1
ATOM 3251 C CA . ILE A 1 422 ? 46.405 6.897 -14.974 1.00 17.07 418 ILE A CA 1
ATOM 3252 C C . ILE A 1 422 ? 45.779 7.544 -16.212 1.00 17.85 418 ILE A C 1
ATOM 3253 O O . ILE A 1 422 ? 45.675 8.764 -16.314 1.00 17.85 418 ILE A O 1
ATOM 3258 N N . ASP A 1 423 ? 45.365 6.687 -17.136 1.00 18.77 419 ASP A N 1
ATOM 3259 C CA . ASP A 1 423 ? 44.760 7.117 -18.387 1.00 18.94 419 ASP A CA 1
ATOM 3260 C C . ASP A 1 423 ? 43.250 7.046 -18.262 1.00 18.68 419 ASP A C 1
ATOM 3261 O O . ASP A 1 423 ? 42.696 6.024 -17.804 1.00 17.60 419 ASP A O 1
ATOM 3266 N N . PHE A 1 424 ? 42.571 8.136 -18.593 1.00 19.31 420 PHE A N 1
ATOM 3267 C CA . PHE A 1 424 ? 41.150 8.255 -18.293 1.00 20.35 420 PHE A CA 1
ATOM 3268 C C . PHE A 1 424 ? 40.279 7.322 -19.123 1.00 20.60 420 PHE A C 1
ATOM 3269 O O . PHE A 1 424 ? 39.214 6.925 -18.659 1.00 21.05 420 PHE A O 1
ATOM 3277 N N . ALA A 1 425 ? 40.749 6.984 -20.319 1.00 20.55 421 ALA A N 1
ATOM 3278 C CA . ALA A 1 425 ? 40.058 6.008 -21.168 1.00 21.21 421 ALA A CA 1
ATOM 3279 C C . ALA A 1 425 ? 40.482 4.590 -20.829 1.00 21.10 421 ALA A C 1
ATOM 3280 O O . ALA A 1 425 ? 39.627 3.764 -20.466 1.00 22.83 421 ALA A O 1
ATOM 3282 N N . LYS A 1 426 ? 41.776 4.305 -20.908 1.00 20.18 422 LYS A N 1
ATOM 3283 C CA . LYS A 1 426 ? 42.262 2.943 -20.804 1.00 20.58 422 LYS A CA 1
ATOM 3284 C C . LYS A 1 426 ? 42.176 2.366 -19.396 1.00 19.59 422 LYS A C 1
ATOM 3285 O O . LYS A 1 426 ? 41.971 1.173 -19.230 1.00 18.97 422 LYS A O 1
ATOM 3291 N N . ASP A 1 427 ? 42.392 3.208 -18.397 1.00 18.32 423 ASP A N 1
ATOM 3292 C CA . ASP A 1 427 ? 42.340 2.756 -17.016 1.00 18.01 423 ASP A CA 1
ATOM 3293 C C . ASP A 1 427 ? 40.985 3.010 -16.379 1.00 17.85 423 ASP A C 1
ATOM 3294 O O . ASP A 1 427 ? 40.382 2.077 -15.822 1.00 19.13 423 ASP A O 1
ATOM 3299 N N . LEU A 1 428 ? 40.460 4.237 -16.454 1.00 17.68 424 LEU A N 1
ATOM 3300 C CA . LEU A 1 428 ? 39.181 4.565 -15.797 1.00 18.46 424 LEU A CA 1
ATOM 3301 C C . LEU A 1 428 ? 37.935 4.167 -16.600 1.00 19.88 424 LEU A C 1
ATOM 3302 O O . LEU A 1 428 ? 36.893 3.923 -16.015 1.00 20.33 424 LEU A O 1
ATOM 3307 N N . GLY A 1 429 ? 38.056 4.120 -17.926 1.00 20.56 425 GLY A N 1
ATOM 3308 C CA . GLY A 1 429 ? 36.930 3.685 -18.783 1.00 20.58 425 GLY A CA 1
ATOM 3309 C C . GLY A 1 429 ? 35.999 4.823 -19.153 1.00 21.20 425 GLY A C 1
ATOM 3310 O O . GLY A 1 429 ? 34.795 4.623 -19.303 1.00 21.21 425 GLY A O 1
ATOM 3311 N N . LEU A 1 430 ? 36.543 6.027 -19.265 1.00 20.80 426 LEU A N 1
ATOM 3312 C CA . LEU A 1 430 ? 35.767 7.214 -19.639 1.00 22.05 426 LEU A CA 1
ATOM 3313 C C . LEU A 1 430 ? 35.980 7.544 -21.109 1.00 22.77 426 LEU A C 1
ATOM 3314 O O . LEU A 1 430 ? 37.002 7.200 -21.688 1.00 22.06 426 LEU A O 1
ATOM 3319 N N . ALA A 1 431 ? 34.999 8.229 -21.696 1.00 24.09 427 ALA A N 1
ATOM 3320 C CA . ALA A 1 431 ? 35.050 8.620 -23.103 1.00 26.61 427 ALA A CA 1
ATOM 3321 C C . ALA A 1 431 ? 35.368 10.120 -23.269 1.00 28.28 427 ALA A C 1
ATOM 3322 O O . ALA A 1 431 ? 35.525 10.596 -24.399 1.00 31.44 427 ALA A O 1
ATOM 3324 N N . THR A 1 432 ? 35.458 10.842 -22.146 1.00 26.65 428 THR A N 1
ATOM 3325 C CA . THR A 1 432 ? 35.398 12.312 -22.087 1.00 27.25 428 THR A CA 1
ATOM 3326 C C . THR A 1 432 ? 36.689 13.065 -21.765 1.00 27.23 428 THR A C 1
ATOM 3327 O O . THR A 1 432 ? 36.733 14.282 -21.902 1.00 27.37 428 THR A O 1
ATOM 3331 N N . GLY A 1 433 ? 37.698 12.373 -21.255 1.00 26.00 429 GLY A N 1
ATOM 3332 C CA . GLY A 1 433 ? 38.814 13.097 -20.592 1.00 23.03 429 GLY A CA 1
ATOM 3333 C C . GLY A 1 433 ? 38.292 13.869 -19.396 1.00 23.32 429 GLY A C 1
ATOM 3334 O O . GLY A 1 433 ? 37.200 13.594 -18.884 1.00 23.45 429 GLY A O 1
ATOM 3335 N N . GLY A 1 434 ? 39.091 14.809 -18.887 1.00 19.85 430 GLY A N 1
ATOM 3336 C CA . GLY A 1 434 ? 38.649 15.627 -17.786 1.00 20.44 430 GLY A CA 1
ATOM 3337 C C . GLY A 1 434 ? 39.621 16.729 -17.441 1.00 18.03 430 GLY A C 1
ATOM 3338 O O . GLY A 1 434 ? 40.795 16.650 -17.807 1.00 18.58 430 GLY A O 1
ATOM 3339 N N . ASN A 1 435 ? 39.104 17.760 -16.784 1.00 19.24 431 ASN A N 1
ATOM 3340 C CA . ASN A 1 435 ? 39.940 18.811 -16.224 1.00 20.18 431 ASN A CA 1
ATOM 3341 C C . ASN A 1 435 ? 40.738 18.190 -15.067 1.00 19.77 431 ASN A C 1
ATOM 3342 O O . ASN A 1 435 ? 40.165 17.445 -14.255 1.00 20.30 431 ASN A O 1
ATOM 3347 N N . VAL A 1 436 ? 42.029 18.511 -15.005 1.00 18.95 432 VAL A N 1
ATOM 3348 C CA . VAL A 1 436 ? 42.917 17.912 -13.979 1.00 18.41 432 VAL A CA 1
ATOM 3349 C C . VAL A 1 436 ? 43.469 19.022 -13.102 1.00 17.43 432 VAL A C 1
ATOM 3350 O O . VAL A 1 436 ? 44.003 20.016 -13.620 1.00 18.66 432 VAL A O 1
ATOM 3354 N N . ARG A 1 437 ? 43.314 18.874 -11.792 1.00 16.78 433 ARG A N 1
ATOM 3355 C CA . ARG A 1 437 ? 43.873 19.817 -10.842 1.00 16.56 433 ARG A CA 1
ATOM 3356 C C . ARG A 1 437 ? 44.788 19.052 -9.873 1.00 15.42 433 ARG A C 1
ATOM 3357 O O . ARG A 1 437 ? 44.363 18.072 -9.254 1.00 15.48 433 ARG A O 1
ATOM 3365 N N . ASP A 1 438 ? 46.035 19.520 -9.755 1.00 14.97 434 ASP A N 1
ATOM 3366 C CA . ASP A 1 438 ? 47.022 19.002 -8.781 1.00 14.09 434 ASP A CA 1
ATOM 3367 C C . ASP A 1 438 ? 46.742 19.661 -7.430 1.00 14.77 434 ASP A C 1
ATOM 3368 O O . ASP A 1 438 ? 46.776 20.877 -7.290 1.00 14.56 434 ASP A O 1
ATOM 3373 N N . LEU A 1 439 ? 46.377 18.843 -6.429 1.00 13.93 435 LEU A N 1
ATOM 3374 C CA . LEU A 1 439 ? 45.840 19.371 -5.193 1.00 14.39 435 LEU A CA 1
ATOM 3375 C C . LEU A 1 439 ? 46.887 19.793 -4.163 1.00 14.17 435 LEU A C 1
ATOM 3376 O O . LEU A 1 439 ? 46.548 20.450 -3.201 1.00 15.51 435 LEU A O 1
ATOM 3381 N N . TRP A 1 440 ? 48.154 19.470 -4.412 1.00 14.96 436 TRP A N 1
ATOM 3382 C CA . TRP A 1 440 ? 49.237 20.002 -3.552 1.00 15.01 436 TRP A CA 1
ATOM 3383 C C . TRP A 1 440 ? 49.907 21.209 -4.189 1.00 15.03 436 TRP A C 1
ATOM 3384 O O . TRP A 1 440 ? 50.335 22.118 -3.475 1.00 15.97 436 TRP A O 1
ATOM 3395 N N . GLU A 1 441 ? 49.994 21.240 -5.524 1.00 15.04 437 GLU A N 1
ATOM 3396 C CA . GLU A 1 441 ? 50.414 22.472 -6.223 1.00 15.39 437 GLU A CA 1
ATOM 3397 C C . GLU A 1 441 ? 49.289 23.504 -6.217 1.00 15.66 437 GLU A C 1
ATOM 3398 O O . GLU A 1 441 ? 49.541 24.697 -6.403 1.00 16.29 437 GLU A O 1
ATOM 3404 N N . HIS A 1 442 ? 48.045 23.066 -6.002 1.00 14.94 438 HIS A N 1
ATOM 3405 C CA . HIS A 1 442 ? 46.881 23.940 -6.140 1.00 15.63 438 HIS A CA 1
ATOM 3406 C C . HIS A 1 442 ? 46.910 24.580 -7.537 1.00 15.89 438 HIS A C 1
ATOM 3407 O O . HIS A 1 442 ? 46.839 25.797 -7.668 1.00 15.87 438 HIS A O 1
ATOM 3414 N N . ARG A 1 443 ? 46.961 23.729 -8.562 1.00 15.50 439 ARG A N 1
ATOM 3415 C CA . ARG A 1 443 ? 47.234 24.166 -9.939 1.00 16.14 439 ARG A CA 1
ATOM 3416 C C . ARG A 1 443 ? 46.287 23.459 -10.903 1.00 16.76 439 ARG A C 1
ATOM 3417 O O . ARG A 1 443 ? 46.176 22.237 -10.901 1.00 17.01 439 ARG A O 1
ATOM 3425 N N . ASN A 1 444 ? 45.628 24.238 -11.759 1.00 16.97 440 ASN A N 1
ATOM 3426 C CA . ASN A 1 444 ? 44.802 23.711 -12.811 1.00 18.72 440 ASN A CA 1
ATOM 3427 C C . ASN A 1 444 ? 45.717 23.353 -13.961 1.00 18.94 440 ASN A C 1
ATOM 3428 O O . ASN A 1 444 ? 46.439 24.223 -14.465 1.00 19.99 440 ASN A O 1
ATOM 3433 N N . LEU A 1 445 ? 45.704 22.090 -14.382 1.00 18.98 441 LEU A N 1
ATOM 3434 C CA . LEU A 1 445 ? 46.503 21.618 -15.504 1.00 20.02 441 LEU A CA 1
ATOM 3435 C C . LEU A 1 445 ? 45.682 21.587 -16.791 1.00 21.53 441 LEU A C 1
ATOM 3436 O O . LEU A 1 445 ? 46.229 21.214 -17.837 1.00 23.44 441 LEU A O 1
ATOM 3441 N N . GLY A 1 446 ? 44.403 21.930 -16.694 1.00 21.02 442 GLY A N 1
ATOM 3442 C CA . GLY A 1 446 ? 43.518 21.993 -17.848 1.00 21.95 442 GLY A CA 1
ATOM 3443 C C . GLY A 1 446 ? 42.949 20.638 -18.238 1.00 22.52 442 GLY A C 1
ATOM 3444 O O . GLY A 1 446 ? 43.060 19.648 -17.509 1.00 21.04 442 GLY A O 1
ATOM 3445 N N . MET A 1 447 ? 42.327 20.601 -19.404 1.00 21.73 443 MET A N 1
ATOM 3446 C CA . MET A 1 447 ? 41.693 19.415 -19.949 1.00 22.71 443 MET A CA 1
ATOM 3447 C C . MET A 1 447 ? 42.754 18.431 -20.404 1.00 21.10 443 MET A C 1
ATOM 3448 O O . MET A 1 447 ? 43.683 18.797 -21.113 1.00 23.92 443 MET A O 1
ATOM 3453 N N . ASP A 1 448 ? 42.646 17.173 -19.983 1.00 20.28 444 ASP A N 1
ATOM 3454 C CA . ASP A 1 448 ? 43.638 16.176 -20.346 1.00 20.00 444 ASP A CA 1
ATOM 3455 C C . ASP A 1 448 ? 42.962 14.819 -20.484 1.00 19.76 444 ASP A C 1
ATOM 3456 O O . ASP A 1 448 ? 41.784 14.668 -20.128 1.00 20.59 444 ASP A O 1
ATOM 3461 N N . SER A 1 449 ? 43.731 13.875 -21.017 1.00 19.72 445 SER A N 1
ATOM 3462 C CA . SER A 1 449 ? 43.335 12.489 -21.220 1.00 20.57 445 SER A CA 1
ATOM 3463 C C . SER A 1 449 ? 43.925 11.558 -20.182 1.00 21.05 445 SER A C 1
ATOM 3464 O O . SER A 1 449 ? 43.607 10.370 -20.173 1.00 19.84 445 SER A O 1
ATOM 3467 N N . ARG A 1 450 ? 44.789 12.094 -19.321 1.00 19.31 446 ARG A N 1
ATOM 3468 C CA . ARG A 1 450 ? 45.563 11.272 -18.404 1.00 19.72 446 ARG A CA 1
ATOM 3469 C C . ARG A 1 450 ? 46.056 12.180 -17.283 1.00 19.24 446 ARG A C 1
ATOM 3470 O O . ARG A 1 450 ? 46.065 13.417 -17.435 1.00 20.05 446 ARG A O 1
ATOM 3478 N N . ALA A 1 451 ? 46.379 11.558 -16.152 1.00 18.87 447 ALA A N 1
ATOM 3479 C CA . ALA A 1 451 ? 47.103 12.199 -15.055 1.00 17.79 447 ALA A CA 1
ATOM 3480 C C . ALA A 1 451 ? 48.413 11.441 -14.867 1.00 17.17 447 ALA A C 1
ATOM 3481 O O . ALA A 1 451 ? 48.435 10.194 -14.849 1.00 17.76 447 ALA A O 1
ATOM 3483 N N . THR A 1 452 ? 49.510 12.188 -14.738 1.00 15.72 448 THR A N 1
ATOM 3484 C CA . THR A 1 452 ? 50.835 11.578 -14.699 1.00 16.00 448 THR A CA 1
ATOM 3485 C C . THR A 1 452 ? 51.763 12.370 -13.788 1.00 15.93 448 THR A C 1
ATOM 3486 O O . THR A 1 452 ? 51.561 13.562 -13.577 1.00 16.53 448 THR A O 1
ATOM 3490 N N . ALA A 1 453 ? 52.761 11.691 -13.244 1.00 15.58 449 ALA A N 1
AT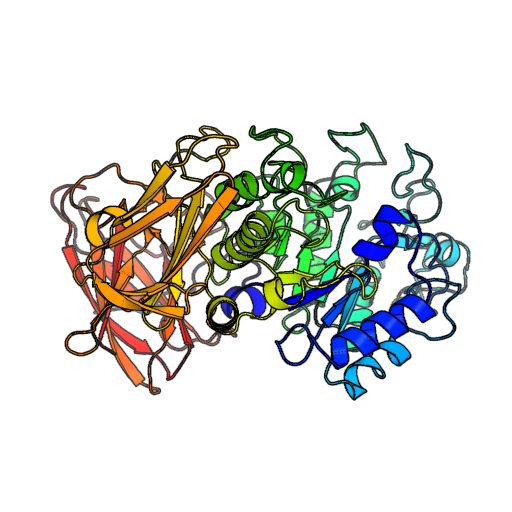OM 3491 C CA . ALA A 1 453 ? 53.774 12.352 -12.433 1.00 15.83 449 ALA A CA 1
ATOM 3492 C C . ALA A 1 453 ? 55.045 11.552 -12.436 1.00 15.58 449 ALA A C 1
ATOM 3493 O O . ALA A 1 453 ? 55.011 10.315 -12.387 1.00 15.90 449 ALA A O 1
ATOM 3495 N N . ALA A 1 454 ? 56.167 12.258 -12.495 1.00 15.27 450 ALA A N 1
ATOM 3496 C CA . ALA A 1 454 ? 57.483 11.679 -12.335 1.00 14.87 450 ALA A CA 1
ATOM 3497 C C . ALA A 1 454 ? 57.851 11.899 -10.889 1.00 15.55 450 ALA A C 1
ATOM 3498 O O . ALA A 1 454 ? 58.171 12.992 -10.454 1.00 18.42 450 ALA A O 1
ATOM 3500 N N . LEU A 1 455 ? 57.741 10.830 -10.100 1.00 14.35 451 LEU A N 1
ATOM 3501 C CA . LEU A 1 455 ? 57.775 10.934 -8.669 1.00 14.43 451 LEU A CA 1
ATOM 3502 C C . LEU A 1 455 ? 59.101 10.529 -8.070 1.00 13.65 451 LEU A C 1
ATOM 3503 O O . LEU A 1 455 ? 59.615 9.447 -8.360 1.00 13.61 451 LEU A O 1
ATOM 3508 N N . ALA A 1 456 ? 59.618 11.378 -7.207 1.00 13.44 452 ALA A N 1
ATOM 3509 C CA . ALA A 1 456 ? 60.769 11.062 -6.417 1.00 13.85 452 ALA A CA 1
ATOM 3510 C C . ALA A 1 456 ? 60.474 9.880 -5.491 1.00 13.56 452 ALA A C 1
ATOM 3511 O O . ALA A 1 456 ? 59.309 9.578 -5.214 1.00 13.08 452 ALA A O 1
ATOM 3513 N N . PRO A 1 457 ? 61.522 9.198 -5.022 1.00 13.65 453 PRO A N 1
ATOM 3514 C CA . PRO A 1 457 ? 61.309 8.117 -4.069 1.00 13.79 453 PRO A CA 1
ATOM 3515 C C . PRO A 1 457 ? 60.450 8.544 -2.883 1.00 12.85 453 PRO A C 1
ATOM 3516 O O . PRO A 1 457 ? 60.707 9.567 -2.256 1.00 13.89 453 PRO A O 1
ATOM 3520 N N . HIS A 1 458 ? 59.423 7.747 -2.607 1.00 12.34 454 HIS A N 1
ATOM 3521 C CA . HIS A 1 458 ? 58.451 7.944 -1.508 1.00 12.12 454 HIS A CA 1
ATOM 3522 C C . HIS A 1 458 ? 57.500 9.115 -1.758 1.00 12.84 454 HIS A C 1
ATOM 3523 O O . HIS A 1 458 ? 56.690 9.401 -0.867 1.00 13.32 454 HIS A O 1
ATOM 3530 N N . ALA A 1 459 ? 57.554 9.772 -2.919 1.00 12.34 455 ALA A N 1
ATOM 3531 C CA . ALA A 1 459 ? 56.664 10.899 -3.194 1.00 12.33 455 ALA A CA 1
ATOM 3532 C C . ALA A 1 459 ? 55.380 10.427 -3.867 1.00 12.73 455 ALA A C 1
ATOM 3533 O O . ALA A 1 459 ? 55.318 9.304 -4.380 1.00 13.45 455 ALA A O 1
ATOM 3535 N N . SER A 1 460 ? 54.406 11.330 -3.911 1.00 12.32 456 SER A N 1
ATOM 3536 C CA . SER A 1 460 ? 53.124 11.021 -4.487 1.00 12.55 456 SER A CA 1
ATOM 3537 C C . SER A 1 460 ? 52.495 12.295 -5.055 1.00 13.27 456 SER A C 1
ATOM 3538 O O . SER A 1 460 ? 53.014 13.402 -4.843 1.00 13.98 456 SER A O 1
ATOM 3541 N N . ALA A 1 461 ? 51.388 12.112 -5.765 1.00 13.51 457 ALA A N 1
ATOM 3542 C CA . ALA A 1 461 ? 50.611 13.211 -6.289 1.00 14.05 457 ALA A CA 1
ATOM 3543 C C . ALA A 1 461 ? 49.141 12.828 -6.226 1.00 13.57 457 ALA A C 1
ATOM 3544 O O . ALA A 1 461 ? 48.807 11.649 -6.361 1.00 13.85 457 ALA A O 1
ATOM 3546 N N . ILE A 1 462 ? 48.281 13.813 -5.988 1.00 13.78 458 ILE A N 1
ATOM 3547 C CA . ILE A 1 462 ? 46.849 13.565 -5.946 1.00 13.89 458 ILE A CA 1
ATOM 3548 C C . ILE A 1 462 ? 46.132 14.674 -6.701 1.00 14.06 458 ILE A C 1
ATOM 3549 O O . ILE A 1 462 ? 46.486 15.870 -6.619 1.00 14.24 458 ILE A O 1
ATOM 3554 N N . PHE A 1 463 ? 45.119 14.246 -7.459 1.00 14.48 459 PHE A N 1
ATOM 3555 C CA . PHE A 1 463 ? 44.449 15.105 -8.441 1.00 14.77 459 PHE A CA 1
ATOM 3556 C C . PHE A 1 463 ? 42.942 15.013 -8.265 1.00 15.21 459 PHE A C 1
ATOM 3557 O O . PHE A 1 463 ? 42.394 13.942 -7.953 1.00 15.59 459 PHE A O 1
ATOM 3565 N N . ARG A 1 464 ? 42.263 16.144 -8.485 1.00 15.04 460 ARG A N 1
ATOM 3566 C CA . ARG A 1 464 ? 40.817 16.116 -8.770 1.00 15.55 460 ARG A CA 1
ATOM 3567 C C . ARG A 1 464 ? 40.692 16.126 -10.277 1.00 15.94 460 ARG A C 1
ATOM 3568 O O . ARG A 1 464 ? 41.229 17.029 -10.929 1.00 16.66 460 ARG A O 1
ATOM 3576 N N . VAL A 1 465 ? 39.983 15.136 -10.829 1.00 16.54 461 VAL A N 1
ATOM 3577 C CA . VAL A 1 465 ? 39.716 15.038 -12.248 1.00 17.35 461 VAL A CA 1
ATOM 3578 C C . VAL A 1 465 ? 38.213 15.207 -12.488 1.00 17.05 461 VAL A C 1
ATOM 3579 O O . VAL A 1 465 ? 37.379 14.538 -11.876 1.00 17.16 461 VAL A O 1
ATOM 3583 N N . THR A 1 466 ? 37.887 16.187 -13.334 1.00 17.95 462 THR A N 1
ATOM 3584 C CA . THR A 1 466 ? 36.500 16.580 -13.545 1.00 19.42 462 THR A CA 1
ATOM 3585 C C . THR A 1 466 ? 36.141 16.453 -15.034 1.00 20.70 462 THR A C 1
ATOM 3586 O O . THR A 1 466 ? 36.464 17.341 -15.842 1.00 21.61 462 THR A O 1
ATOM 3590 N N . PRO A 1 467 ? 35.500 15.335 -15.410 1.00 21.36 463 PRO A N 1
ATOM 3591 C CA . PRO A 1 467 ? 34.998 15.163 -16.774 1.00 21.51 463 PRO A CA 1
ATOM 3592 C C . PRO A 1 467 ? 34.013 16.271 -17.133 1.00 21.96 463 PRO A C 1
ATOM 3593 O O . PRO A 1 467 ? 33.202 16.651 -16.297 1.00 23.92 463 PRO A O 1
ATOM 3597 N N . PRO A 1 468 ? 34.107 16.784 -18.368 1.00 25.15 464 PRO A N 1
ATOM 3598 C CA . PRO A 1 468 ? 33.008 17.618 -18.870 1.00 27.99 464 PRO A CA 1
ATOM 3599 C C . PRO A 1 468 ? 31.777 16.748 -19.110 1.00 29.91 464 PRO A C 1
ATOM 3600 O O . PRO A 1 468 ? 31.912 15.549 -19.370 1.00 31.66 464 PRO A O 1
ATOM 3604 N N . LYS A 1 469 ? 30.591 17.333 -18.993 1.00 32.22 465 LYS A N 1
ATOM 3605 C CA . LYS A 1 469 ? 29.342 16.599 -19.215 1.00 35.42 465 LYS A CA 1
ATOM 3606 C C . LYS A 1 469 ? 28.564 17.187 -20.390 1.00 40.47 465 LYS A C 1
ATOM 3607 O O . LYS A 1 469 ? 28.127 18.330 -20.327 1.00 42.50 465 LYS A O 1
ATOM 3613 N N . MET A 1 470 ? 28.427 16.414 -21.462 1.00 48.76 466 MET A N 1
ATOM 3614 C CA . MET A 1 470 ? 27.495 16.749 -22.541 1.00 54.98 466 MET A CA 1
ATOM 3615 C C . MET A 1 470 ? 26.086 16.443 -22.046 1.00 56.72 466 MET A C 1
ATOM 3616 O O . MET A 1 470 ? 25.825 15.339 -21.565 1.00 58.39 466 MET A O 1
ATOM 3621 N N . HIS A 1 471 ? 25.187 17.420 -22.157 1.00 56.67 467 HIS A N 1
ATOM 3622 C CA . HIS A 1 471 ? 23.786 17.283 -21.709 1.00 55.80 467 HIS A CA 1
ATOM 3623 C C . HIS A 1 471 ? 23.600 16.536 -20.374 1.00 51.60 467 HIS A C 1
ATOM 3624 O O . HIS A 1 471 ? 22.637 15.781 -20.188 1.00 50.63 467 HIS A O 1
ATOM 3631 N N . GLY A 1 472 ? 24.517 16.773 -19.438 1.00 44.42 468 GLY A N 1
ATOM 3632 C CA . GLY A 1 472 ? 24.444 16.179 -18.112 1.00 41.53 468 GLY A CA 1
ATOM 3633 C C . GLY A 1 472 ? 24.847 14.717 -18.016 1.00 37.35 468 GLY A C 1
ATOM 3634 O O . GLY A 1 472 ? 24.688 14.107 -16.954 1.00 40.63 468 GLY A O 1
ATOM 3635 N N . THR A 1 473 ? 25.376 14.154 -19.099 1.00 35.83 469 THR A N 1
ATOM 3636 C CA . THR A 1 473 ? 25.721 12.730 -19.125 1.00 35.65 469 THR A CA 1
ATOM 3637 C C . THR A 1 473 ? 26.901 12.432 -18.193 1.00 33.00 469 THR A C 1
ATOM 3638 O O . THR A 1 473 ? 28.006 12.917 -18.414 1.00 33.25 469 THR A O 1
ATOM 3642 N N . THR A 1 474 ? 26.646 11.602 -17.190 1.00 30.12 470 THR A N 1
ATOM 3643 C CA . THR A 1 474 ? 27.671 11.207 -16.216 1.00 28.22 470 THR A CA 1
ATOM 3644 C C . THR A 1 474 ? 27.859 9.691 -16.269 1.00 27.62 470 THR A C 1
ATOM 3645 O O . THR A 1 474 ? 26.906 8.947 -15.994 1.00 29.03 470 THR A O 1
ATOM 3649 N N . ARG A 1 475 ? 29.080 9.246 -16.584 1.00 24.42 471 ARG A N 1
ATOM 3650 C CA . ARG A 1 475 ? 29.415 7.819 -16.594 1.00 23.26 471 ARG A CA 1
ATOM 3651 C C . ARG A 1 475 ? 30.096 7.378 -15.277 1.00 22.77 471 ARG A C 1
ATOM 3652 O O . ARG A 1 475 ? 31.081 7.984 -14.857 1.00 22.48 471 ARG A O 1
ATOM 3660 N N . TYR A 1 476 ? 29.592 6.281 -14.723 1.00 21.60 472 TYR A N 1
ATOM 3661 C CA . TYR A 1 476 ? 30.133 5.601 -13.537 1.00 20.84 472 TYR A CA 1
ATOM 3662 C C . TYR A 1 476 ? 30.611 4.204 -13.909 1.00 20.95 472 TYR A C 1
ATOM 3663 O O . TYR A 1 476 ? 29.803 3.291 -14.054 1.00 20.74 472 TYR A O 1
ATOM 3672 N N . PRO A 1 477 ? 31.937 4.005 -14.049 1.00 19.51 473 PRO A N 1
ATOM 3673 C CA . PRO A 1 477 ? 32.489 2.689 -14.314 1.00 19.14 473 PRO A CA 1
ATOM 3674 C C . PRO A 1 477 ? 32.277 1.695 -13.170 1.00 20.58 473 PRO A C 1
ATOM 3675 O O . PRO A 1 477 ? 32.523 2.016 -12.011 1.00 19.62 473 PRO A O 1
ATOM 3679 N N . ALA A 1 478 ? 31.806 0.493 -13.481 1.00 20.94 474 ALA A N 1
ATOM 3680 C CA . ALA A 1 478 ? 31.484 -0.477 -12.434 1.00 20.15 474 ALA A CA 1
ATOM 3681 C C . ALA A 1 478 ? 32.737 -0.987 -11.731 1.00 20.03 474 ALA A C 1
ATOM 3682 O O . ALA A 1 478 ? 32.679 -1.333 -10.540 1.00 18.38 474 ALA A O 1
ATOM 3684 N N . ALA A 1 479 ? 33.858 -1.018 -12.445 1.00 19.01 475 ALA A N 1
ATOM 3685 C CA . ALA A 1 479 ? 35.116 -1.560 -11.901 1.00 19.39 475 ALA A CA 1
ATOM 3686 C C . ALA A 1 479 ? 35.695 -0.677 -10.794 1.00 19.21 475 ALA A C 1
ATOM 3687 O O . ALA A 1 479 ? 36.576 -1.141 -10.074 1.00 18.96 475 ALA A O 1
ATOM 3689 N N . PHE A 1 480 ? 35.212 0.555 -10.683 1.00 17.81 476 PHE A N 1
ATOM 3690 C CA . PHE A 1 480 ? 35.627 1.454 -9.594 1.00 17.73 476 PHE A CA 1
ATOM 3691 C C . PHE A 1 480 ? 34.555 1.706 -8.555 1.00 17.65 476 PHE A C 1
ATOM 3692 O O . PHE A 1 480 ? 34.758 2.499 -7.658 1.00 17.28 476 PHE A O 1
ATOM 3700 N N . ALA A 1 481 ? 33.391 1.039 -8.672 1.00 18.03 477 ALA A N 1
ATOM 3701 C CA . ALA A 1 481 ? 32.295 1.171 -7.738 1.00 17.06 477 ALA A CA 1
ATOM 3702 C C . ALA A 1 481 ? 32.428 0.175 -6.585 1.00 15.92 477 ALA A C 1
ATOM 3703 O O . ALA A 1 481 ? 33.479 -0.429 -6.428 1.00 16.45 477 ALA A O 1
ATOM 3705 N N . ALA A 1 482 ? 31.371 0.072 -5.774 1.00 16.12 478 ALA A N 1
ATOM 3706 C CA . ALA A 1 482 ? 31.323 -0.835 -4.645 1.00 16.61 478 ALA A CA 1
ATOM 3707 C C . ALA A 1 482 ? 30.725 -2.164 -5.059 1.00 16.96 478 ALA A C 1
ATOM 3708 O O . ALA A 1 482 ? 29.681 -2.180 -5.712 1.00 17.72 478 ALA A O 1
ATOM 3710 N N . TRP A 1 483 ? 31.346 -3.255 -4.641 1.00 16.36 479 TRP A N 1
ATOM 3711 C CA . TRP A 1 483 ? 30.934 -4.616 -4.956 1.00 16.68 479 TRP A CA 1
ATOM 3712 C C . TRP A 1 483 ? 30.509 -5.354 -3.700 1.00 17.74 479 TRP A C 1
ATOM 3713 O O . TRP A 1 483 ? 31.182 -5.271 -2.677 1.00 16.97 479 TRP A O 1
ATOM 3724 N N . GLY A 1 484 ? 29.407 -6.112 -3.781 1.00 18.73 480 GLY A N 1
ATOM 3725 C CA . GLY A 1 484 ? 28.987 -6.965 -2.687 1.00 18.52 480 GLY A CA 1
ATOM 3726 C C . GLY A 1 484 ? 28.435 -8.308 -3.136 1.00 18.68 480 GLY A C 1
ATOM 3727 O O . GLY A 1 484 ? 28.158 -8.507 -4.324 1.00 19.11 480 GLY A O 1
ATOM 3728 N N . GLY A 1 485 ? 28.357 -9.249 -2.189 1.00 18.25 481 GLY A N 1
ATOM 3729 C CA . GLY A 1 485 ? 27.679 -10.529 -2.420 1.00 19.49 481 GLY A CA 1
ATOM 3730 C C . GLY A 1 485 ? 28.299 -11.468 -3.421 1.00 20.49 481 GLY A C 1
ATOM 3731 O O . GLY A 1 485 ? 27.645 -12.438 -3.831 1.00 21.62 481 GLY A O 1
ATOM 3732 N N . GLY A 1 486 ? 29.553 -11.221 -3.807 1.00 19.95 482 GLY A N 1
ATOM 3733 C CA . GLY A 1 486 ? 30.246 -12.060 -4.766 1.00 19.45 482 GLY A CA 1
ATOM 3734 C C . GLY A 1 486 ? 30.516 -11.363 -6.087 1.00 19.50 482 GLY A C 1
ATOM 3735 O O . GLY A 1 486 ? 31.289 -11.877 -6.889 1.00 20.82 482 GLY A O 1
ATOM 3736 N N . ALA A 1 487 ? 29.904 -10.207 -6.331 1.00 17.66 483 ALA A N 1
ATOM 3737 C CA . ALA A 1 487 ? 30.306 -9.404 -7.494 1.00 18.27 483 ALA A CA 1
ATOM 3738 C C . ALA A 1 487 ? 31.779 -9.053 -7.392 1.00 18.67 483 ALA A C 1
ATOM 3739 O O . ALA A 1 487 ? 32.295 -8.824 -6.278 1.00 17.98 483 ALA A O 1
ATOM 3741 N N . GLY A 1 488 ? 32.457 -8.981 -8.537 1.00 17.59 484 GLY A N 1
ATOM 3742 C CA . GLY A 1 488 ? 33.883 -8.638 -8.520 1.00 17.91 484 GLY A CA 1
ATOM 3743 C C . GLY A 1 488 ? 34.428 -8.268 -9.863 1.00 18.10 484 GLY A C 1
ATOM 3744 O O . GLY A 1 488 ? 33.707 -8.230 -10.851 1.00 18.95 484 GLY A O 1
ATOM 3745 N N . PHE A 1 489 ? 35.719 -7.961 -9.891 1.00 17.61 485 PHE A N 1
ATOM 3746 C CA . PHE A 1 489 ? 36.374 -7.503 -11.097 1.00 16.96 485 PHE A CA 1
ATOM 3747 C C . PHE A 1 489 ? 36.723 -8.614 -12.067 1.00 17.40 485 PHE A C 1
ATOM 3748 O O . PHE A 1 489 ? 37.246 -9.645 -11.675 1.00 18.75 485 PHE A O 1
ATOM 3756 N N . ASN A 1 490 ? 36.519 -8.370 -13.360 1.00 18.07 486 ASN A N 1
ATOM 3757 C CA . ASN A 1 490 ? 37.189 -9.227 -14.319 1.00 18.90 486 ASN A CA 1
ATOM 3758 C C . ASN A 1 490 ? 37.504 -8.451 -15.598 1.00 18.86 486 ASN A C 1
ATOM 3759 O O . ASN A 1 490 ? 37.119 -7.304 -15.731 1.00 19.43 486 ASN A O 1
ATOM 3764 N N . TYR A 1 491 ? 38.206 -9.118 -16.506 1.00 20.90 487 TYR A N 1
ATOM 3765 C CA . TYR A 1 491 ? 38.650 -8.506 -17.760 1.00 23.21 487 TYR A CA 1
ATOM 3766 C C . TYR A 1 491 ? 38.783 -9.551 -18.846 1.00 24.22 487 TYR A C 1
ATOM 3767 O O . TYR A 1 491 ? 39.488 -9.332 -19.832 1.00 24.97 487 TYR A O 1
ATOM 3776 N N . ASN A 1 492 ? 38.079 -10.671 -18.677 1.00 24.23 488 ASN A N 1
ATOM 3777 C CA . ASN A 1 492 ? 38.357 -11.860 -19.472 1.00 25.34 488 ASN A CA 1
ATOM 3778 C C . ASN A 1 492 ? 37.477 -12.016 -20.707 1.00 27.01 488 ASN A C 1
ATOM 3779 O O . ASN A 1 492 ? 37.500 -13.082 -21.325 1.00 27.70 488 ASN A O 1
ATOM 3784 N N . HIS A 1 493 ? 36.734 -10.968 -21.055 1.00 26.13 489 HIS A N 1
ATOM 3785 C CA . HIS A 1 493 ? 36.021 -10.889 -22.333 1.00 27.52 489 HIS A CA 1
ATOM 3786 C C . HIS A 1 493 ? 36.309 -9.520 -22.947 1.00 28.65 489 HIS A C 1
ATOM 3787 O O . HIS A 1 493 ? 35.969 -8.500 -22.350 1.00 28.53 489 HIS A O 1
ATOM 3794 N N . PRO A 1 494 ? 36.919 -9.478 -24.151 1.00 28.14 490 PRO A N 1
ATOM 3795 C CA . PRO A 1 494 ? 37.242 -8.129 -24.669 1.00 27.25 490 PRO A CA 1
ATOM 3796 C C . PRO A 1 494 ? 36.040 -7.226 -25.023 1.00 26.24 490 PRO A C 1
ATOM 3797 O O . PRO A 1 494 ? 34.893 -7.692 -25.086 1.00 27.13 490 PRO A O 1
ATOM 3801 N N . GLY A 1 495 ? 36.302 -5.927 -25.216 1.00 25.86 491 GLY A N 1
ATOM 3802 C CA . GLY A 1 495 ? 35.279 -4.956 -25.647 1.00 26.71 491 GLY A CA 1
ATOM 3803 C C . GLY A 1 495 ? 34.766 -4.034 -24.560 1.00 26.31 491 GLY A C 1
ATOM 3804 O O . GLY A 1 495 ? 34.013 -3.090 -24.812 1.00 27.08 491 GLY A O 1
ATOM 3805 N N . TYR A 1 496 ? 35.153 -4.319 -23.320 1.00 24.35 492 TYR A N 1
ATOM 3806 C CA . TYR A 1 496 ? 34.844 -3.419 -22.213 1.00 24.65 492 TYR A CA 1
ATOM 3807 C C . TYR A 1 496 ? 35.573 -2.077 -22.393 1.00 22.89 492 TYR A C 1
ATOM 3808 O O . TYR A 1 496 ? 36.660 -2.034 -22.943 1.00 24.30 492 TYR A O 1
ATOM 3817 N N . ASP A 1 497 ? 34.924 -1.009 -21.951 1.00 22.65 493 ASP A N 1
ATOM 3818 C CA . ASP A 1 497 ? 35.539 0.305 -21.732 1.00 23.05 493 ASP A CA 1
ATOM 3819 C C . ASP A 1 497 ? 36.346 0.266 -20.431 1.00 24.21 493 ASP A C 1
ATOM 3820 O O . ASP A 1 497 ? 35.911 -0.322 -19.447 1.00 22.50 493 ASP A O 1
ATOM 3825 N N . GLY A 1 498 ? 37.524 0.870 -20.431 1.00 23.02 494 GLY A N 1
ATOM 3826 C CA . GLY A 1 498 ? 38.356 0.902 -19.229 1.00 23.60 494 GLY A CA 1
ATOM 3827 C C . GLY A 1 498 ? 39.203 -0.341 -19.000 1.00 23.16 494 GLY A C 1
ATOM 3828 O O . GLY A 1 498 ? 39.604 -1.000 -19.946 1.00 25.89 494 GLY A O 1
ATOM 3829 N N . ASN A 1 499 ? 39.484 -0.631 -17.731 1.00 23.53 495 ASN A N 1
ATOM 3830 C CA . ASN A 1 499 ? 40.416 -1.700 -17.338 1.00 22.38 495 ASN A CA 1
ATOM 3831 C C . ASN A 1 499 ? 39.713 -3.064 -17.188 1.00 20.06 495 ASN A C 1
ATOM 3832 O O . ASN A 1 499 ? 40.383 -4.075 -17.055 1.00 19.68 495 ASN A O 1
ATOM 3837 N N . GLY A 1 500 ? 38.377 -3.059 -17.205 1.00 21.31 496 GLY A N 1
ATOM 3838 C CA . GLY A 1 500 ? 37.600 -4.281 -17.013 1.00 20.34 496 GLY A CA 1
ATOM 3839 C C . GLY A 1 500 ? 36.138 -3.994 -16.742 1.00 19.09 496 GLY A C 1
ATOM 3840 O O . GLY A 1 500 ? 35.598 -2.951 -17.145 1.00 20.66 496 GLY A O 1
ATOM 3841 N N . PHE A 1 501 ? 35.500 -4.904 -16.009 1.00 18.69 497 PHE A N 1
ATOM 3842 C CA . PHE A 1 501 ? 34.085 -4.851 -15.753 1.00 19.36 497 PHE A CA 1
ATOM 3843 C C . PHE A 1 501 ? 33.779 -5.630 -14.486 1.00 18.28 497 PHE A C 1
ATOM 3844 O O . PHE A 1 501 ? 34.686 -6.189 -13.863 1.00 17.98 497 PHE A O 1
ATOM 3852 N N . VAL A 1 502 ? 32.505 -5.684 -14.110 1.00 19.90 498 VAL A N 1
ATOM 3853 C CA . VAL A 1 502 ? 32.104 -6.486 -12.972 1.00 19.31 498 VAL A CA 1
ATOM 3854 C C . VAL A 1 502 ? 31.414 -7.766 -13.419 1.00 20.31 498 VAL A C 1
ATOM 3855 O O . VAL A 1 502 ? 30.495 -7.701 -14.231 1.00 21.72 498 VAL A O 1
ATOM 3859 N N . ASP A 1 503 ? 31.884 -8.901 -12.919 1.00 18.63 499 ASP A N 1
ATOM 3860 C CA . ASP A 1 503 ? 31.213 -10.186 -13.131 1.00 20.26 499 ASP A CA 1
ATOM 3861 C C . ASP A 1 503 ? 30.732 -10.744 -11.800 1.00 21.12 499 ASP A C 1
ATOM 3862 O O . ASP A 1 503 ? 30.652 -10.005 -10.790 1.00 19.11 499 ASP A O 1
ATOM 3867 N N . GLY A 1 504 ? 30.334 -12.017 -11.810 1.00 21.05 500 GLY A N 1
ATOM 3868 C CA . GLY A 1 504 ? 29.747 -12.634 -10.650 1.00 20.89 500 GLY A CA 1
ATOM 3869 C C . GLY A 1 504 ? 28.313 -12.212 -10.407 1.00 21.04 500 GLY A C 1
ATOM 3870 O O . GLY A 1 504 ? 27.785 -12.433 -9.310 1.00 21.50 500 GLY A O 1
ATOM 3871 N N . LEU A 1 505 ? 27.670 -11.594 -11.397 1.00 20.48 501 LEU A N 1
ATOM 3872 C CA . LEU A 1 505 ? 26.302 -11.143 -11.261 1.00 21.60 501 LEU A CA 1
ATOM 3873 C C . LEU A 1 505 ? 25.411 -12.255 -11.826 1.00 24.06 501 LEU A C 1
ATOM 3874 O O . LEU A 1 505 ? 24.971 -12.197 -12.964 1.00 24.44 501 LEU A O 1
ATOM 3879 N N . GLN A 1 506 ? 25.212 -13.271 -10.998 1.00 24.10 502 GLN A N 1
ATOM 3880 C CA . GLN A 1 506 ? 24.387 -14.438 -11.328 1.00 27.39 502 GLN A CA 1
ATOM 3881 C C . GLN A 1 506 ? 23.796 -14.953 -10.007 1.00 27.45 502 GLN A C 1
ATOM 3882 O O . GLN A 1 506 ? 23.881 -14.273 -8.973 1.00 24.81 502 GLN A O 1
ATOM 3888 N N . ALA A 1 507 ? 23.147 -16.112 -10.013 1.00 27.67 503 ALA A N 1
ATOM 3889 C CA . ALA A 1 507 ? 22.613 -16.625 -8.755 1.00 28.11 503 ALA A CA 1
ATOM 3890 C C . ALA A 1 507 ? 23.722 -16.665 -7.698 1.00 27.64 503 ALA A C 1
ATOM 3891 O O . ALA A 1 507 ? 24.799 -17.200 -7.941 1.00 28.68 503 ALA A O 1
ATOM 3893 N N . GLY A 1 508 ? 23.446 -16.093 -6.526 1.00 27.16 504 GLY A N 1
ATOM 3894 C CA . GLY A 1 508 ? 24.418 -16.082 -5.424 1.00 30.11 504 GLY A CA 1
ATOM 3895 C C . GLY A 1 508 ? 24.925 -17.455 -5.004 1.00 34.54 504 GLY A C 1
ATOM 3896 O O . GLY A 1 508 ? 24.182 -18.435 -5.027 1.00 37.36 504 GLY A O 1
ATOM 3897 N N . SER A 1 509 ? 26.199 -17.527 -4.625 1.00 38.88 505 SER A N 1
ATOM 3898 C CA . SER A 1 509 ? 26.805 -18.783 -4.169 1.00 44.01 505 SER A CA 1
ATOM 3899 C C . SER A 1 509 ? 26.326 -19.218 -2.783 1.00 45.27 505 SER A C 1
ATOM 3900 O O . SER A 1 509 ? 26.422 -20.401 -2.448 1.00 46.81 505 SER A O 1
ATOM 3903 N N . GLY A 1 510 ? 25.827 -18.271 -1.983 1.00 46.33 506 GLY A N 1
ATOM 3904 C CA . GLY A 1 510 ? 25.345 -18.565 -0.633 1.00 45.08 506 GLY A CA 1
ATOM 3905 C C . GLY A 1 510 ? 24.076 -17.811 -0.268 1.00 43.97 506 GLY A C 1
ATOM 3906 O O . GLY A 1 510 ? 23.055 -17.939 -0.944 1.00 45.45 506 GLY A O 1
ATOM 3907 N N . SER A 1 511 ? 24.146 -17.021 0.802 1.00 42.09 507 SER A N 1
ATOM 3908 C CA . SER A 1 511 ? 22.978 -16.330 1.347 1.00 41.29 507 SER A CA 1
ATOM 3909 C C . SER A 1 511 ? 22.872 -14.858 0.932 1.00 37.97 507 SER A C 1
ATOM 3910 O O . SER A 1 511 ? 21.966 -14.151 1.381 1.00 38.62 507 SER A O 1
ATOM 3913 N N . ALA A 1 512 ? 23.799 -14.386 0.102 1.00 32.34 508 ALA A N 1
ATOM 3914 C CA . ALA A 1 512 ? 23.765 -13.003 -0.371 1.00 28.48 508 ALA A CA 1
ATOM 3915 C C . ALA A 1 512 ? 23.580 -12.949 -1.886 1.00 25.25 508 ALA A C 1
ATOM 3916 O O . ALA A 1 512 ? 23.961 -13.863 -2.610 1.00 27.44 508 ALA A O 1
ATOM 3918 N N . ASP A 1 513 ? 23.006 -11.855 -2.340 1.00 23.69 509 ASP A N 1
ATOM 3919 C CA . ASP A 1 513 ? 22.854 -11.591 -3.752 1.00 22.96 509 ASP A CA 1
ATOM 3920 C C . ASP A 1 513 ? 23.997 -10.699 -4.245 1.00 21.56 509 ASP A C 1
ATOM 3921 O O . ASP A 1 513 ? 24.253 -9.646 -3.666 1.00 21.79 509 ASP A O 1
ATOM 3926 N N . PRO A 1 514 ? 24.656 -11.089 -5.334 1.00 20.02 510 PRO A N 1
ATOM 3927 C CA . PRO A 1 514 ? 25.723 -10.200 -5.847 1.00 20.47 510 PRO A CA 1
ATOM 3928 C C . PRO A 1 514 ? 25.175 -8.863 -6.296 1.00 21.33 510 PRO A C 1
ATOM 3929 O O . PRO A 1 514 ? 24.073 -8.784 -6.854 1.00 21.27 510 PRO A O 1
ATOM 3933 N N . LEU A 1 515 ? 25.928 -7.794 -6.042 1.00 19.37 511 LEU A N 1
ATOM 3934 C CA . LEU A 1 515 ? 25.460 -6.461 -6.359 1.00 19.01 511 LEU A CA 1
ATOM 3935 C C . LEU A 1 515 ? 26.615 -5.485 -6.582 1.00 19.54 511 LEU A C 1
ATOM 3936 O O . LEU A 1 515 ? 27.763 -5.752 -6.196 1.00 19.86 511 LEU A O 1
ATOM 3941 N N . VAL A 1 516 ? 26.255 -4.361 -7.178 1.00 18.73 512 VAL A N 1
ATOM 3942 C CA . VAL A 1 516 ? 27.136 -3.202 -7.367 1.00 18.79 512 VAL A CA 1
ATOM 3943 C C . VAL A 1 516 ? 26.392 -1.974 -6.918 1.00 19.86 512 VAL A C 1
ATOM 3944 O O . VAL A 1 516 ? 25.201 -1.797 -7.217 1.00 19.86 512 VAL A O 1
ATOM 3948 N N . THR A 1 517 ? 27.073 -1.112 -6.168 1.00 18.09 513 THR A N 1
ATOM 3949 C CA . THR A 1 517 ? 26.485 0.121 -5.667 1.00 17.74 513 THR A CA 1
ATOM 3950 C C . THR A 1 517 ? 27.257 1.333 -6.155 1.00 18.08 513 THR A C 1
ATOM 3951 O O . THR A 1 517 ? 28.500 1.397 -6.039 1.00 18.42 513 THR A O 1
ATOM 3955 N N . PHE A 1 518 ? 26.505 2.297 -6.669 1.00 18.57 514 PHE A N 1
ATOM 3956 C CA . PHE A 1 518 ? 27.009 3.576 -7.170 1.00 18.50 514 PHE A CA 1
ATOM 3957 C C . PHE A 1 518 ? 26.419 4.689 -6.332 1.00 19.82 514 PHE A C 1
ATOM 3958 O O . PHE A 1 518 ? 25.227 4.670 -5.996 1.00 20.81 514 PHE A O 1
ATOM 3966 N N . ALA A 1 519 ? 27.227 5.698 -6.016 1.00 19.27 515 ALA A N 1
ATOM 3967 C CA . ALA A 1 519 ? 26.723 6.910 -5.427 1.00 19.60 515 ALA A CA 1
ATOM 3968 C C . ALA A 1 519 ? 26.572 7.947 -6.509 1.00 19.89 515 ALA A C 1
ATOM 3969 O O . ALA A 1 519 ? 27.491 8.194 -7.261 1.00 19.60 515 ALA A O 1
ATOM 3971 N N . VAL A 1 520 ? 25.404 8.577 -6.565 1.00 22.12 516 VAL A N 1
ATOM 3972 C CA . VAL A 1 520 ? 25.128 9.557 -7.606 1.00 23.55 516 VAL A CA 1
ATOM 3973 C C . VAL A 1 520 ? 24.517 10.798 -6.958 1.00 25.55 516 VAL A C 1
ATOM 3974 O O . VAL A 1 520 ? 23.706 10.694 -6.046 1.00 27.88 516 VAL A O 1
ATOM 3978 N N . GLN A 1 521 ? 24.930 11.964 -7.442 1.00 26.86 517 GLN A N 1
ATOM 3979 C CA . GLN A 1 521 ? 24.433 13.245 -6.940 1.00 29.12 517 GLN A CA 1
ATOM 3980 C C . GLN A 1 521 ? 23.660 13.926 -8.081 1.00 30.86 517 GLN A C 1
ATOM 3981 O O . GLN A 1 521 ? 24.171 14.017 -9.196 1.00 30.73 517 GLN A O 1
ATOM 3987 N N . VAL A 1 522 ? 22.418 14.330 -7.800 1.00 35.00 518 VAL A N 1
ATOM 3988 C CA . VAL A 1 522 ? 21.579 15.083 -8.766 1.00 37.17 518 VAL A CA 1
ATOM 3989 C C . VAL A 1 522 ? 20.959 16.319 -8.097 1.00 35.96 518 VAL A C 1
ATOM 3990 O O . VAL A 1 522 ? 20.860 16.382 -6.880 1.00 36.67 518 VAL A O 1
ATOM 3994 N N . PRO A 1 523 ? 20.518 17.306 -8.901 1.00 42.00 519 PRO A N 1
ATOM 3995 C CA . PRO A 1 523 ? 20.018 18.595 -8.362 1.00 41.57 519 PRO A CA 1
ATOM 3996 C C . PRO A 1 523 ? 18.594 18.705 -7.761 1.00 40.43 519 PRO A C 1
ATOM 3997 O O . PRO A 1 523 ? 18.381 19.619 -6.974 1.00 40.03 519 PRO A O 1
ATOM 4001 N N . HIS A 1 524 ? 17.653 17.805 -8.082 1.00 39.18 520 HIS A N 1
ATOM 4002 C CA . HIS A 1 524 ? 16.256 17.910 -7.580 1.00 38.12 520 HIS A CA 1
ATOM 4003 C C . HIS A 1 524 ? 15.550 16.547 -7.453 1.00 35.10 520 HIS A C 1
ATOM 4004 O O . HIS A 1 524 ? 15.980 15.570 -8.044 1.00 36.94 520 HIS A O 1
ATOM 4011 N N . ARG A 1 525 ? 14.492 16.472 -6.645 1.00 32.37 521 ARG A N 1
ATOM 4012 C CA . ARG A 1 525 ? 13.685 15.248 -6.555 1.00 31.97 521 ARG A CA 1
ATOM 4013 C C . ARG A 1 525 ? 12.952 14.995 -7.865 1.00 32.27 521 ARG A C 1
ATOM 4014 O O . ARG A 1 525 ? 12.347 15.922 -8.418 1.00 34.88 521 ARG A O 1
ATOM 4022 N N . GLY A 1 526 ? 13.008 13.760 -8.369 1.00 33.21 522 GLY A N 1
ATOM 4023 C CA . GLY A 1 526 ? 12.315 13.419 -9.629 1.00 35.43 522 GLY A CA 1
ATOM 4024 C C . GLY A 1 526 ? 12.853 12.246 -10.432 1.00 38.51 522 GLY A C 1
ATOM 4025 O O . GLY A 1 526 ? 13.561 11.388 -9.900 1.00 36.07 522 GLY A O 1
ATOM 4026 N N . SER A 1 527 ? 12.492 12.224 -11.723 1.00 39.57 523 SER A N 1
ATOM 4027 C CA . SER A 1 527 ? 12.821 11.142 -12.668 1.00 41.10 523 SER A CA 1
ATOM 4028 C C . SER A 1 527 ? 14.007 11.502 -13.550 1.00 39.12 523 SER A C 1
ATOM 4029 O O . SER A 1 527 ? 14.089 12.630 -14.032 1.00 40.76 523 SER A O 1
ATOM 4032 N N . TYR A 1 528 ? 14.930 10.548 -13.752 1.00 38.63 524 TYR A N 1
ATOM 4033 C CA . TYR A 1 528 ? 16.124 10.760 -14.593 1.00 34.84 524 TYR A CA 1
ATOM 4034 C C . TYR A 1 528 ? 16.379 9.558 -15.528 1.00 34.32 524 TYR A C 1
ATOM 4035 O O . TYR A 1 528 ? 16.039 8.420 -15.188 1.00 37.58 524 TYR A O 1
ATOM 4044 N N . ALA A 1 529 ? 17.001 9.818 -16.679 1.00 34.31 525 ALA A N 1
ATOM 4045 C CA . ALA A 1 529 ? 17.350 8.792 -17.690 1.00 33.93 525 ALA A CA 1
ATOM 4046 C C . ALA A 1 529 ? 18.665 8.011 -17.426 1.00 36.20 525 ALA A C 1
ATOM 4047 O O . ALA A 1 529 ? 19.757 8.597 -17.402 1.00 36.61 525 ALA A O 1
ATOM 4049 N N . ILE A 1 530 ? 18.565 6.688 -17.309 1.00 34.89 526 ILE A N 1
ATOM 4050 C CA . ILE A 1 530 ? 19.734 5.842 -17.002 1.00 33.73 526 ILE A CA 1
ATOM 4051 C C . ILE A 1 530 ? 20.060 4.842 -18.113 1.00 33.25 526 ILE A C 1
ATOM 4052 O O . ILE A 1 530 ? 19.156 4.341 -18.784 1.00 35.01 526 ILE A O 1
ATOM 4057 N N . ARG A 1 531 ? 21.351 4.549 -18.296 1.00 31.99 527 ARG A N 1
ATOM 4058 C CA . ARG A 1 531 ? 21.821 3.536 -19.238 1.00 30.58 527 ARG A CA 1
ATOM 4059 C C . ARG A 1 531 ? 22.764 2.547 -18.550 1.00 31.09 527 ARG A C 1
ATOM 4060 O O . ARG A 1 531 ? 23.491 2.933 -17.634 1.00 28.62 527 ARG A O 1
ATOM 4068 N N . TYR A 1 532 ? 22.758 1.297 -19.006 1.00 28.05 528 TYR A N 1
ATOM 4069 C CA . TYR A 1 532 ? 23.579 0.219 -18.444 1.00 26.48 528 TYR A CA 1
ATOM 4070 C C . TYR A 1 532 ? 24.345 -0.479 -19.570 1.00 27.38 528 TYR A C 1
ATOM 4071 O O . TYR A 1 532 ? 23.726 -1.111 -20.440 1.00 27.99 528 TYR A O 1
ATOM 4080 N N . ARG A 1 533 ? 25.674 -0.370 -19.602 1.00 26.85 529 ARG A N 1
ATOM 4081 C CA . ARG A 1 533 ? 26.450 -1.117 -20.582 1.00 25.82 529 ARG A CA 1
ATOM 4082 C C . ARG A 1 533 ? 26.785 -2.471 -19.991 1.00 28.29 529 ARG A C 1
ATOM 4083 O O . ARG A 1 533 ? 27.378 -2.552 -18.900 1.00 24.90 529 ARG A O 1
ATOM 4091 N N . TYR A 1 534 ? 26.428 -3.526 -20.714 1.00 25.91 530 TYR A N 1
ATOM 4092 C CA . TYR A 1 534 ? 26.408 -4.874 -20.169 1.00 26.90 530 TYR A CA 1
ATOM 4093 C C . TYR A 1 534 ? 26.773 -5.920 -21.228 1.00 25.56 530 TYR A C 1
ATOM 4094 O O . TYR A 1 534 ? 26.726 -5.638 -22.431 1.00 27.66 530 TYR A O 1
ATOM 4103 N N . ALA A 1 535 ? 27.143 -7.112 -20.777 1.00 25.37 531 ALA A N 1
ATOM 4104 C CA . ALA A 1 535 ? 27.226 -8.312 -21.626 1.00 25.52 531 ALA A CA 1
ATOM 4105 C C . ALA A 1 535 ? 26.275 -9.379 -21.043 1.00 26.93 531 ALA A C 1
ATOM 4106 O O . ALA A 1 535 ? 26.060 -9.440 -19.826 1.00 25.45 531 ALA A O 1
ATOM 4108 N N . ASN A 1 536 ? 25.695 -10.197 -21.924 1.00 27.06 532 ASN A N 1
ATOM 4109 C CA . ASN A 1 536 ? 24.822 -11.316 -21.532 1.00 26.52 532 ASN A CA 1
ATOM 4110 C C . ASN A 1 536 ? 24.713 -12.305 -22.681 1.00 26.90 532 ASN A C 1
ATOM 4111 O O . ASN A 1 536 ? 23.972 -12.054 -23.631 1.00 30.53 532 ASN A O 1
ATOM 4116 N N . ALA A 1 537 ? 25.470 -13.382 -22.597 1.00 27.03 533 ALA A N 1
ATOM 4117 C CA . ALA A 1 537 ? 25.416 -14.458 -23.587 1.00 29.70 533 ALA A CA 1
ATOM 4118 C C . ALA A 1 537 ? 24.907 -15.724 -22.930 1.00 28.28 533 ALA A C 1
ATOM 4119 O O . ALA A 1 537 ? 25.428 -16.794 -23.175 1.00 32.13 533 ALA A O 1
ATOM 4121 N N . THR A 1 538 ? 23.902 -15.583 -22.073 1.00 29.46 534 THR A N 1
ATOM 4122 C CA . THR A 1 538 ? 23.274 -16.744 -21.438 1.00 31.33 534 THR A CA 1
ATOM 4123 C C . THR A 1 538 ? 22.347 -17.503 -22.396 1.00 34.28 534 THR A C 1
ATOM 4124 O O . THR A 1 538 ? 21.933 -18.619 -22.087 1.00 35.81 534 THR A O 1
ATOM 4128 N N . GLY A 1 539 ? 22.000 -16.878 -23.517 1.00 35.24 535 GLY A N 1
ATOM 4129 C CA . GLY A 1 539 ? 21.070 -17.475 -24.491 1.00 35.89 535 GLY A CA 1
ATOM 4130 C C . GLY A 1 539 ? 19.636 -17.012 -24.318 1.00 37.55 535 GLY A C 1
ATOM 4131 O O . GLY A 1 539 ? 18.736 -17.508 -24.998 1.00 39.00 535 GLY A O 1
ATOM 4132 N N . ASP A 1 540 ? 19.404 -16.069 -23.409 1.00 35.44 536 ASP A N 1
ATOM 4133 C CA . ASP A 1 540 ? 18.067 -15.582 -23.106 1.00 36.13 536 ASP A CA 1
ATOM 4134 C C . ASP A 1 540 ? 18.172 -14.230 -22.396 1.00 35.58 536 ASP A C 1
ATOM 4135 O O . ASP A 1 540 ? 19.263 -13.844 -21.942 1.00 35.49 536 ASP A O 1
ATOM 4140 N N . THR A 1 541 ? 17.067 -13.495 -22.340 1.00 35.52 537 THR A N 1
ATOM 4141 C CA . THR A 1 541 ? 16.997 -12.258 -21.574 1.00 36.27 537 THR A CA 1
ATOM 4142 C C . THR A 1 541 ? 17.422 -12.554 -20.129 1.00 34.25 537 THR A C 1
ATOM 4143 O O . THR A 1 541 ? 17.046 -13.581 -19.543 1.00 33.00 537 THR A O 1
ATOM 4147 N N . SER A 1 542 ? 18.255 -11.678 -19.579 1.00 31.67 538 SER A N 1
ATOM 4148 C CA . SER A 1 542 ? 18.589 -11.732 -18.159 1.00 29.69 538 SER A CA 1
ATOM 4149 C C . SER A 1 542 ? 17.932 -10.551 -17.453 1.00 27.08 538 SER A C 1
ATOM 4150 O O . SER A 1 542 ? 17.561 -9.567 -18.084 1.00 27.97 538 SER A O 1
ATOM 4153 N N . THR A 1 543 ? 17.775 -10.633 -16.136 1.00 25.50 539 THR A N 1
ATOM 4154 C CA . THR A 1 543 ? 17.246 -9.496 -15.399 1.00 25.54 539 THR A CA 1
ATOM 4155 C C . THR A 1 543 ? 18.145 -9.196 -14.200 1.00 24.22 539 THR A C 1
ATOM 4156 O O . THR A 1 543 ? 18.819 -10.080 -13.699 1.00 23.01 539 THR A O 1
ATOM 4160 N N . MET A 1 544 ? 18.129 -7.942 -13.785 1.00 25.92 540 MET A N 1
ATOM 4161 C CA . MET A 1 544 ? 18.744 -7.517 -12.517 1.00 25.76 540 MET A CA 1
ATOM 4162 C C . MET A 1 544 ? 17.769 -6.660 -11.756 1.00 27.39 540 MET A C 1
ATOM 4163 O O . MET A 1 544 ? 16.940 -5.968 -12.356 1.00 28.43 540 MET A O 1
ATOM 4168 N N . THR A 1 545 ? 17.875 -6.692 -10.431 1.00 25.28 541 THR A N 1
ATOM 4169 C CA . THR A 1 545 ? 17.071 -5.840 -9.580 1.00 26.14 541 THR A CA 1
ATOM 4170 C C . THR A 1 545 ? 17.800 -4.519 -9.340 1.00 27.28 541 THR A C 1
ATOM 4171 O O . THR A 1 545 ? 18.984 -4.529 -8.972 1.00 27.64 541 THR A O 1
ATOM 4175 N N . VAL A 1 546 ? 17.110 -3.401 -9.567 1.00 27.66 542 VAL A N 1
ATOM 4176 C CA . VAL A 1 546 ? 17.691 -2.057 -9.455 1.00 28.13 542 VAL A CA 1
ATOM 4177 C C . VAL A 1 546 ? 16.896 -1.236 -8.456 1.00 31.60 542 VAL A C 1
ATOM 4178 O O . VAL A 1 546 ? 15.662 -1.171 -8.532 1.00 31.60 542 VAL A O 1
ATOM 4182 N N . THR A 1 547 ? 17.603 -0.631 -7.500 1.00 28.15 543 THR A N 1
ATOM 4183 C CA . THR A 1 547 ? 17.002 0.305 -6.577 1.00 28.48 543 THR A CA 1
ATOM 4184 C C . THR A 1 547 ? 17.748 1.636 -6.562 1.00 28.70 543 THR A C 1
ATOM 4185 O O . THR A 1 547 ? 18.921 1.728 -6.974 1.00 28.30 543 THR A O 1
ATOM 4189 N N . ALA A 1 548 ? 17.035 2.663 -6.114 1.00 28.70 544 ALA A N 1
ATOM 4190 C CA . ALA A 1 548 ? 17.636 3.905 -5.634 1.00 26.61 544 ALA A CA 1
ATOM 4191 C C . ALA A 1 548 ? 17.163 4.170 -4.212 1.00 26.46 544 ALA A C 1
ATOM 4192 O O . ALA A 1 548 ? 15.990 3.936 -3.877 1.00 25.58 544 ALA A O 1
ATOM 4194 N N . GLU A 1 549 ? 18.088 4.639 -3.354 1.00 22.77 545 GLU A N 1
ATOM 4195 C CA . GLU A 1 549 ? 17.838 4.862 -1.948 1.00 22.33 545 GLU A CA 1
ATOM 4196 C C . GLU A 1 549 ? 18.572 6.113 -1.469 1.00 20.50 545 GLU A C 1
ATOM 4197 O O . GLU A 1 549 ? 19.611 6.508 -2.062 1.00 21.81 545 GLU A O 1
ATOM 4203 N N . LYS A 1 550 ? 18.063 6.696 -0.394 1.00 20.62 546 LYS A N 1
ATOM 4204 C CA A LYS A 1 550 ? 18.786 7.753 0.297 0.50 19.64 546 LYS A CA 1
ATOM 4205 C CA B LYS A 1 550 ? 18.766 7.753 0.313 0.50 19.56 546 LYS A CA 1
ATOM 4206 C C . LYS A 1 550 ? 19.900 7.089 1.091 1.00 19.35 546 LYS A C 1
ATOM 4207 O O . LYS A 1 550 ? 19.941 5.858 1.206 1.00 18.27 546 LYS A O 1
ATOM 4218 N N . ALA A 1 551 ? 20.795 7.899 1.641 1.00 19.40 547 ALA A N 1
ATOM 4219 C CA . ALA A 1 551 ? 21.902 7.364 2.461 1.00 19.65 547 ALA A CA 1
ATOM 4220 C C . ALA A 1 551 ? 21.399 6.554 3.651 1.00 19.36 547 ALA A C 1
ATOM 4221 O O . ALA A 1 551 ? 22.035 5.567 4.038 1.00 18.03 547 ALA A O 1
ATOM 4223 N N . ASP A 1 552 ? 20.227 6.909 4.192 1.00 19.60 548 ASP A N 1
ATOM 4224 C CA . ASP A 1 552 ? 19.634 6.165 5.322 1.00 20.32 548 ASP A CA 1
ATOM 4225 C C . ASP A 1 552 ? 18.876 4.883 4.928 1.00 20.30 548 ASP A C 1
ATOM 4226 O O . ASP A 1 552 ? 18.228 4.260 5.780 1.00 21.70 548 ASP A O 1
ATOM 4231 N N . ARG A 1 553 ? 18.980 4.507 3.657 1.00 19.41 549 ARG A N 1
ATOM 4232 C CA . ARG A 1 553 ? 18.380 3.295 3.055 1.00 19.48 549 ARG A CA 1
ATOM 4233 C C . ARG A 1 553 ? 16.924 3.483 2.609 1.00 20.64 549 ARG A C 1
ATOM 4234 O O . ARG A 1 553 ? 16.397 2.582 1.969 1.00 22.79 549 ARG A O 1
ATOM 4242 N N . SER A 1 554 ? 16.337 4.635 2.884 1.00 20.57 550 SER A N 1
ATOM 4243 C CA . SER A 1 554 ? 14.937 4.896 2.464 1.00 22.18 550 SER A CA 1
ATOM 4244 C C . SER A 1 554 ? 14.826 4.722 0.956 1.00 22.80 550 SER A C 1
ATOM 4245 O O . SER A 1 554 ? 15.610 5.263 0.182 1.00 21.26 550 SER A O 1
ATOM 4248 N N . THR A 1 555 ? 13.809 3.985 0.501 1.00 25.27 551 THR A N 1
ATOM 4249 C CA . THR A 1 555 ? 13.639 3.712 -0.913 1.00 26.34 551 THR A CA 1
ATOM 4250 C C . THR A 1 555 ? 13.175 4.949 -1.746 1.00 28.22 551 THR A C 1
ATOM 4251 O O . THR A 1 555 ? 12.192 5.595 -1.379 1.00 33.49 551 THR A O 1
ATOM 4255 N N . VAL A 1 556 ? 13.910 5.275 -2.812 1.00 28.07 552 VAL A N 1
ATOM 4256 C CA . VAL A 1 556 ? 13.601 6.359 -3.787 1.00 29.49 552 VAL A CA 1
ATOM 4257 C C . VAL A 1 556 ? 12.958 5.744 -5.038 1.00 29.99 552 VAL A C 1
ATOM 4258 O O . VAL A 1 556 ? 12.048 6.338 -5.650 1.00 26.73 552 VAL A O 1
ATOM 4262 N N . ASP A 1 557 ? 13.484 4.599 -5.458 1.00 31.05 553 ASP A N 1
ATOM 4263 C CA . ASP A 1 557 ? 12.931 3.851 -6.580 1.00 31.35 553 ASP A CA 1
ATOM 4264 C C . ASP A 1 557 ? 13.117 2.359 -6.402 1.00 34.81 553 ASP A C 1
ATOM 4265 O O . ASP A 1 557 ? 13.970 1.903 -5.621 1.00 31.12 553 ASP A O 1
ATOM 4270 N N . GLY A 1 558 ? 12.289 1.600 -7.121 1.00 33.03 554 GLY A N 1
ATOM 4271 C CA . GLY A 1 558 ? 12.413 0.166 -7.175 1.00 32.29 554 GLY A CA 1
ATOM 4272 C C . GLY A 1 558 ? 11.963 -0.437 -5.871 1.00 29.50 554 GLY A C 1
ATOM 4273 O O . GLY A 1 558 ? 11.279 0.223 -5.100 1.00 32.62 554 GLY A O 1
ATOM 4274 N N . PRO A 1 559 ? 12.351 -1.694 -5.599 1.00 31.36 555 PRO A N 1
ATOM 4275 C CA . PRO A 1 559 ? 13.137 -2.539 -6.484 1.00 31.61 555 PRO A CA 1
ATOM 4276 C C . PRO A 1 559 ? 12.318 -2.929 -7.703 1.00 34.11 555 PRO A C 1
ATOM 4277 O O . PRO A 1 559 ? 11.125 -3.229 -7.570 1.00 35.02 555 PRO A O 1
ATOM 4281 N N . VAL A 1 560 ? 12.947 -2.888 -8.865 1.00 33.83 556 VAL A N 1
ATOM 4282 C CA . VAL A 1 560 ? 12.339 -3.371 -10.096 1.00 35.52 556 VAL A CA 1
ATOM 4283 C C . VAL A 1 560 ? 13.318 -4.252 -10.854 1.00 35.56 556 VAL A C 1
ATOM 4284 O O . VAL A 1 560 ? 14.536 -4.054 -10.794 1.00 31.65 556 VAL A O 1
ATOM 4288 N N . HIS A 1 561 ? 12.778 -5.231 -11.567 1.00 34.40 557 HIS A N 1
ATOM 4289 C CA . HIS A 1 561 ? 13.566 -6.032 -12.481 1.00 32.47 557 HIS A CA 1
ATOM 4290 C C . HIS A 1 561 ? 13.746 -5.221 -13.743 1.00 34.35 557 HIS A C 1
ATOM 4291 O O . HIS A 1 561 ? 12.761 -4.814 -14.371 1.00 36.36 557 HIS A O 1
ATOM 4298 N N . VAL A 1 562 ? 15.000 -4.966 -14.102 1.00 32.03 558 VAL A N 1
ATOM 4299 C CA . VAL A 1 562 ? 15.358 -4.345 -15.362 1.00 30.60 558 VAL A CA 1
ATOM 4300 C C . VAL A 1 562 ? 15.841 -5.463 -16.278 1.00 30.48 558 VAL A C 1
ATOM 4301 O O . VAL A 1 562 ? 16.555 -6.365 -15.835 1.00 30.93 558 VAL A O 1
ATOM 4305 N N . SER A 1 563 ? 15.414 -5.451 -17.540 1.00 30.82 559 SER A N 1
ATOM 4306 C CA . SER A 1 563 ? 15.701 -6.559 -18.438 1.00 30.19 559 SER A CA 1
ATOM 4307 C C . SER A 1 563 ? 16.877 -6.261 -19.340 1.00 29.34 559 SER A C 1
ATOM 4308 O O . SER A 1 563 ? 17.067 -5.118 -19.757 1.00 32.54 559 SER A O 1
ATOM 4311 N N . PHE A 1 564 ? 17.644 -7.304 -19.642 1.00 28.55 560 PHE A N 1
ATOM 4312 C CA . PHE A 1 564 ? 18.895 -7.224 -20.383 1.00 29.50 560 PHE A CA 1
ATOM 4313 C C . PHE A 1 564 ? 18.919 -8.292 -21.494 1.00 29.03 560 PHE A C 1
ATOM 4314 O O . PHE A 1 564 ? 19.131 -9.468 -21.219 1.00 29.45 560 PHE A O 1
ATOM 4322 N N . PRO A 1 565 ? 18.708 -7.881 -22.764 1.00 32.30 561 PRO A N 1
ATOM 4323 C CA . PRO A 1 565 ? 18.626 -8.854 -23.874 1.00 32.32 561 PRO A CA 1
ATOM 4324 C C . PRO A 1 565 ? 19.870 -9.714 -24.074 1.00 33.37 561 PRO A C 1
ATOM 4325 O O . PRO A 1 565 ? 20.997 -9.228 -23.889 1.00 32.93 561 PRO A O 1
ATOM 4329 N N . GLY A 1 566 ? 19.668 -10.979 -24.441 1.00 31.90 562 GLY A N 1
ATOM 4330 C CA . GLY A 1 566 ? 20.755 -11.890 -24.768 1.00 32.02 562 GLY A CA 1
ATOM 4331 C C . GLY A 1 566 ? 21.464 -11.426 -26.031 1.00 34.02 562 GLY A C 1
ATOM 4332 O O . GLY A 1 566 ? 20.825 -10.910 -26.957 1.00 35.74 562 GLY A O 1
ATOM 4333 N N . LEU A 1 567 ? 22.780 -11.601 -26.050 1.00 33.24 563 LEU A N 1
ATOM 4334 C CA . LEU A 1 567 ? 23.637 -11.214 -27.160 1.00 32.63 563 LEU A CA 1
ATOM 4335 C C . LEU A 1 567 ? 24.470 -12.422 -27.557 1.00 32.09 563 LEU A C 1
ATOM 4336 O O . LEU A 1 567 ? 24.553 -13.400 -26.819 1.00 31.53 563 LEU A O 1
ATOM 4341 N N . ALA A 1 568 ? 25.114 -12.354 -28.720 1.00 32.16 564 ALA A N 1
ATOM 4342 C CA . ALA A 1 568 ? 25.692 -13.541 -29.340 1.00 34.01 564 ALA A CA 1
ATOM 4343 C C . ALA A 1 568 ? 26.813 -14.177 -28.545 1.00 33.71 564 ALA A C 1
ATOM 4344 O O . ALA A 1 568 ? 26.900 -15.400 -28.445 1.00 34.01 564 ALA A O 1
ATOM 4346 N N . THR A 1 569 ? 27.699 -13.348 -28.001 1.00 31.45 565 THR A N 1
ATOM 4347 C CA . THR A 1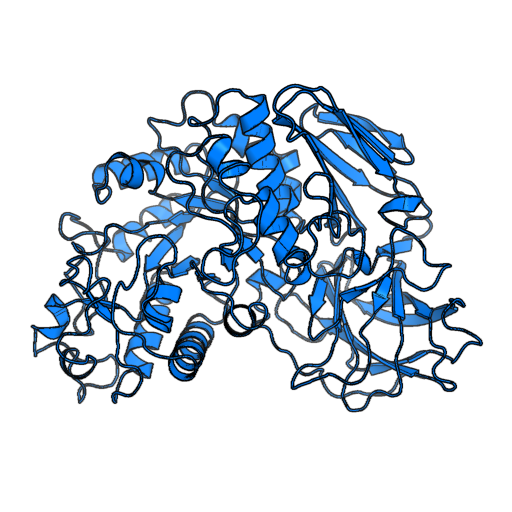 569 ? 28.861 -13.870 -27.309 1.00 30.61 565 THR A CA 1
ATOM 4348 C C . THR A 1 569 ? 29.098 -13.003 -26.082 1.00 27.45 565 THR A C 1
ATOM 4349 O O . THR A 1 569 ? 28.565 -11.914 -25.984 1.00 27.40 565 THR A O 1
ATOM 4353 N N . TRP A 1 570 ? 29.885 -13.524 -25.160 1.00 29.47 566 TRP A N 1
ATOM 4354 C CA . TRP A 1 570 ? 30.283 -12.770 -23.971 1.00 29.60 566 TRP A CA 1
ATOM 4355 C C . TRP A 1 570 ? 31.181 -11.568 -24.304 1.00 31.26 566 TRP A C 1
ATOM 4356 O O . TRP A 1 570 ? 31.301 -10.675 -23.468 1.00 30.22 566 TRP A O 1
ATOM 4367 N N . ASP A 1 571 ? 31.771 -11.542 -25.510 1.00 31.86 567 ASP A N 1
ATOM 4368 C CA . ASP A 1 571 ? 32.529 -10.378 -26.045 1.00 35.00 567 ASP A CA 1
ATOM 4369 C C . ASP A 1 571 ? 31.660 -9.280 -26.671 1.00 31.62 567 ASP A C 1
ATOM 4370 O O . ASP A 1 571 ? 32.185 -8.269 -27.138 1.00 33.22 567 ASP A O 1
ATOM 4375 N N . THR A 1 572 ? 30.351 -9.493 -26.734 1.00 30.42 568 THR A N 1
ATOM 4376 C CA . THR A 1 572 ? 29.429 -8.503 -27.248 1.00 29.33 568 THR A CA 1
ATOM 4377 C C . THR A 1 572 ? 28.853 -7.676 -26.104 1.00 29.50 568 THR A C 1
ATOM 4378 O O . THR A 1 572 ? 28.403 -8.238 -25.110 1.00 29.01 568 THR A O 1
ATOM 4382 N N . TRP A 1 573 ? 28.819 -6.356 -26.280 1.00 29.74 569 TRP A N 1
ATOM 4383 C CA . TRP A 1 573 ? 28.307 -5.434 -25.277 1.00 29.30 569 TRP A CA 1
ATOM 4384 C C . TRP A 1 573 ? 27.117 -4.655 -25.821 1.00 29.22 569 TRP A C 1
ATOM 4385 O O . TRP A 1 573 ? 27.118 -4.210 -26.986 1.00 34.32 569 TRP A O 1
ATOM 4396 N N . GLY A 1 574 ? 26.094 -4.500 -24.993 1.00 29.64 570 GLY A N 1
ATOM 4397 C CA . GLY A 1 574 ? 24.957 -3.653 -25.319 1.00 29.12 570 GLY A CA 1
ATOM 4398 C C . GLY A 1 574 ? 24.689 -2.606 -24.262 1.00 31.31 570 GLY A C 1
ATOM 4399 O O . GLY A 1 574 ? 25.331 -2.595 -23.207 1.00 30.26 570 GLY A O 1
ATOM 4400 N N . VAL A 1 575 ? 23.759 -1.715 -24.554 1.00 29.28 571 VAL A N 1
ATOM 4401 C CA . VAL A 1 575 ? 23.318 -0.691 -23.635 1.00 32.00 571 VAL A CA 1
ATOM 4402 C C . VAL A 1 575 ? 21.812 -0.820 -23.425 1.00 33.52 571 VAL A C 1
ATOM 4403 O O . VAL A 1 575 ? 21.022 -0.646 -24.367 1.00 36.34 571 VAL A O 1
ATOM 4407 N N . ALA A 1 576 ? 21.412 -1.160 -22.206 1.00 34.54 572 ALA A N 1
ATOM 4408 C CA . ALA A 1 576 ? 20.006 -1.141 -21.833 1.00 33.86 572 ALA A CA 1
ATOM 4409 C C . ALA A 1 576 ? 19.646 0.253 -21.378 1.00 37.01 572 ALA A C 1
ATOM 4410 O O . ALA A 1 576 ? 20.474 0.963 -20.786 1.00 35.57 572 ALA A O 1
ATOM 4412 N N . ASP A 1 577 ? 18.415 0.655 -21.672 1.00 35.85 573 ASP A N 1
ATOM 4413 C CA . ASP A 1 577 ? 17.908 1.965 -21.318 1.00 37.49 573 ASP A CA 1
ATOM 4414 C C . ASP A 1 577 ? 16.886 1.843 -20.219 1.00 36.84 573 ASP A C 1
ATOM 4415 O O . ASP A 1 577 ? 16.134 0.858 -20.152 1.00 39.53 573 ASP A O 1
ATOM 4420 N N . GLY A 1 578 ? 16.823 2.863 -19.377 1.00 34.33 574 GLY A N 1
ATOM 4421 C CA . GLY A 1 578 ? 15.833 2.913 -18.345 1.00 33.01 574 GLY A CA 1
ATOM 4422 C C . GLY A 1 578 ? 15.550 4.298 -17.832 1.00 31.77 574 GLY A C 1
ATOM 4423 O O . GLY A 1 578 ? 16.108 5.292 -18.303 1.00 34.10 574 GLY A O 1
ATOM 4424 N N . THR A 1 579 ? 14.664 4.332 -16.855 1.00 33.55 575 THR A N 1
ATOM 4425 C CA . THR A 1 579 ? 14.260 5.532 -16.173 1.00 35.46 575 THR A CA 1
ATOM 4426 C C . THR A 1 579 ? 14.326 5.221 -14.697 1.00 34.60 575 THR A C 1
ATOM 4427 O O . THR A 1 579 ? 13.801 4.208 -14.241 1.00 35.30 575 THR A O 1
ATOM 4431 N N . ILE A 1 580 ? 14.945 6.114 -13.943 1.00 33.42 576 ILE A N 1
ATOM 4432 C CA . ILE A 1 580 ? 15.092 5.921 -12.521 1.00 32.34 576 ILE A CA 1
ATOM 4433 C C . ILE A 1 580 ? 14.696 7.220 -11.832 1.00 31.47 576 ILE A C 1
ATOM 4434 O O . ILE A 1 580 ? 15.059 8.302 -12.298 1.00 34.10 576 ILE A O 1
ATOM 4439 N N . THR A 1 581 ? 13.908 7.125 -10.772 1.00 32.45 577 THR A N 1
ATOM 4440 C CA . THR A 1 581 ? 13.550 8.295 -9.992 1.00 34.07 577 THR A CA 1
ATOM 4441 C C . THR A 1 581 ? 14.670 8.538 -8.981 1.00 34.79 577 THR A C 1
ATOM 4442 O O . THR A 1 581 ? 14.821 7.743 -8.056 1.00 38.04 577 THR A O 1
ATOM 4446 N N . LEU A 1 582 ? 15.456 9.603 -9.212 1.00 32.55 578 LEU A N 1
ATOM 4447 C CA . LEU A 1 582 ? 16.527 10.065 -8.281 1.00 31.55 578 LEU A CA 1
ATOM 4448 C C . LEU A 1 582 ? 16.111 11.370 -7.608 1.00 30.73 578 LEU A C 1
ATOM 4449 O O . LEU A 1 582 ? 15.425 12.208 -8.210 1.00 30.16 578 LEU A O 1
ATOM 4454 N N . ASP A 1 583 ? 16.510 11.548 -6.350 1.00 29.27 579 ASP A N 1
ATOM 4455 C CA . ASP A 1 583 ? 16.177 12.744 -5.589 1.00 29.68 579 ASP A CA 1
ATOM 4456 C C . ASP A 1 583 ? 17.360 13.705 -5.650 1.00 31.40 579 ASP A C 1
ATOM 4457 O O . ASP A 1 583 ? 18.449 13.307 -6.051 1.00 31.66 579 ASP A O 1
ATOM 4462 N N . ALA A 1 584 ? 17.129 14.977 -5.317 1.00 31.19 580 ALA A N 1
ATOM 4463 C CA . ALA A 1 584 ? 18.192 15.973 -5.296 1.00 32.06 580 ALA A CA 1
ATOM 4464 C C . ALA A 1 584 ? 19.253 15.502 -4.308 1.00 29.92 580 ALA A C 1
ATOM 4465 O O . ALA A 1 584 ? 18.921 15.069 -3.228 1.00 28.89 580 ALA A O 1
ATOM 4467 N N . GLY A 1 585 ? 20.506 15.620 -4.692 1.00 32.05 581 GLY A N 1
ATOM 4468 C CA . GLY A 1 585 ? 21.603 15.295 -3.800 1.00 29.91 581 GLY A CA 1
ATOM 4469 C C . GLY A 1 585 ? 21.938 13.836 -3.945 1.00 27.31 581 GLY A C 1
ATOM 4470 O O . GLY A 1 585 ? 21.897 13.309 -5.045 1.00 27.08 581 GLY A O 1
ATOM 4471 N N . LEU A 1 586 ? 22.251 13.195 -2.819 1.00 27.73 582 LEU A N 1
ATOM 4472 C CA . LEU A 1 586 ? 22.915 11.899 -2.827 1.00 25.74 582 LEU A CA 1
ATOM 4473 C C . LEU A 1 586 ? 21.922 10.752 -2.929 1.00 24.19 582 LEU A C 1
ATOM 4474 O O . LEU A 1 586 ? 21.033 10.626 -2.096 1.00 24.88 582 LEU A O 1
ATOM 4479 N N . ASN A 1 587 ? 22.144 9.900 -3.921 1.00 23.05 583 ASN A N 1
ATOM 4480 C CA . ASN A 1 587 ? 21.385 8.671 -4.070 1.00 24.64 583 ASN A CA 1
ATOM 4481 C C . ASN A 1 587 ? 22.357 7.516 -4.181 1.00 21.92 583 ASN A C 1
ATOM 4482 O O . ASN A 1 587 ? 23.406 7.650 -4.823 1.00 21.66 583 ASN A O 1
ATOM 4487 N N . LEU A 1 588 ? 21.993 6.381 -3.599 1.00 21.60 584 LEU A N 1
ATOM 4488 C CA . LEU A 1 588 ? 22.718 5.142 -3.826 1.00 20.35 584 LEU A CA 1
ATOM 4489 C C . LEU A 1 588 ? 21.942 4.291 -4.814 1.00 19.94 584 LEU A C 1
ATOM 4490 O O . LEU A 1 588 ? 20.795 3.903 -4.521 1.00 22.00 584 LEU A O 1
ATOM 4495 N N . VAL A 1 589 ? 22.534 4.035 -5.967 1.00 20.49 585 VAL A N 1
ATOM 4496 C CA . VAL A 1 589 ? 21.900 3.228 -7.007 1.00 21.39 585 VAL A CA 1
ATOM 4497 C C . VAL A 1 589 ? 22.593 1.887 -6.971 1.00 22.39 585 VAL A C 1
ATOM 4498 O O . VAL A 1 589 ? 23.799 1.790 -7.256 1.00 21.74 585 VAL A O 1
ATOM 4502 N N . THR A 1 590 ? 21.837 0.862 -6.593 1.00 20.26 586 THR A N 1
ATOM 4503 C CA . THR A 1 590 ? 22.324 -0.496 -6.460 1.00 21.11 586 THR A CA 1
ATOM 4504 C C . THR A 1 590 ? 21.650 -1.407 -7.481 1.00 23.41 586 THR A C 1
ATOM 4505 O O . THR A 1 590 ? 20.413 -1.408 -7.602 1.00 25.69 586 THR A O 1
ATOM 4509 N N . ILE A 1 591 ? 22.474 -2.167 -8.180 1.00 22.28 587 ILE A N 1
ATOM 4510 C CA . ILE A 1 591 ? 22.052 -3.164 -9.175 1.00 22.36 587 ILE A CA 1
ATOM 4511 C C . ILE A 1 591 ? 22.617 -4.507 -8.759 1.00 23.47 587 ILE A C 1
ATOM 4512 O O . ILE A 1 591 ? 23.818 -4.615 -8.512 1.00 22.53 587 ILE A O 1
AT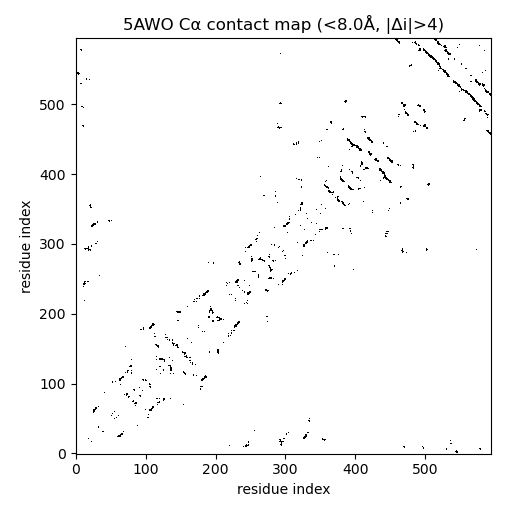OM 4517 N N . GLY A 1 592 ? 21.763 -5.534 -8.662 1.00 22.11 588 GLY A N 1
ATOM 4518 C CA . GLY A 1 592 ? 22.197 -6.845 -8.229 1.00 22.05 588 GLY A CA 1
ATOM 4519 C C . GLY A 1 592 ? 21.291 -7.958 -8.714 1.00 22.48 588 GLY A C 1
ATOM 4520 O O . GLY A 1 592 ? 20.229 -7.688 -9.261 1.00 25.01 588 GLY A O 1
ATOM 4521 N N . ARG A 1 593 ? 21.746 -9.185 -8.514 1.00 22.03 589 ARG A N 1
ATOM 4522 C CA . ARG A 1 593 ? 21.071 -10.360 -9.058 1.00 23.06 589 ARG A CA 1
ATOM 4523 C C . ARG A 1 593 ? 20.428 -11.146 -7.921 1.00 22.45 589 ARG A C 1
ATOM 4524 O O . ARG A 1 593 ? 21.101 -11.890 -7.206 1.00 22.22 589 ARG A O 1
ATOM 4532 N N . GLY A 1 594 ? 19.114 -10.987 -7.775 1.00 22.19 590 GLY A N 1
ATOM 4533 C CA . GLY A 1 594 ? 18.353 -11.706 -6.747 1.00 23.89 590 GLY A CA 1
ATOM 4534 C C . GLY A 1 594 ? 17.883 -13.098 -7.161 1.00 25.27 590 GLY A C 1
ATOM 4535 O O . GLY A 1 594 ? 18.070 -13.537 -8.308 1.00 24.51 590 GLY A O 1
ATOM 4536 N N . ALA A 1 595 ? 17.280 -13.798 -6.213 1.00 25.89 591 ALA A N 1
ATOM 4537 C CA . ALA A 1 595 ? 16.812 -15.170 -6.437 1.00 26.63 591 ALA A CA 1
ATOM 4538 C C . ALA A 1 595 ? 15.720 -15.251 -7.513 1.00 27.50 591 ALA A C 1
ATOM 4539 O O . ALA A 1 595 ? 15.611 -16.264 -8.210 1.00 27.70 591 ALA A O 1
ATOM 4541 N N . THR A 1 596 ? 14.961 -14.174 -7.663 1.00 26.63 592 THR A N 1
ATOM 4542 C CA . THR A 1 596 ? 13.879 -14.110 -8.639 1.00 28.47 592 THR A CA 1
ATOM 4543 C C . THR A 1 596 ? 14.334 -13.472 -9.946 1.00 28.69 592 THR A C 1
ATOM 4544 O O . THR A 1 596 ? 13.533 -13.291 -10.863 1.00 30.67 592 THR A O 1
ATOM 4548 N N . ASP A 1 597 ? 15.608 -13.095 -10.034 1.00 26.34 593 ASP A N 1
ATOM 4549 C CA . ASP A 1 597 ? 16.134 -12.599 -11.290 1.00 24.60 593 ASP A CA 1
ATOM 4550 C C . ASP A 1 597 ? 16.494 -13.765 -12.193 1.00 24.39 593 ASP A C 1
ATOM 4551 O O . ASP A 1 597 ? 16.748 -14.880 -11.742 1.00 24.37 593 ASP A O 1
ATOM 4556 N N . LYS A 1 598 ? 16.524 -13.480 -13.484 1.00 26.50 594 LYS A N 1
ATOM 4557 C CA . LYS A 1 598 ? 16.798 -14.473 -14.500 1.00 28.81 594 LYS A CA 1
ATOM 4558 C C . LYS A 1 598 ? 18.190 -14.268 -15.083 1.00 26.97 594 LYS A C 1
ATOM 4559 O O . LYS A 1 598 ? 18.571 -13.148 -15.397 1.00 28.70 594 LYS A O 1
ATOM 4565 N N . GLY A 1 599 ? 18.932 -15.352 -15.220 1.00 27.14 595 GLY A N 1
ATOM 4566 C CA . GLY A 1 599 ? 20.187 -15.371 -15.948 1.00 26.37 595 GLY A CA 1
ATOM 4567 C C . GLY A 1 599 ? 21.372 -14.714 -15.252 1.00 26.96 595 GLY A C 1
ATOM 4568 O O . GLY A 1 599 ? 21.600 -14.913 -14.051 1.00 25.49 595 GLY A O 1
ATOM 4569 N N . ALA A 1 600 ? 22.129 -13.945 -16.032 1.00 24.23 596 ALA A N 1
ATOM 4570 C CA . ALA A 1 600 ? 23.333 -13.271 -15.548 1.00 23.56 596 ALA A CA 1
ATOM 4571 C C . ALA A 1 600 ? 23.721 -12.146 -16.511 1.00 25.53 596 ALA A C 1
ATOM 4572 O O . ALA A 1 600 ? 23.371 -12.181 -17.694 1.00 24.39 596 ALA A O 1
ATOM 4574 N N . ILE A 1 601 ? 24.445 -11.142 -16.010 1.00 24.08 597 ILE A N 1
ATOM 4575 C CA . ILE A 1 601 ? 25.089 -10.158 -16.873 1.00 22.50 597 ILE A CA 1
ATOM 4576 C C . ILE A 1 601 ? 26.469 -9.869 -16.345 1.00 23.78 597 ILE A C 1
ATOM 4577 O O . ILE A 1 601 ? 26.768 -10.143 -15.184 1.00 23.63 597 ILE A O 1
ATOM 4582 N N . ASN A 1 602 ? 27.289 -9.297 -17.212 1.00 21.99 598 ASN A N 1
ATOM 4583 C CA . ASN A 1 602 ? 28.512 -8.595 -16.782 1.00 22.44 598 ASN A CA 1
ATOM 4584 C C . ASN A 1 602 ? 28.231 -7.117 -16.960 1.00 23.76 598 ASN A C 1
ATOM 4585 O O . ASN A 1 602 ? 27.614 -6.717 -17.947 1.00 23.90 598 ASN A O 1
ATOM 4590 N N . LEU A 1 603 ? 28.658 -6.283 -16.013 1.00 21.77 599 LEU A N 1
ATOM 4591 C CA . LEU A 1 603 ? 28.321 -4.878 -16.042 1.00 21.56 599 LEU A CA 1
ATOM 4592 C C . LEU A 1 603 ? 29.574 -4.034 -16.221 1.00 21.50 599 LEU A C 1
ATOM 4593 O O . LEU A 1 603 ? 30.512 -4.149 -15.430 1.00 21.64 599 LEU A O 1
ATOM 4598 N N . ASN A 1 604 ? 29.572 -3.178 -17.244 1.00 21.98 600 ASN A N 1
ATOM 4599 C CA . ASN A 1 604 ? 30.691 -2.270 -17.516 1.00 22.46 600 ASN A CA 1
ATOM 4600 C C . ASN A 1 604 ? 30.515 -0.915 -16.862 1.00 22.89 600 ASN A C 1
ATOM 4601 O O . ASN A 1 604 ? 31.430 -0.426 -16.189 1.00 21.65 600 ASN A O 1
ATOM 4606 N N . TRP A 1 605 ? 29.361 -0.284 -17.034 1.00 21.90 601 TRP A N 1
ATOM 4607 C CA . TRP A 1 605 ? 29.104 1.013 -16.463 1.00 23.34 601 TRP A CA 1
ATOM 4608 C C . TRP A 1 605 ? 27.638 1.349 -16.431 1.00 24.35 601 TRP A C 1
ATOM 4609 O O . TRP A 1 605 ? 26.832 0.658 -17.082 1.00 25.72 601 TRP A O 1
ATOM 4620 N N . ILE A 1 606 ? 27.275 2.336 -15.631 1.00 24.21 602 ILE A N 1
ATOM 4621 C CA . ILE A 1 606 ? 26.008 3.036 -15.793 1.00 24.56 602 ILE A CA 1
ATOM 4622 C C . ILE A 1 606 ? 26.276 4.477 -16.233 1.00 26.09 602 ILE A C 1
ATOM 4623 O O . ILE A 1 606 ? 27.359 5.032 -16.000 1.00 25.65 602 ILE A O 1
ATOM 4628 N N . GLU A 1 607 ? 25.295 5.066 -16.905 1.00 26.85 603 GLU A N 1
ATOM 4629 C CA . GLU A 1 607 ? 25.313 6.479 -17.258 1.00 27.92 603 GLU A CA 1
ATOM 4630 C C . GLU A 1 607 ? 24.022 7.122 -16.826 1.00 30.57 603 GLU A C 1
ATOM 4631 O O . GLU A 1 607 ? 22.948 6.511 -16.946 1.00 30.99 603 GLU A O 1
ATOM 4637 N N . LEU A 1 608 ? 24.125 8.328 -16.280 1.00 32.20 604 LEU A N 1
ATOM 4638 C CA . LEU A 1 608 ? 22.966 9.129 -15.932 1.00 34.96 604 LEU A CA 1
ATOM 4639 C C . LEU A 1 608 ? 23.021 10.421 -16.723 1.00 38.43 604 LEU A C 1
ATOM 4640 O O . LEU A 1 608 ? 24.108 10.924 -17.043 1.00 35.01 604 LEU A O 1
ATOM 4645 N N . ASP A 1 609 ? 21.836 10.942 -17.051 1.00 41.07 605 ASP A N 1
ATOM 4646 C CA . ASP A 1 609 ? 21.684 12.280 -17.615 1.00 42.44 605 ASP A CA 1
ATOM 4647 C C . ASP A 1 609 ? 20.998 13.144 -16.573 1.00 45.06 605 ASP A C 1
ATOM 4648 O O . ASP A 1 609 ? 19.782 13.090 -16.420 1.00 45.45 605 ASP A O 1
ATOM 4653 N N . MET A 1 610 ? 21.784 13.928 -15.836 1.00 45.96 606 MET A N 1
ATOM 4654 C CA . MET A 1 610 ? 21.252 14.732 -14.738 1.00 49.56 606 MET A CA 1
ATOM 4655 C C . MET A 1 610 ? 21.043 16.175 -15.183 1.00 49.97 606 MET A C 1
ATOM 4656 O O . MET A 1 610 ? 21.356 16.529 -16.318 1.00 48.09 606 MET A O 1
#